Protein 7KBK (pdb70)

B-factor: mean 35.51, std 16.51, range [8.76, 133.44]

CATH classification: 2.60.40.10

Organism: Ricinus communis (NCBI:txid3988)

Foldseek 3Di:
DAAAEAEDELAVDALVRLVVRLVVLLVLLDVQPDAFPNAGAGDAPVPDDLSSFWHWYWYAYPVGAIKIFIAGSLQLFTAWIDAQQEIEGEADPDDVVVVSCCVPPVRRNYYYYDPHHLDQVVLCVQLVHHLQAQKEESVLQNVLRVQSNCVVVVPHDRNSPSSSSSRCRQSHRVVSFWVQSSVVRSVCNHVVHIHGQAQQSVLCVVCQQVVLVQRVPDDRFFGPDWRWGADSVGDIDTDGGCVVCSNTTHYHRDDDDD/DDDDDAWDKFWKAAFLLWTFFQPPLDAPAPGFTWTAHDDPDDRQRGIWTCDPQQFTDTPQWTFFAPDQDADGFTHTHHCPPPDVLRRHWDQDPLQWIARVVNRWTWFQQFRDHPGTIHTHHDQLFSRGGIDTHRDSFFDKFWKAAQPRWTWFADPWAIATHHDDPVDQRRIWGQGRSQFIARNVDSQWTFFFPDLDWPGFTIIGGCGRSGLRGHWDQDPLQWIASVNNQWTWFRPVSDRVVSTIITHHDDSDRRRGMDTHD/DAKAKDWADEEAAQAKIKMKIADPDDDPFFAKKFKWWDDPPDDIFGAKMAGPVPGDIDGGDVCDVQWDWGDDDRIIMIIGGRDDQVPWTWMKMFIAGDDDDDDDDGDPVRTDHIHPTDTHGYHD

InterPro domains:
  IPR000772 Ricin B, lectin domain [PF00652] (325-445)
  IPR000772 Ricin B, lectin domain [PF00652] (456-572)
  IPR000772 Ricin B, lectin domain [SM00458] (322-448)
  IPR000772 Ricin B, lectin domain [SM00458] (452-575)
  IPR001574 Ribosome-inactivating protein [PF00161] (52-254)
  IPR001574 Ribosome-inactivating protein [PTHR33453] (37-481)
  IPR016138 Ribosome-inactivating protein, subdomain 1 [G3DSA:3.40.420.10] (36-214)
  IPR016139 Ribosome-inactivating protein, subdomain 2 [G3DSA:4.10.470.10] (217-319)
  IPR017988 Ribosome-inactivating protein conserved site [PS00275] (207-223)
  IPR017989 Ribosome-inactivating protein type 1/2 [PR00396] (54-67)
  IPR017989 Ribosome-inactivating protein type 1/2 [PR00396] (104-119)
  IPR017989 Ribosome-inactivating protein type 1/2 [PR00396] (169-183)
  IPR017989 Ribosome-inactivating protein type 1/2 [PR00396] (203-223)
  IPR017989 Ribosome-inactivating protein type 1/2 [PR00396] (237-254)
  IPR035992 Ricin B-like lectins [SSF50370] (317-448)
  IPR035992 Ricin B-like lectins [SSF50370] (452-573)
  IPR036041 Ribosome-inactivating protein superfamily [SSF56371] (41-301)

Nearest PDB structures (foldseek):
  7kd0-assembly1_B  TM=1.002E+00  e=6.283E-52  Ricinus communis
  1puu-assembly1_B  TM=9.875E-01  e=5.987E-40  Viscum album
  1oql-assembly1_B  TM=9.870E-01  e=3.368E-39  Viscum album
  4jkx-assembly1_B  TM=9.872E-01  e=5.187E-39  Viscum album
  2rg9-assembly1_B  TM=9.879E-01  e=1.046E-38  unclassified

Sequence (643 aa):
KQYPIINFTTAGATVQSYTNFIRAVRGRLTTGADVRHEIPVLPNRVGLPINQRFILVELSNHAELSVTLALDVTNAYVVGYRAGNSAYFFHPDNQEDAEAITHLFTDVQNNRYTFAFGGNYDRLEQLAGNLRENIELGNGPLEEAISALYYYSTGGTQLPTLARSFIICIQMISEAARFQYIEGEMRTRIRYNRRSAPDDPSVITLENSWGRLSTAIQESNQGAFASPIQLQRRNGSKFSVYDVSILIPIIALMVYRCAPDVCMDPEPIVRIVGRNGLCVDVRDGRFHNGNAIQLWPCKSNTDANQLWTLKRDNTIRSNGKCLTTYGYSPGVYVMIYDCNTAATDATRWQIWDNGTIINPRSSLVLAATSGNSGTTLTVQTNIYAVSQGWLPTNNTQPFVTTIVGLYGLCLQANSGQVWWIEDCSSEKAEQQWALYADGSIRPQQNRDNCLTSDSNIRETVVKILSCGPASSGQRWMFKNDGTILNLYSGLVLDVRASDPSLKQIILYPLHGDPNQIWLPLFLQLAESGGGLVQAGGSLNLSCIASRRTLSTSFMAWFRQVPGKEREFVAALRSSDGRPYYGDSVKGRFTVSRDNATVYLQMNSLKPEDTAIYYCCALNRGYSGTGYPSKQYEYNDWGQGTQQVTVSS

Solvent-accessible surface area: 26400 Å² total; per-residue (Å²): 185,102,9,46,88,13,98,10,58,4,22,31,17,34,12,68,43,1,14,93,7,0,116,47,0,37,54,145,2,19,130,31,98,41,74,24,42,49,0,26,1,1,37,51,88,126,74,35,65,62,80,106,21,3,2,2,0,63,0,28,5,108,57,163,25,50,2,8,0,0,0,8,5,10,49,0,31,3,25,1,0,86,1,39,90,14,1,20,3,14,94,32,129,52,126,111,19,33,109,8,18,79,90,0,6,100,135,17,136,81,102,119,62,4,94,16,19,9,80,20,100,98,0,18,120,29,8,59,62,95,15,98,94,5,78,0,0,38,30,2,1,37,91,1,0,25,12,0,61,97,51,37,92,68,61,14,149,67,65,46,0,0,82,4,1,0,12,1,0,0,1,0,0,1,0,0,16,0,19,0,0,5,4,17,0,36,33,10,11,20,25,83,99,99,45,23,4,59,48,1,0,24,15,2,10,78,1,12,22,131,0,0,42,15,1,12,49,15,14,46,0,0,4,65,73,62,16,89,5,44,91,90,125,25,44,133,29,28,4,46,10,3,45,35,2,1,3,3,0,6,2,0,23,54,104,8,22,125,150,121,26,103,79,16,45,7,106,4,14,0,5,0,16,52,17,25,0,0,2,0,65,105,36,148,36,107,66,23,20,11,0,8,0,106,63,31,52,120,72,124,59,42,6,0,33,0,30,2,60,142,55,55,4,4,55,0,97,57,50,0,0,2,2,138,19,76,61,81,41,38,65,0,17,0,60,48,18,141,102,11,63,80,60,6,2,76,1,73,12,82,39,38,15,0,1,16,0,60,141,22,69,13,0,0,0,0,84,40,16,105,58,26,18,44,0,17,0,36,78,36,75,54,3,0,15,5,2,5,40,5,2,55,56,50,134,23,37,43,1,16,0,21,10,12,35,4,4,3,0,14,12,73,105,31,105,3,27,6,49,62,56,44,103,163,65,37,50,2,69,0,0,22,27,20,0,18,1,4,6,9,56,124,71,68,108,31,0,1,10,5,84,44,69,100,115,94,24,48,1,82,6,72,66,6,49,95,2,38,18,11,1,3,11,16,22,44,29,78,12,4,0,27,2,26,108,27,40,23,2,1,4,1,101,81,47,47,21,85,69,94,57,2,6,0,60,51,104,86,26,74,81,9,0,27,6,10,0,17,18,79,140,12,56,23,54,42,28,25,158,35,120,48,57,22,58,17,64,0,17,5,74,34,84,124,138,26,90,61,28,14,5,25,1,0,1,17,57,47,134,89,140,148,55,71,28,3,0,0,9,6,29,16,4,8,32,37,13,74,11,145,38,8,161,81,36,6,71,6,46,109,53,148,88,29,9,65,0,60,0,53,54,1,96,55,134,1,44,4,52,0,27,0,0,4,16,107,54,63,68,19,70,31,90,0,27,112,72,187,57,7,139,30,68,6,171,23,21,76,0,53,10,54,114

Secondary structure (DSSP, 8-state):
----EEEEESTT--HHHHHHHHHHHHHHH--S--EETTEEBPPPSTT--GGGSEEEEEEE-TTS-EEEEEEETTTTEEEEEEETTEEEEPPPSSHHHHHHHTTSSTT-SEEEE-SS-S-HHHHHHHHTS-GGGS-BSHHHHHHHHHHHHHHTTT---HHHHHHHHHHHIIIIIIHHH-HHHHHHHHHHHHTT--BPPPHHHHHHHHHHHHHHHHHHTSBTTEEEEEEEEE-TTS-EEEEEEGGGGTTT---B---SB-/-BPP----EEEEE-GGG-EEEEGGG--STTPBEEEEPPPSS--GGG-EEE-TTS-EEETTEEEEES-SSTT-BEEEE-TTTS-GGGG--EE-TTS-EEETTTTEEEE-SS-STTPBPEEE-----GGG--EEES--S-EEEEEE-GGG-EEEEETTEEEEE---TT-GGG-EEE-TTS-EEETT-TTEEEE-SSSSTTPBPEEEESTT--GGG--EE-TTS-EE-TTT--EEEEGGG-GGG--EEEE-----GGG--EEE-/--EEEE--EEE-TT--EEEEEEESS--S-EEEEEEEEE-TTS--EEEEEEETTT--EEE-TTS-S-EEEEE----EEEEE-S--GGG-EEEEEEEEES--SSS---SGGG--EE---EEEEE--

Structure (mmCIF, N/CA/C/O backbone):
data_7KBK
#
_entry.id   7KBK
#
_cell.length_a   58.664
_cell.length_b   186.583
_cell.length_c   234.584
_cell.angle_alpha   90.000
_cell.angle_beta   90.000
_cell.angle_gamma   90.000
#
_symmetry.space_group_name_H-M   'I 2 2 2'
#
loop_
_entity.id
_entity.type
_entity.pdbx_description
1 polymer Ricin
2 polymer Ricin
3 polymer 'VHH antibody V6E11'
4 branched beta-D-mannopyranose-(1-4)-2-acetamido-2-deoxy-beta-D-glucopyranose-(1-4)-[alpha-L-fucopyranose-(1-3)]2-acetamido-2-deoxy-beta-D-glucopyranose
5 branched beta-D-mannopyranose-(1-4)-2-acetamido-2-deoxy-beta-D-glucopyranose-(1-4)-2-acetamido-2-deoxy-beta-D-glucopyranose
6 non-polymer 'SULFATE ION'
7 non-polymer 1,2-ETHANEDIOL
8 non-polymer 'CHLORIDE ION'
9 water water
#
loop_
_atom_site.group_PDB
_atom_site.id
_atom_site.type_symbol
_atom_site.label_atom_id
_atom_site.label_alt_id
_atom_site.label_comp_id
_atom_site.label_asym_id
_atom_site.label_entity_id
_atom_site.label_seq_id
_atom_site.pdbx_PDB_ins_code
_atom_site.Cartn_x
_atom_site.Cartn_y
_atom_site.Cartn_z
_atom_site.occupancy
_atom_site.B_iso_or_equiv
_atom_site.auth_seq_id
_atom_site.auth_comp_id
_atom_site.auth_asym_id
_atom_site.auth_atom_id
_atom_site.pdbx_PDB_model_num
ATOM 1 N N . LYS A 1 4 ? 15.411 31.411 9.107 1.00 88.04 4 LYS A N 1
ATOM 2 C CA . LYS A 1 4 ? 14.683 31.702 10.333 1.00 75.32 4 LYS A CA 1
ATOM 3 C C . LYS A 1 4 ? 13.597 30.654 10.550 1.00 68.81 4 LYS A C 1
ATOM 4 O O . LYS A 1 4 ? 12.907 30.252 9.618 1.00 77.06 4 LYS A O 1
ATOM 10 N N . GLN A 1 5 ? 13.447 30.194 11.781 1.00 62.46 5 GLN A N 1
ATOM 11 C CA . GLN A 1 5 ? 12.400 29.249 12.115 1.00 56.47 5 GLN A CA 1
ATOM 12 C C . GLN A 1 5 ? 11.511 29.846 13.204 1.00 55.56 5 GLN A C 1
ATOM 13 O O . GLN A 1 5 ? 11.927 30.731 13.959 1.00 45.39 5 GLN A O 1
ATOM 19 N N . TYR A 1 6 ? 10.259 29.383 13.237 1.00 40.60 6 TYR A N 1
ATOM 20 C CA . TYR A 1 6 ? 9.341 29.713 14.302 1.00 35.99 6 TYR A CA 1
ATOM 21 C C . TYR A 1 6 ? 9.890 29.211 15.643 1.00 35.80 6 TYR A C 1
ATOM 22 O O . TYR A 1 6 ? 10.746 28.323 15.681 1.00 36.68 6 TYR A O 1
ATOM 31 N N . PRO A 1 7 ? 9.424 29.781 16.755 1.00 31.66 7 PRO A N 1
ATOM 32 C CA . PRO A 1 7 ? 9.833 29.270 18.073 1.00 30.31 7 PRO A CA 1
ATOM 33 C C . PRO A 1 7 ? 9.450 27.807 18.247 1.00 28.37 7 PRO A C 1
ATOM 34 O O . PRO A 1 7 ? 8.348 27.386 17.886 1.00 30.52 7 PRO A O 1
ATOM 38 N N . ILE A 1 8 ? 10.366 27.029 18.825 1.00 30.70 8 ILE A N 1
ATOM 39 C CA . ILE A 1 8 ? 10.141 25.607 19.082 1.00 33.14 8 ILE A CA 1
ATOM 40 C C . ILE A 1 8 ? 10.121 25.371 20.591 1.00 34.63 8 ILE A C 1
ATOM 41 O O . ILE A 1 8 ? 11.001 25.856 21.311 1.00 32.73 8 ILE A O 1
ATOM 46 N N . ILE A 1 9 ? 9.125 24.615 21.062 1.00 23.31 9 ILE A N 1
ATOM 47 C CA . ILE A 1 9 ? 9.045 24.160 22.447 1.00 23.16 9 ILE A CA 1
ATOM 48 C C . ILE A 1 9 ? 9.102 22.637 22.457 1.00 31.33 9 ILE A C 1
ATOM 49 O O . ILE A 1 9 ? 8.487 21.986 21.606 1.00 29.97 9 ILE A O 1
ATOM 54 N N . ASN A 1 10 ? 9.811 22.071 23.435 1.00 28.81 10 ASN A N 1
ATOM 55 C CA . ASN A 1 10 ? 10.094 20.638 23.480 1.00 27.25 10 ASN A CA 1
ATOM 56 C C . ASN A 1 10 ? 9.362 19.947 24.624 1.00 25.37 10 ASN A C 1
ATOM 57 O O . ASN A 1 10 ? 9.243 20.493 25.724 1.00 28.59 10 ASN A O 1
ATOM 62 N N . PHE A 1 11 ? 8.906 18.725 24.366 1.00 26.55 11 PHE A N 1
ATOM 63 C CA . PHE A 1 11 ? 8.449 17.848 25.429 1.00 29.28 11 PHE A CA 1
ATOM 64 C C . PHE A 1 11 ? 8.812 16.417 25.072 1.00 32.09 11 PHE A C 1
ATOM 65 O O . PHE A 1 11 ? 8.740 16.023 23.903 1.00 26.46 11 PHE A O 1
ATOM 73 N N . THR A 1 12 ? 9.219 15.643 26.072 1.00 30.41 12 THR A N 1
ATOM 74 C CA . THR A 1 12 ? 9.402 14.216 25.867 1.00 27.48 12 THR A CA 1
ATOM 75 C C . THR A 1 12 ? 8.576 13.475 26.899 1.00 34.16 12 THR A C 1
ATOM 76 O O . THR A 1 12 ? 8.471 13.904 28.053 1.00 26.97 12 THR A O 1
ATOM 80 N N . THR A 1 13 ? 7.966 12.378 26.458 1.00 28.41 13 THR A N 1
ATOM 81 C CA . THR A 1 13 ? 7.258 11.502 27.372 1.00 29.04 13 THR A CA 1
ATOM 82 C C . THR A 1 13 ? 8.214 10.612 28.149 1.00 30.77 13 THR A C 1
ATOM 83 O O . THR A 1 13 ? 7.828 10.077 29.194 1.00 34.29 13 THR A O 1
ATOM 87 N N . ALA A 1 14 ? 9.437 10.426 27.647 1.00 29.00 14 ALA A N 1
ATOM 88 C CA . ALA A 1 14 ? 10.420 9.569 28.303 1.00 30.67 14 ALA A CA 1
ATOM 89 C C . ALA A 1 14 ? 10.834 10.211 29.618 1.00 38.03 14 ALA A C 1
ATOM 90 O O . ALA A 1 14 ? 11.467 11.269 29.623 1.00 36.52 14 ALA A O 1
ATOM 92 N N . GLY A 1 15 ? 10.459 9.589 30.734 1.00 36.73 15 GLY A N 1
ATOM 93 C CA . GLY A 1 15 ? 10.786 10.150 32.029 1.00 33.11 15 GLY A CA 1
ATOM 94 C C . GLY A 1 15 ? 9.983 11.376 32.406 1.00 30.49 15 GLY A C 1
ATOM 95 O O . GLY A 1 15 ? 10.405 12.133 33.279 1.00 35.93 15 GLY A O 1
ATOM 96 N N . ALA A 1 16 ? 8.830 11.595 31.776 1.00 27.19 16 ALA A N 1
ATOM 97 C CA . ALA A 1 16 ? 8.062 12.802 32.047 1.00 28.97 16 ALA A CA 1
ATOM 98 C C . ALA A 1 16 ? 7.636 12.853 33.509 1.00 36.99 16 ALA A C 1
ATOM 99 O O . ALA A 1 16 ? 7.370 11.825 34.137 1.00 28.71 16 ALA A O 1
ATOM 101 N N . THR A 1 17 ? 7.606 14.059 34.061 1.00 30.51 17 THR A N 1
ATOM 102 C CA . THR A 1 17 ? 7.163 14.264 35.426 1.00 31.07 17 THR A CA 1
ATOM 103 C C . THR A 1 17 ? 6.072 15.319 35.418 1.00 31.69 17 THR A C 1
ATOM 104 O O . THR A 1 17 ? 5.795 15.952 34.394 1.00 26.59 17 THR A O 1
ATOM 108 N N . VAL A 1 18 ? 5.434 15.483 36.576 1.00 28.29 18 VAL A N 1
ATOM 109 C CA . VAL A 1 18 ? 4.496 16.586 36.743 1.00 30.44 18 VAL A CA 1
ATOM 110 C C . VAL A 1 18 ? 5.190 17.905 36.418 1.00 27.85 18 VAL A C 1
ATOM 111 O O . VAL A 1 18 ? 4.657 18.752 35.683 1.00 26.63 18 VAL A O 1
ATOM 115 N N . GLN A 1 19 ? 6.426 18.056 36.891 1.00 27.77 19 GLN A N 1
ATOM 116 C CA . GLN A 1 19 ? 7.196 19.279 36.669 1.00 29.95 19 GLN A CA 1
ATOM 117 C C . GLN A 1 19 ? 7.550 19.486 35.201 1.00 26.75 19 GLN A C 1
ATOM 118 O O . GLN A 1 19 ? 7.486 20.616 34.695 1.00 28.09 19 GLN A O 1
ATOM 124 N N . SER A 1 20 ? 7.977 18.435 34.504 1.00 27.96 20 SER A N 1
ATOM 125 C CA . SER A 1 20 ? 8.408 18.648 33.127 1.00 26.23 20 SER A CA 1
ATOM 126 C C . SER A 1 20 ? 7.216 18.971 32.231 1.00 24.54 20 SER A C 1
ATOM 127 O O . SER A 1 20 ? 7.328 19.777 31.298 1.00 22.82 20 SER A O 1
ATOM 130 N N . TYR A 1 21 ? 6.066 18.360 32.502 1.00 24.99 21 TYR A N 1
ATOM 131 C CA . TYR A 1 21 ? 4.863 18.696 31.747 1.00 21.08 21 TYR A CA 1
ATOM 132 C C . TYR A 1 21 ? 4.394 20.114 32.067 1.00 27.04 21 TYR A C 1
ATOM 133 O O . TYR A 1 21 ? 4.011 20.863 31.159 1.00 26.06 21 TYR A O 1
ATOM 142 N N . THR A 1 22 ? 4.421 20.504 33.348 1.00 25.68 22 THR A N 1
ATOM 143 C CA . THR A 1 22 ? 4.031 21.866 33.715 1.00 23.93 22 THR A CA 1
ATOM 144 C C . THR A 1 22 ? 4.930 22.894 33.028 1.00 32.94 22 THR A C 1
ATOM 145 O O . THR A 1 22 ? 4.437 23.876 32.463 1.00 31.15 22 THR A O 1
ATOM 149 N N . ASN A 1 23 ? 6.255 22.666 33.040 1.00 29.48 23 ASN A N 1
ATOM 150 C CA . ASN A 1 23 ? 7.181 23.585 32.378 1.00 28.73 23 ASN A CA 1
ATOM 151 C C . ASN A 1 23 ? 6.911 23.648 30.886 1.00 22.58 23 ASN A C 1
ATOM 152 O O . ASN A 1 23 ? 7.032 24.707 30.266 1.00 25.90 23 ASN A O 1
ATOM 157 N N . PHE A 1 24 ? 6.581 22.508 30.292 1.00 22.10 24 PHE A N 1
ATOM 158 C CA . PHE A 1 24 ? 6.282 22.474 28.871 1.00 23.70 24 PHE A CA 1
ATOM 159 C C . PHE A 1 24 ? 5.077 23.350 28.559 1.00 27.60 24 PHE A C 1
ATOM 160 O O . PHE A 1 24 ? 5.139 24.226 27.690 1.00 27.94 24 PHE A O 1
ATOM 168 N N . ILE A 1 25 ? 3.982 23.159 29.293 1.00 26.16 25 ILE A N 1
ATOM 169 C CA . ILE A 1 25 ? 2.754 23.886 28.984 1.00 22.72 25 ILE A CA 1
ATOM 170 C C . ILE A 1 25 ? 2.943 25.377 29.225 1.00 27.47 25 ILE A C 1
ATOM 171 O O . ILE A 1 25 ? 2.520 26.206 28.415 1.00 25.23 25 ILE A O 1
ATOM 176 N N . ARG A 1 26 ? 3.616 25.746 30.319 1.00 23.15 26 ARG A N 1
ATOM 177 C CA . ARG A 1 26 ? 3.887 27.156 30.558 1.00 23.64 26 ARG A CA 1
ATOM 178 C C . ARG A 1 26 ? 4.730 27.763 29.434 1.00 27.73 26 ARG A C 1
ATOM 179 O O . ARG A 1 26 ? 4.506 28.911 29.034 1.00 27.47 26 ARG A O 1
ATOM 187 N N . ALA A 1 27 ? 5.699 27.011 28.907 1.00 24.11 27 ALA A N 1
ATOM 188 C CA . ALA A 1 27 ? 6.513 27.569 27.831 1.00 28.57 27 ALA A CA 1
ATOM 189 C C . ALA A 1 27 ? 5.697 27.720 26.549 1.00 25.43 27 ALA A C 1
ATOM 190 O O . ALA A 1 27 ? 5.898 28.677 25.787 1.00 23.62 27 ALA A O 1
ATOM 192 N N . VAL A 1 28 ? 4.756 26.805 26.314 1.00 22.34 28 VAL A N 1
ATOM 193 C CA . VAL A 1 28 ? 3.866 26.938 25.165 1.00 23.17 28 VAL A CA 1
ATOM 194 C C . VAL A 1 28 ? 3.035 28.214 25.283 1.00 24.80 28 VAL A C 1
ATOM 195 O O . VAL A 1 28 ? 2.945 29.006 24.336 1.00 22.31 28 VAL A O 1
ATOM 199 N N . ARG A 1 29 ? 2.422 28.441 26.453 1.00 24.55 29 ARG A N 1
ATOM 200 C CA . ARG A 1 29 ? 1.632 29.660 26.648 1.00 28.95 29 ARG A CA 1
ATOM 201 C C . ARG A 1 29 ? 2.477 30.914 26.455 1.00 27.94 29 ARG A C 1
ATOM 202 O O . ARG A 1 29 ? 1.993 31.923 25.919 1.00 28.63 29 ARG A O 1
ATOM 210 N N . GLY A 1 30 ? 3.732 30.888 26.922 1.00 27.69 30 GLY A N 1
ATOM 211 C CA . GLY A 1 30 ? 4.592 32.059 26.816 1.00 26.23 30 GLY A CA 1
ATOM 212 C C . GLY A 1 30 ? 4.953 32.424 25.388 1.00 25.97 30 GLY A C 1
ATOM 213 O O . GLY A 1 30 ? 5.307 33.576 25.117 1.00 27.95 30 GLY A O 1
ATOM 214 N N . ARG A 1 31 ? 4.877 31.467 24.467 1.00 26.05 31 ARG A N 1
ATOM 215 C CA . ARG A 1 31 ? 5.152 31.727 23.062 1.00 32.54 31 ARG A CA 1
ATOM 216 C C . ARG A 1 31 ? 3.889 31.912 22.240 1.00 27.17 31 ARG A C 1
ATOM 217 O O . ARG A 1 31 ? 3.970 32.411 21.113 1.00 27.82 31 ARG A O 1
ATOM 225 N N . LEU A 1 32 ? 2.731 31.530 22.775 1.00 25.31 32 LEU A N 1
ATOM 226 C CA . LEU A 1 32 ? 1.477 31.791 22.075 1.00 27.98 32 LEU A CA 1
ATOM 227 C C . LEU A 1 32 ? 1.095 33.257 22.159 1.00 33.50 32 LEU A C 1
ATOM 228 O O . LEU A 1 32 ? 0.513 33.804 21.216 1.00 31.78 32 LEU A O 1
ATOM 233 N N . THR A 1 33 ? 1.382 33.905 23.287 1.00 25.88 33 THR A N 1
ATOM 234 C CA . THR A 1 33 ? 1.019 35.307 23.414 1.00 36.64 33 THR A CA 1
ATOM 235 C C . THR A 1 33 ? 1.980 36.017 24.358 1.00 36.77 33 THR A C 1
ATOM 236 O O . THR A 1 33 ? 2.594 35.398 25.230 1.00 36.12 33 THR A O 1
ATOM 240 N N . THR A 1 34 ? 2.103 37.332 24.168 1.00 32.77 34 THR A N 1
ATOM 241 C CA . THR A 1 34 ? 2.978 38.125 25.022 1.00 42.55 34 THR A CA 1
ATOM 242 C C . THR A 1 34 ? 2.377 38.338 26.402 1.00 41.16 34 THR A C 1
ATOM 243 O O . THR A 1 34 ? 3.115 38.537 27.373 1.00 44.45 34 THR A O 1
ATOM 247 N N . GLY A 1 35 ? 1.056 38.312 26.510 1.00 36.24 35 GLY A N 1
ATOM 248 C CA . GLY A 1 35 ? 0.411 38.721 27.738 1.00 42.15 35 GLY A CA 1
ATOM 249 C C . GLY A 1 35 ? 0.182 40.212 27.857 1.00 44.95 35 GLY A C 1
ATOM 250 O O . GLY A 1 35 ? -0.191 40.680 28.936 1.00 49.50 35 GLY A O 1
ATOM 251 N N . ALA A 1 36 ? 0.396 40.973 26.782 1.00 37.32 36 ALA A N 1
ATOM 252 C CA . ALA A 1 36 ? 0.114 42.400 26.829 1.00 42.64 36 ALA A CA 1
ATOM 253 C C . ALA A 1 36 ? -1.378 42.685 26.768 1.00 43.64 36 ALA A C 1
ATOM 254 O O . ALA A 1 36 ? -1.808 43.752 27.210 1.00 45.93 36 ALA A O 1
ATOM 256 N N . ASP A 1 37 ? -2.173 41.761 26.234 1.00 33.91 37 ASP A N 1
ATOM 257 C CA . ASP A 1 37 ? -3.622 41.919 26.153 1.00 38.09 37 ASP A CA 1
ATOM 258 C C . ASP A 1 37 ? -4.239 40.928 27.139 1.00 32.94 37 ASP A C 1
ATOM 259 O O . ASP A 1 37 ? -4.295 39.721 26.877 1.00 26.61 37 ASP A O 1
ATOM 264 N N . VAL A 1 38 ? -4.684 41.446 28.279 1.00 26.29 38 VAL A N 1
ATOM 265 C CA . VAL A 1 38 ? -5.287 40.656 29.345 1.00 30.43 38 VAL A CA 1
ATOM 266 C C . VAL A 1 38 ? -6.643 41.270 29.659 1.00 29.28 38 VAL A C 1
ATOM 267 O O . VAL A 1 38 ? -6.735 42.475 29.912 1.00 30.65 38 VAL A O 1
ATOM 271 N N . ARG A 1 39 ? -7.695 40.457 29.641 1.00 27.81 39 ARG A N 1
ATOM 272 C CA . ARG A 1 39 ? -9.046 40.958 29.882 1.00 25.35 39 ARG A CA 1
ATOM 273 C C . ARG A 1 39 ? -9.707 40.142 30.985 1.00 23.55 39 ARG A C 1
ATOM 274 O O . ARG A 1 39 ? -9.763 38.911 30.905 1.00 23.32 39 ARG A O 1
ATOM 282 N N . HIS A 1 40 ? -10.172 40.830 32.028 1.00 24.02 40 HIS A N 1
ATOM 283 C CA . HIS A 1 40 ? -10.686 40.170 33.229 1.00 21.16 40 HIS A CA 1
ATOM 284 C C . HIS A 1 40 ? -9.698 39.123 33.741 1.00 22.94 40 HIS A C 1
ATOM 285 O O . HIS A 1 40 ? -10.070 38.006 34.122 1.00 23.86 40 HIS A O 1
ATOM 292 N N . GLU A 1 41 ? -8.415 39.498 33.726 1.00 22.84 41 GLU A N 1
ATOM 293 C CA . GLU A 1 41 ? -7.282 38.740 34.242 1.00 24.38 41 GLU A CA 1
ATOM 294 C C . GLU A 1 41 ? -6.952 37.501 33.402 1.00 26.78 41 GLU A C 1
ATOM 295 O O . GLU A 1 41 ? -6.104 36.707 33.804 1.00 25.14 41 GLU A O 1
ATOM 301 N N . ILE A 1 42 ? -7.547 37.347 32.225 1.00 21.23 42 ILE A N 1
ATOM 302 C CA . ILE A 1 42 ? -7.315 36.198 31.351 1.00 18.06 42 ILE A CA 1
ATOM 303 C C . ILE A 1 42 ? -6.602 36.684 30.091 1.00 23.69 42 ILE A C 1
ATOM 304 O O . ILE A 1 42 ? -7.131 37.556 29.388 1.00 23.38 42 ILE A O 1
ATOM 309 N N . PRO A 1 43 ? -5.412 36.162 29.775 1.00 26.99 43 PRO A N 1
ATOM 310 C CA . PRO A 1 43 ? -4.688 36.601 28.567 1.00 30.10 43 PRO A CA 1
ATOM 311 C C . PRO A 1 43 ? -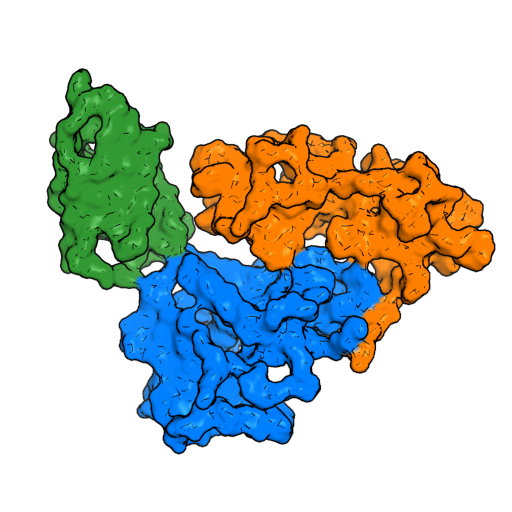5.450 36.305 27.277 1.00 24.13 43 PRO A C 1
ATOM 312 O O . PRO A 1 43 ? -6.099 35.268 27.136 1.00 20.03 43 PRO A O 1
ATOM 316 N N . VAL A 1 44 ? -5.338 37.221 26.320 1.00 21.69 44 VAL A N 1
ATOM 317 C CA . VAL A 1 44 ? -5.936 37.071 24.998 1.00 24.53 44 VAL A CA 1
ATOM 318 C C . VAL A 1 44 ? -4.839 36.741 24.000 1.00 25.48 44 VAL A C 1
ATOM 319 O O . VAL A 1 44 ? -3.745 37.312 24.057 1.00 26.83 44 VAL A O 1
ATOM 323 N N . LEU A 1 45 ? -5.130 35.820 23.083 1.00 29.63 45 LEU A N 1
ATOM 324 C CA . LEU A 1 45 ? -4.185 35.477 22.035 1.00 26.11 45 LEU A CA 1
ATOM 325 C C . LEU A 1 45 ? -4.113 36.618 21.008 1.00 25.15 45 LEU A C 1
ATOM 326 O O . LEU A 1 45 ? -4.997 37.472 20.963 1.00 27.40 45 LEU A O 1
ATOM 331 N N . PRO A 1 46 ? -3.057 36.663 20.187 1.00 26.51 46 PRO A N 1
ATOM 332 C CA . PRO A 1 46 ? -2.950 37.735 19.181 1.00 31.47 46 PRO A CA 1
ATOM 333 C C . PRO A 1 46 ? -4.124 37.726 18.211 1.00 36.14 46 PRO A C 1
ATOM 334 O O . PRO A 1 46 ? -4.658 36.672 17.852 1.00 29.97 46 PRO A O 1
ATOM 338 N N . ASN A 1 47 ? -4.515 38.921 17.779 1.00 30.09 47 ASN A N 1
ATOM 339 C CA . ASN A 1 47 ? -5.533 39.056 16.746 1.00 32.16 47 ASN A CA 1
ATOM 340 C C . ASN A 1 47 ? -4.975 38.572 15.412 1.00 33.09 47 ASN A C 1
ATOM 341 O O . ASN A 1 47 ? -3.887 38.978 14.990 1.00 37.43 47 ASN A O 1
ATOM 346 N N . ARG A 1 48 ? -5.715 37.669 14.768 1.00 30.86 48 ARG A N 1
ATOM 347 C CA . ARG A 1 48 ? -5.331 37.170 13.451 1.00 33.57 48 ARG A CA 1
ATOM 348 C C . ARG A 1 48 ? -5.192 38.299 12.432 1.00 40.01 48 ARG A C 1
ATOM 349 O O . ARG A 1 48 ? -4.273 38.286 11.603 1.00 37.51 48 ARG A O 1
ATOM 357 N N . VAL A 1 49 ? -6.088 39.284 12.472 1.00 36.18 49 VAL A N 1
ATOM 358 C CA . VAL A 1 49 ? -6.107 40.312 11.432 1.00 44.24 49 VAL A CA 1
ATOM 359 C C . VAL A 1 49 ? -4.827 41.131 11.516 1.00 40.26 49 VAL A C 1
ATOM 360 O O . VAL A 1 49 ? -4.511 41.707 12.563 1.00 39.63 49 VAL A O 1
ATOM 364 N N . GLY A 1 50 ? -4.079 41.170 10.416 1.00 42.55 50 GLY A N 1
ATOM 365 C CA . GLY A 1 50 ? -2.832 41.903 10.386 1.00 46.47 50 GLY A CA 1
ATOM 366 C C . GLY A 1 50 ? -1.678 41.271 11.131 1.00 46.68 50 GLY A C 1
ATOM 367 O O . GLY A 1 50 ? -0.627 41.902 11.252 1.00 43.47 50 GLY A O 1
ATOM 368 N N . LEU A 1 51 ? -1.834 40.059 11.646 1.00 39.26 51 LEU A N 1
ATOM 369 C CA . LEU A 1 51 ? -0.712 39.381 12.287 1.00 32.33 51 LEU A CA 1
ATOM 370 C C . LEU A 1 51 ? 0.304 38.967 11.230 1.00 36.63 51 LEU A C 1
ATOM 371 O O . LEU A 1 51 ? -0.046 38.195 10.327 1.00 36.36 51 LEU A O 1
ATOM 376 N N . PRO A 1 52 ? 1.558 39.426 11.298 1.00 35.16 52 PRO A N 1
ATOM 377 C CA . PRO A 1 52 ? 2.529 39.050 10.258 1.00 37.35 52 PRO A CA 1
ATOM 378 C C . PRO A 1 52 ? 2.803 37.553 10.251 1.00 41.32 52 PRO A C 1
ATOM 379 O O . PRO A 1 52 ? 2.796 36.884 11.292 1.00 31.15 52 PRO A O 1
ATOM 383 N N . ILE A 1 53 ? 3.060 37.035 9.046 1.00 34.42 53 ILE A N 1
ATOM 384 C CA . ILE A 1 53 ? 3.210 35.597 8.863 1.00 33.90 53 ILE A CA 1
ATOM 385 C C . ILE A 1 53 ? 4.357 35.047 9.704 1.00 31.87 53 ILE A C 1
ATOM 386 O O . ILE A 1 53 ? 4.267 33.927 10.221 1.00 29.54 53 ILE A O 1
ATOM 391 N N . ASN A 1 54 ? 5.430 35.829 9.893 1.00 32.87 54 ASN A N 1
ATOM 392 C CA . ASN A 1 54 ? 6.559 35.354 10.693 1.00 44.30 54 ASN A CA 1
ATOM 393 C C . ASN A 1 54 ? 6.215 35.206 12.172 1.00 44.86 54 ASN A C 1
ATOM 394 O O . ASN A 1 54 ? 7.006 34.612 12.913 1.00 38.53 54 ASN A O 1
ATOM 399 N N . GLN A 1 55 ? 5.048 35.684 12.607 1.00 29.39 55 GLN A N 1
ATOM 400 C CA . GLN A 1 55 ? 4.597 35.536 13.987 1.00 32.19 55 GLN A CA 1
ATOM 401 C C . GLN A 1 55 ? 3.373 34.638 14.119 1.00 30.37 55 GLN A C 1
ATOM 402 O O . GLN A 1 55 ? 2.756 34.596 15.189 1.00 27.37 55 GLN A O 1
ATOM 408 N N . ARG A 1 56 ? 3.008 33.906 13.065 1.00 32.06 56 ARG A N 1
ATOM 409 C CA . ARG A 1 56 ? 1.708 33.245 13.058 1.00 24.66 56 ARG A CA 1
ATOM 410 C C . ARG A 1 56 ? 1.711 31.891 13.777 1.00 30.19 56 ARG A C 1
ATOM 411 O O . ARG A 1 56 ? 0.668 31.473 14.293 1.00 26.22 56 ARG A O 1
ATOM 419 N N . PHE A 1 57 ? 2.845 31.190 13.826 1.00 25.63 57 PHE A N 1
ATOM 420 C CA . PHE A 1 57 ? 2.876 29.814 14.310 1.00 25.00 57 PHE A CA 1
ATOM 421 C C . PHE A 1 57 ? 3.971 29.625 15.358 1.00 24.44 57 PHE A C 1
ATOM 422 O O . PHE A 1 57 ? 4.948 30.374 15.413 1.00 28.19 57 PHE A O 1
ATOM 430 N N . ILE A 1 58 ? 3.805 28.591 16.187 1.00 27.35 58 ILE A N 1
ATOM 431 C CA . ILE A 1 58 ? 4.893 28.060 16.996 1.00 28.76 58 ILE A CA 1
ATOM 432 C C . ILE A 1 58 ? 4.937 26.553 16.771 1.00 28.55 58 ILE A C 1
ATOM 433 O O . ILE A 1 58 ? 3.970 25.942 16.307 1.00 23.52 58 ILE A O 1
ATOM 438 N N . LEU A 1 59 ? 6.088 25.957 17.093 1.00 20.55 59 LEU A N 1
ATOM 439 C CA . LEU A 1 59 ? 6.334 24.539 16.866 1.00 22.10 59 LEU A CA 1
ATOM 440 C C . LEU A 1 59 ? 6.503 23.814 18.190 1.00 27.39 59 LEU A C 1
ATOM 441 O O . LEU A 1 59 ? 7.098 24.344 19.133 1.00 25.42 59 LEU A O 1
ATOM 446 N N . VAL A 1 60 ? 5.999 22.588 18.246 1.00 24.53 60 VAL A N 1
ATOM 447 C CA . VAL A 1 60 ? 6.087 21.766 19.438 1.00 22.66 60 VAL A CA 1
ATOM 448 C C . VAL A 1 60 ? 6.712 20.446 19.025 1.00 23.88 60 VAL A C 1
ATOM 449 O O . VAL A 1 60 ? 6.075 19.646 18.328 1.00 26.48 60 VAL A O 1
ATOM 453 N N . GLU A 1 61 ? 7.970 20.232 19.413 1.00 24.53 61 GLU A N 1
ATOM 454 C CA . GLU A 1 61 ? 8.680 19.005 19.075 1.00 25.93 61 GLU A CA 1
ATOM 455 C C . GLU A 1 61 ? 8.459 17.989 20.192 1.00 30.73 61 GLU A C 1
ATOM 456 O O . GLU A 1 61 ? 8.917 18.189 21.326 1.00 28.37 61 GLU A O 1
ATOM 462 N N . LEU A 1 62 ? 7.756 16.904 19.872 1.00 26.01 62 LEU A N 1
ATOM 463 C CA . LEU A 1 62 ? 7.467 15.837 20.826 1.00 29.63 62 LEU A CA 1
ATOM 464 C C . LEU A 1 62 ? 8.389 14.655 20.568 1.00 28.63 62 LEU A C 1
ATOM 465 O O . LEU A 1 62 ? 8.580 14.258 19.418 1.00 33.06 62 LEU A O 1
ATOM 470 N N . SER A 1 63 ? 8.958 14.101 21.636 1.00 27.24 63 SER A N 1
ATOM 471 C CA . SER A 1 63 ? 9.788 12.911 21.570 1.00 28.56 63 SER A CA 1
ATOM 472 C C . SER A 1 63 ? 9.218 11.878 22.525 1.00 34.24 63 SER A C 1
ATOM 473 O O . SER A 1 63 ? 8.431 12.212 23.410 1.00 28.88 63 SER A O 1
ATOM 476 N N . ASN A 1 64 ? 9.610 10.613 22.351 1.00 31.29 64 ASN A N 1
ATOM 477 C CA . ASN A 1 64 ? 9.094 9.580 23.235 1.00 35.45 64 ASN A CA 1
ATOM 478 C C . ASN A 1 64 ? 10.164 8.539 23.524 1.00 39.79 64 ASN A C 1
ATOM 479 O O . ASN A 1 64 ? 11.275 8.577 22.986 1.00 43.20 64 ASN A O 1
ATOM 484 N N . HIS A 1 65 ? 9.797 7.603 24.402 1.00 46.92 65 HIS A N 1
ATOM 485 C CA . HIS A 1 65 ? 10.705 6.546 24.821 1.00 46.85 65 HIS A CA 1
ATOM 486 C C . HIS A 1 65 ? 11.225 5.742 23.640 1.00 48.45 65 HIS A C 1
ATOM 487 O O . HIS A 1 65 ? 12.348 5.226 23.688 1.00 44.34 65 HIS A O 1
ATOM 494 N N . ALA A 1 66 ? 10.440 5.622 22.572 1.00 48.22 66 ALA A N 1
ATOM 495 C CA . ALA A 1 66 ? 10.919 4.892 21.404 1.00 51.26 66 ALA A CA 1
ATOM 496 C C . ALA A 1 66 ? 11.906 5.706 20.573 1.00 48.17 66 ALA A C 1
ATOM 497 O O . ALA A 1 66 ? 12.261 5.282 19.470 1.00 47.12 66 ALA A O 1
ATOM 499 N N . GLU A 1 67 ? 12.341 6.864 21.075 1.00 42.36 67 GLU A N 1
ATOM 500 C CA . GLU A 1 67 ? 13.299 7.733 20.383 1.00 44.82 67 GLU A CA 1
ATOM 501 C C . GLU A 1 67 ? 12.795 8.182 19.011 1.00 41.70 67 GLU A C 1
ATOM 502 O O . GLU A 1 67 ? 13.572 8.357 18.072 1.00 42.06 67 GLU A O 1
ATOM 508 N N . LEU A 1 68 ? 11.491 8.393 18.893 1.00 43.05 68 LEU A N 1
ATOM 509 C CA . LEU A 1 68 ? 10.891 9.019 17.728 1.00 39.79 68 LEU A CA 1
ATOM 510 C C . LEU A 1 68 ? 10.481 10.442 18.078 1.00 38.06 68 LEU A C 1
ATOM 511 O O . LEU A 1 68 ? 10.176 10.748 19.236 1.00 36.63 68 LEU A O 1
ATOM 516 N N . SER A 1 69 ? 10.475 11.312 17.067 1.00 33.56 69 SER A N 1
ATOM 517 C CA . SER A 1 69 ? 10.075 12.703 17.233 1.00 38.55 69 SER A CA 1
ATOM 518 C C . SER A 1 69 ? 9.140 13.118 16.111 1.00 35.92 69 SER A C 1
ATOM 519 O O . SER A 1 69 ? 9.327 12.722 14.956 1.00 36.08 69 SER A O 1
ATOM 522 N N . VAL A 1 70 ? 8.144 13.929 16.457 1.00 27.71 70 VAL A N 1
ATOM 523 C CA . VAL A 1 70 ? 7.370 14.681 15.480 1.00 28.92 70 VAL A CA 1
ATOM 524 C C . VAL A 1 70 ? 7.300 16.115 15.976 1.00 29.60 70 VAL A C 1
ATOM 525 O O . VAL A 1 70 ? 7.489 16.398 17.162 1.00 28.36 70 VAL A O 1
ATOM 529 N N . THR A 1 71 ? 7.016 17.027 15.057 1.00 23.68 71 THR A N 1
ATOM 530 C CA . THR A 1 71 ? 6.876 18.438 15.404 1.00 24.70 71 THR A CA 1
ATOM 531 C C . THR A 1 71 ? 5.488 18.907 14.997 1.00 26.44 71 THR A C 1
ATOM 532 O O . THR A 1 71 ? 5.155 18.899 13.810 1.00 24.65 71 THR A O 1
ATOM 536 N N . LEU A 1 72 ? 4.678 19.283 15.982 1.00 24.62 72 LEU A N 1
ATOM 537 C CA . LEU A 1 72 ? 3.377 19.871 15.712 1.00 23.74 72 LEU A CA 1
ATOM 538 C C . LEU A 1 72 ? 3.536 21.356 15.428 1.00 26.75 72 LEU A C 1
ATOM 539 O O . LEU A 1 72 ? 4.399 22.022 16.002 1.00 25.88 72 LEU A O 1
ATOM 544 N N . ALA A 1 73 ? 2.695 21.875 14.541 1.00 25.35 73 ALA A N 1
ATOM 545 C CA . ALA A 1 73 ? 2.588 23.314 14.339 1.00 28.98 73 ALA A CA 1
ATOM 546 C C . ALA A 1 73 ? 1.297 23.796 14.979 1.00 31.98 73 ALA A C 1
ATOM 547 O O . ALA A 1 73 ? 0.239 23.192 14.778 1.00 24.52 73 ALA A O 1
ATOM 549 N N . LEU A 1 74 ? 1.393 24.874 15.751 1.00 22.41 74 LEU A N 1
ATOM 550 C CA . LEU A 1 74 ? 0.252 25.481 16.418 1.00 21.17 74 LEU A CA 1
ATOM 551 C C . LEU A 1 74 ? 0.049 26.895 15.899 1.00 23.62 74 LEU A C 1
ATOM 552 O O . LEU A 1 74 ? 1.008 27.669 15.788 1.00 24.85 74 LEU A O 1
ATOM 557 N N . ASP A 1 75 ? -1.206 27.233 15.608 1.00 20.27 75 ASP A N 1
ATOM 558 C CA . ASP A 1 75 ? -1.591 28.590 15.232 1.00 21.52 75 ASP A CA 1
ATOM 559 C C . ASP A 1 75 ? -1.679 29.455 16.496 1.00 25.77 75 ASP A C 1
ATOM 560 O O . ASP A 1 75 ? -2.423 29.117 17.422 1.00 25.27 75 ASP A O 1
ATOM 565 N N . VAL A 1 76 ? -0.921 30.560 16.555 1.00 26.48 76 VAL A N 1
ATOM 566 C CA . VAL A 1 76 ? -0.918 31.357 17.784 1.00 27.31 76 VAL A CA 1
ATOM 567 C C . VAL A 1 76 ? -2.249 32.068 18.007 1.00 25.43 76 VAL A C 1
ATOM 568 O O . VAL A 1 76 ? -2.538 32.473 19.134 1.00 30.51 76 VAL A O 1
ATOM 572 N N . THR A 1 77 ? -3.079 32.223 16.970 1.00 22.79 77 THR A N 1
ATOM 573 C CA . THR A 1 77 ? -4.345 32.921 17.149 1.00 27.48 77 THR A CA 1
ATOM 574 C C . THR A 1 77 ? -5.389 32.066 17.855 1.00 29.29 77 THR A C 1
ATOM 575 O O . THR A 1 77 ? -6.350 32.619 18.399 1.00 25.88 77 THR A O 1
ATOM 579 N N . ASN A 1 78 ? -5.235 30.736 17.870 1.00 24.49 78 ASN A N 1
ATOM 580 C CA . ASN A 1 78 ? -6.196 29.913 18.592 1.00 23.37 78 ASN A CA 1
ATOM 581 C C . ASN A 1 78 ? -5.567 28.772 19.375 1.00 24.14 78 ASN A C 1
ATOM 582 O O . ASN A 1 78 ? -6.313 27.956 19.926 1.00 24.68 78 ASN A O 1
ATOM 587 N N . ALA A 1 79 ? -4.235 28.685 19.435 1.00 25.09 79 ALA A N 1
ATOM 588 C CA . ALA A 1 79 ? -3.474 27.650 20.137 1.00 27.05 79 ALA A CA 1
ATOM 589 C C . ALA A 1 79 ? -3.665 26.256 19.554 1.00 30.79 79 ALA A C 1
ATOM 590 O O . ALA A 1 79 ? -3.239 25.273 20.174 1.00 23.15 79 ALA A O 1
ATOM 592 N N . TYR A 1 80 ? -4.251 26.132 18.366 1.00 24.76 80 TYR A N 1
ATOM 593 C CA . TYR A 1 80 ? -4.658 24.827 17.864 1.00 22.25 80 TYR A CA 1
ATOM 594 C C . TYR A 1 80 ? -3.654 24.248 16.870 1.00 19.49 80 TYR A C 1
ATOM 595 O O . TYR A 1 80 ? -2.951 24.972 16.160 1.00 23.23 80 TYR A O 1
ATOM 604 N N . VAL A 1 81 ? -3.585 22.919 16.841 1.00 23.72 81 VAL A N 1
ATOM 605 C CA . VAL A 1 81 ? -2.712 22.221 15.894 1.00 22.39 81 VAL A CA 1
ATOM 606 C C . VAL A 1 81 ? -3.224 22.432 14.474 1.00 19.99 81 VAL A C 1
ATOM 607 O O . VAL A 1 81 ? -4.411 22.227 14.196 1.00 20.73 81 VAL A O 1
ATOM 611 N N . VAL A 1 82 ? -2.335 22.821 13.558 1.00 27.11 82 VAL A N 1
ATOM 612 C CA . VAL A 1 82 ? -2.699 22.932 12.145 1.00 26.64 82 VAL A CA 1
ATOM 613 C C . VAL A 1 82 ? -2.058 21.847 11.292 1.00 26.92 82 VAL A C 1
ATOM 614 O O . VAL A 1 82 ? -2.569 21.556 10.200 1.00 25.46 82 VAL A O 1
ATOM 618 N N . GLY A 1 83 ? -0.971 21.243 11.747 1.00 30.53 83 GLY A N 1
ATOM 619 C CA . GLY A 1 83 ? -0.361 20.154 11.019 1.00 28.71 83 GLY A CA 1
ATOM 620 C C . GLY A 1 83 ? 0.841 19.670 11.790 1.00 30.71 83 GLY A C 1
ATOM 621 O O . GLY A 1 83 ? 1.051 20.060 12.943 1.00 28.32 83 GLY A O 1
ATOM 622 N N . TYR A 1 84 ? 1.641 18.824 11.149 1.00 23.28 84 TYR A N 1
ATOM 623 C CA . TYR A 1 84 ? 2.862 18.388 11.806 1.00 21.35 84 TYR A CA 1
ATOM 624 C C . TYR A 1 84 ? 3.870 17.901 10.783 1.00 27.33 84 TYR A C 1
ATOM 625 O O . TYR A 1 84 ? 3.540 17.639 9.625 1.00 22.27 84 TYR A O 1
ATOM 634 N N . ARG A 1 85 ? 5.109 17.772 11.244 1.00 25.28 85 ARG A N 1
ATOM 635 C CA . ARG A 1 85 ? 6.191 17.221 10.453 1.00 26.02 85 ARG A CA 1
ATOM 636 C C . ARG A 1 85 ? 6.707 15.950 11.108 1.00 27.47 85 ARG A C 1
ATOM 637 O O . ARG A 1 85 ? 6.900 15.896 12.330 1.00 24.58 85 ARG A O 1
ATOM 645 N N . ALA A 1 86 ? 6.941 14.937 10.284 1.00 25.42 86 ALA A N 1
ATOM 646 C CA . ALA A 1 86 ? 7.644 13.732 10.694 1.00 31.24 86 ALA A CA 1
ATOM 647 C C . ALA A 1 86 ? 8.714 13.458 9.648 1.00 29.23 86 ALA A C 1
ATOM 648 O O . ALA A 1 86 ? 8.393 13.176 8.489 1.00 32.30 86 ALA A O 1
ATOM 650 N N . GLY A 1 87 ? 9.975 13.544 10.056 1.00 31.00 87 GLY A N 1
ATOM 651 C CA . GLY A 1 87 ? 11.067 13.316 9.123 1.00 38.16 87 GLY A CA 1
ATOM 652 C C . GLY A 1 87 ? 10.971 14.266 7.945 1.00 35.56 87 GLY A C 1
ATOM 653 O O . GLY A 1 87 ? 10.925 15.491 8.108 1.00 36.85 87 GLY A O 1
ATOM 654 N N . ASN A 1 88 ? 10.890 13.694 6.744 1.00 35.30 88 ASN A N 1
ATOM 655 C CA . ASN A 1 88 ? 10.896 14.439 5.493 1.00 37.82 88 ASN A CA 1
ATOM 656 C C . ASN A 1 88 ? 9.501 14.736 4.953 1.00 35.63 88 ASN A C 1
ATOM 657 O O . ASN A 1 88 ? 9.379 15.169 3.800 1.00 41.24 88 ASN A O 1
ATOM 662 N N . SER A 1 89 ? 8.453 14.530 5.751 1.00 32.82 89 SER A N 1
ATOM 663 C CA . SER A 1 89 ? 7.080 14.746 5.310 1.00 27.37 89 SER A CA 1
ATOM 664 C C . SER A 1 89 ? 6.341 15.664 6.275 1.00 29.39 89 SER A C 1
ATOM 665 O O . SER A 1 89 ? 6.503 15.565 7.495 1.00 29.78 89 SER A O 1
ATOM 668 N N . ALA A 1 90 ? 5.504 16.542 5.721 1.00 33.80 90 ALA A N 1
ATOM 669 C CA . ALA A 1 90 ? 4.601 17.364 6.511 1.00 28.45 90 ALA A CA 1
ATOM 670 C C . ALA A 1 90 ? 3.158 17.046 6.137 1.00 27.22 90 ALA A C 1
ATOM 671 O O . ALA A 1 90 ? 2.867 16.657 5.001 1.00 23.99 90 ALA A O 1
ATOM 673 N N . TYR A 1 91 ? 2.256 17.237 7.102 1.00 22.88 91 TYR A N 1
ATOM 674 C CA . TYR A 1 91 ? 0.846 16.868 7.017 1.00 26.33 91 TYR A CA 1
ATOM 675 C C . TYR A 1 91 ? 0.044 18.017 7.599 1.00 28.86 91 TYR A C 1
ATOM 676 O O . TYR A 1 91 ? 0.378 18.494 8.683 1.00 26.35 91 TYR A O 1
ATOM 685 N N . PHE A 1 92 ? -1.008 18.453 6.908 1.00 21.83 92 PHE A N 1
ATOM 686 C CA . PHE A 1 92 ? -1.768 19.616 7.352 1.00 21.78 92 PHE A CA 1
ATOM 687 C C . PHE A 1 92 ? -3.254 19.327 7.327 1.00 25.30 92 PHE A C 1
ATOM 688 O O . PHE A 1 92 ? -3.757 18.694 6.395 1.00 22.31 92 PHE A O 1
ATOM 696 N N . PHE A 1 93 ? -3.955 19.811 8.348 1.00 22.94 93 PHE A N 1
ATOM 697 C CA . PHE A 1 93 ? -5.408 19.798 8.310 1.00 24.24 93 PHE A CA 1
ATOM 698 C C . PHE A 1 93 ? -5.899 20.671 7.158 1.00 26.26 93 PHE A C 1
ATOM 699 O O . PHE A 1 93 ? -5.261 21.662 6.790 1.00 25.19 93 PHE A O 1
ATOM 707 N N . HIS A 1 94 ? -7.048 20.296 6.597 1.00 22.55 94 HIS A N 1
ATOM 708 C CA . HIS A 1 94 ? -7.694 21.066 5.544 1.00 29.17 94 HIS A CA 1
ATOM 709 C C . HIS A 1 94 ? -7.939 22.508 6.002 1.00 29.46 94 HIS A C 1
ATOM 710 O O . HIS A 1 94 ? -8.673 22.725 6.980 1.00 29.69 94 HIS A O 1
ATOM 717 N N . PRO A 1 95 ? -7.353 23.507 5.341 1.00 25.88 95 PRO A N 1
ATOM 718 C CA . PRO A 1 95 ? -7.535 24.898 5.782 1.00 25.76 95 PRO A CA 1
ATOM 719 C C . PRO A 1 95 ? -8.979 25.359 5.648 1.00 27.42 95 PRO A C 1
ATOM 720 O O . PRO A 1 95 ? -9.727 24.906 4.775 1.00 30.84 95 PRO A O 1
ATOM 724 N N . ASP A 1 96 ? -9.358 26.304 6.510 1.00 29.33 96 ASP A N 1
ATOM 725 C CA . ASP A 1 96 ? -10.711 26.848 6.483 1.00 33.44 96 ASP A CA 1
ATOM 726 C C . ASP A 1 96 ? -10.925 27.858 5.373 1.00 39.05 96 ASP A C 1
ATOM 727 O O . ASP A 1 96 ? -12.074 28.089 4.985 1.00 39.99 96 ASP A O 1
ATOM 732 N N . ASN A 1 97 ? -9.861 28.472 4.863 1.00 30.19 97 ASN A N 1
ATOM 733 C CA . ASN A 1 97 ? -10.027 29.562 3.914 1.00 27.58 97 ASN A CA 1
ATOM 734 C C . ASN A 1 97 ? -8.730 29.723 3.134 1.00 31.69 97 ASN A C 1
ATOM 735 O O . ASN A 1 97 ? -7.699 29.136 3.475 1.00 28.90 97 ASN A O 1
ATOM 740 N N . GLN A 1 98 ? -8.803 30.547 2.085 1.00 35.68 98 GLN A N 1
ATOM 741 C CA . GLN A 1 98 ? -7.663 30.757 1.197 1.00 34.49 98 GLN A CA 1
ATOM 742 C C . GLN A 1 98 ? -6.460 31.326 1.944 1.00 34.82 98 GLN A C 1
ATOM 743 O O . GLN A 1 98 ? -5.324 30.884 1.734 1.00 32.29 98 GLN A O 1
ATOM 749 N N . GLU A 1 99 ? -6.690 32.312 2.819 1.00 35.35 99 GLU A N 1
ATOM 750 C CA . GLU A 1 99 ? -5.590 32.942 3.542 1.00 34.88 99 GLU A CA 1
ATOM 751 C C . GLU A 1 99 ? -4.865 31.947 4.438 1.00 31.36 99 GLU A C 1
ATOM 752 O O . GLU A 1 99 ? -3.627 31.923 4.479 1.00 30.92 99 GLU A O 1
ATOM 758 N N . ASP A 1 100 ? -5.614 31.094 5.143 1.00 32.55 100 ASP A N 1
ATOM 759 C CA . ASP A 1 100 ? -4.970 30.059 5.947 1.00 28.03 100 ASP A CA 1
ATOM 760 C C . ASP A 1 100 ? -4.218 29.058 5.074 1.00 29.71 100 ASP A C 1
ATOM 761 O O . ASP A 1 100 ? -3.167 28.550 5.482 1.00 28.28 100 ASP A O 1
ATOM 766 N N . ALA A 1 101 ? -4.730 28.769 3.874 1.00 31.54 101 ALA A N 1
ATOM 767 C CA . ALA A 1 101 ? -4.028 27.862 2.966 1.00 30.74 101 ALA A CA 1
ATOM 768 C C . ALA A 1 101 ? -2.678 28.436 2.539 1.00 30.94 101 ALA A C 1
ATOM 769 O O . ALA A 1 101 ? -1.683 27.709 2.467 1.00 28.90 101 ALA A O 1
ATOM 771 N N . GLU A 1 102 ? -2.629 29.738 2.247 1.00 25.35 102 GLU A N 1
ATOM 772 C CA . GLU A 1 102 ? -1.350 30.402 2.006 1.00 25.78 102 GLU A CA 1
ATOM 773 C C . GLU A 1 102 ? -0.470 30.389 3.249 1.00 27.90 102 GLU A C 1
ATOM 774 O O . GLU A 1 102 ? 0.742 30.162 3.154 1.00 30.41 102 GLU A O 1
ATOM 780 N N . ALA A 1 103 ? -1.060 30.649 4.422 1.00 25.40 103 ALA A N 1
ATOM 781 C CA . ALA A 1 103 ? -0.274 30.738 5.650 1.00 25.07 103 ALA A CA 1
ATOM 782 C C . ALA A 1 103 ? 0.507 29.459 5.925 1.00 25.16 103 ALA A C 1
ATOM 783 O O . ALA A 1 103 ? 1.681 29.516 6.309 1.00 29.07 103 ALA A O 1
ATOM 785 N N . ILE A 1 104 ? -0.121 28.292 5.754 1.00 23.37 104 ILE A N 1
ATOM 786 C CA . ILE A 1 104 ? 0.565 27.068 6.136 1.00 26.46 104 ILE A CA 1
ATOM 787 C C . ILE A 1 104 ? 1.710 26.725 5.194 1.00 26.29 104 ILE A C 1
ATOM 788 O O . ILE A 1 104 ? 2.559 25.912 5.564 1.00 24.02 104 ILE A O 1
ATOM 793 N N . THR A 1 105 ? 1.791 27.345 4.004 1.00 20.99 105 THR A N 1
ATOM 794 C CA . THR A 1 105 ? 2.963 27.105 3.170 1.00 22.94 105 THR A CA 1
ATOM 795 C C . THR A 1 105 ? 4.236 27.664 3.790 1.00 26.48 105 THR A C 1
ATOM 796 O O . THR A 1 105 ? 5.321 27.344 3.311 1.00 27.86 105 THR A O 1
ATOM 800 N N . HIS A 1 106 ? 4.139 28.476 4.842 1.00 26.10 106 HIS A N 1
ATOM 801 C CA . HIS A 1 106 ? 5.317 28.991 5.523 1.00 23.39 106 HIS A CA 1
ATOM 802 C C . HIS A 1 106 ? 5.847 28.045 6.593 1.00 22.81 106 HIS A C 1
ATOM 803 O O . HIS A 1 106 ? 6.849 28.369 7.243 1.00 28.92 106 HIS A O 1
ATOM 810 N N . LEU A 1 107 ? 5.198 26.906 6.806 1.00 22.63 107 LEU A N 1
ATOM 811 C CA . LEU A 1 107 ? 5.632 25.936 7.802 1.00 28.75 107 LEU A CA 1
ATOM 812 C C . LEU A 1 107 ? 6.418 24.805 7.155 1.00 32.01 107 LEU A C 1
ATOM 813 O O . LEU A 1 107 ? 6.034 24.292 6.097 1.00 29.80 107 LEU A O 1
ATOM 818 N N . PHE A 1 108 ? 7.515 24.411 7.804 1.00 28.31 108 PHE A N 1
ATOM 819 C CA . PHE A 1 108 ? 8.317 23.274 7.354 1.00 26.40 108 PHE A CA 1
ATOM 820 C C . PHE A 1 108 ? 8.720 23.443 5.888 1.00 25.60 108 PHE A C 1
ATOM 821 O O . PHE A 1 108 ? 8.504 22.563 5.058 1.00 29.80 108 PHE A O 1
ATOM 829 N N . THR A 1 109 ? 9.310 24.598 5.560 1.00 27.69 109 THR A N 1
ATOM 830 C CA . THR A 1 109 ? 9.463 24.931 4.145 1.00 31.10 109 THR A CA 1
ATOM 831 C C . THR A 1 109 ? 10.496 24.062 3.440 1.00 32.43 109 THR A C 1
ATOM 832 O O . THR A 1 109 ? 10.438 23.937 2.216 1.00 31.62 109 THR A O 1
ATOM 836 N N . ASP A 1 110 ? 11.416 23.442 4.171 1.00 32.82 110 ASP A N 1
ATOM 837 C CA . ASP A 1 110 ? 12.421 22.581 3.558 1.00 32.56 110 ASP A CA 1
ATOM 838 C C . ASP A 1 110 ? 12.032 21.106 3.560 1.00 32.82 110 ASP A C 1
ATOM 839 O O . ASP A 1 110 ? 12.828 20.270 3.119 1.00 38.26 110 ASP A O 1
ATOM 844 N N . VAL A 1 111 ? 10.837 20.764 4.038 1.00 29.10 111 VAL A N 1
ATOM 845 C CA . VAL A 1 111 ? 10.394 19.375 4.019 1.00 32.28 111 VAL A CA 1
ATOM 846 C C . VAL A 1 111 ? 10.232 18.910 2.571 1.00 35.42 111 VAL A C 1
ATOM 847 O O . VAL A 1 111 ? 9.879 19.691 1.677 1.00 34.92 111 VAL A O 1
ATOM 851 N N . GLN A 1 112 ? 10.524 17.629 2.323 1.00 32.88 112 GLN A N 1
ATOM 852 C CA . GLN A 1 112 ? 10.487 17.115 0.952 1.00 33.19 112 GLN A CA 1
ATOM 853 C C . GLN A 1 112 ? 9.061 17.023 0.408 1.00 36.43 112 GLN A C 1
ATOM 854 O O . GLN A 1 112 ? 8.782 17.499 -0.698 1.00 35.34 112 GLN A O 1
ATOM 860 N N A ASN A 1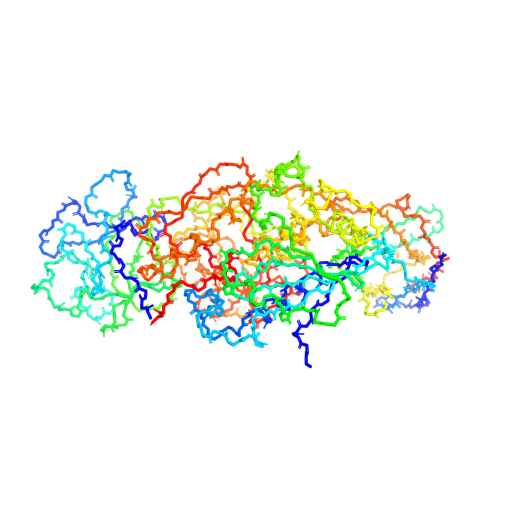 113 ? 8.153 16.413 1.181 0.55 32.63 113 ASN A N 1
ATOM 861 N N B ASN A 1 113 ? 8.145 16.415 1.146 0.45 32.80 113 ASN A N 1
ATOM 862 C CA A ASN A 1 113 ? 6.782 16.111 0.782 0.55 31.86 113 ASN A CA 1
ATOM 863 C CA B ASN A 1 113 ? 6.796 16.261 0.626 0.45 31.51 113 ASN A CA 1
ATOM 864 C C A ASN A 1 113 ? 5.788 16.862 1.659 0.55 26.95 113 ASN A C 1
ATOM 865 C C B ASN A 1 113 ? 5.780 16.803 1.619 0.45 27.05 113 ASN A C 1
ATOM 866 O O A ASN A 1 113 ? 6.030 17.075 2.851 0.55 26.26 113 ASN A O 1
ATOM 867 O O B ASN A 1 113 ? 6.019 16.844 2.829 0.45 27.11 113 ASN A O 1
ATOM 876 N N . ARG A 1 114 ? 4.640 17.228 1.084 1.00 23.33 114 ARG A N 1
ATOM 877 C CA . ARG A 1 114 ? 3.601 17.902 1.856 1.00 23.38 114 ARG A CA 1
ATOM 878 C C . ARG A 1 114 ? 2.233 17.368 1.461 1.00 22.76 114 ARG A C 1
ATOM 879 O O . ARG A 1 114 ? 1.948 17.209 0.268 1.00 27.16 114 ARG A O 1
ATOM 887 N N . TYR A 1 115 ? 1.382 17.115 2.460 1.00 21.89 115 TYR A N 1
ATOM 888 C CA . TYR A 1 115 ? 0.046 16.564 2.244 1.00 24.76 115 TYR A CA 1
ATOM 889 C C . TYR A 1 115 ? -0.987 17.338 3.052 1.00 27.74 115 TYR A C 1
ATOM 890 O O . TYR A 1 115 ? -0.840 17.491 4.269 1.00 28.30 115 TYR A O 1
ATOM 899 N N . THR A 1 116 ? -2.054 17.775 2.390 1.00 27.48 116 THR A N 1
ATOM 900 C CA . THR A 1 116 ? -3.186 18.416 3.056 1.00 28.09 116 THR A CA 1
ATOM 901 C C . THR A 1 116 ? -4.358 17.440 3.067 1.00 28.85 116 THR A C 1
ATOM 902 O O . THR A 1 116 ? -4.829 17.024 2.003 1.00 25.56 116 THR A O 1
ATOM 906 N N . PHE A 1 117 ? -4.819 17.080 4.266 1.00 24.56 117 PHE A N 1
ATOM 907 C CA . PHE A 1 117 ? -5.903 16.121 4.448 1.00 28.57 117 PHE A CA 1
ATOM 908 C C . PHE A 1 117 ? -7.235 16.664 3.938 1.00 28.51 117 PHE A C 1
ATOM 909 O O . PHE A 1 117 ? -7.434 17.872 3.784 1.00 23.63 117 PHE A O 1
ATOM 917 N N . ALA A 1 118 ? -8.176 15.743 3.723 1.00 30.55 118 ALA A N 1
ATOM 918 C CA . ALA A 1 118 ? -9.539 16.138 3.384 1.00 32.15 118 ALA A CA 1
ATOM 919 C C . ALA A 1 118 ? -10.264 16.771 4.568 1.00 29.63 118 ALA A C 1
ATOM 920 O O . ALA A 1 118 ? -11.195 17.549 4.367 1.00 31.74 118 ALA A O 1
ATOM 922 N N . PHE A 1 119 ? -9.865 16.443 5.795 1.00 25.31 119 PHE A N 1
ATOM 923 C CA . PHE A 1 119 ? -10.579 16.837 7.000 1.00 28.83 119 PHE A CA 1
ATOM 924 C C . PHE A 1 119 ? -9.857 17.972 7.719 1.00 26.35 119 PHE A C 1
ATOM 925 O O . PHE A 1 119 ? -8.628 18.072 7.688 1.00 25.47 119 PHE A O 1
ATOM 933 N N . GLY A 1 120 ? -10.634 18.834 8.373 1.00 32.40 120 GLY A N 1
ATOM 934 C CA . GLY A 1 120 ? -10.065 19.768 9.320 1.00 39.27 120 GLY A CA 1
ATOM 935 C C . GLY A 1 120 ? -9.731 19.061 10.623 1.00 46.93 120 GLY A C 1
ATOM 936 O O . GLY A 1 120 ? -9.856 17.844 10.759 1.00 51.89 120 GLY A O 1
ATOM 937 N N . GLY A 1 121 ? -9.310 19.843 11.609 1.00 40.42 121 GLY A N 1
ATOM 938 C CA . GLY A 1 121 ? -8.978 19.297 12.909 1.00 25.98 121 GLY A CA 1
ATOM 939 C C . GLY A 1 121 ? -10.070 19.363 13.952 1.00 29.23 121 GLY A C 1
ATOM 940 O O . GLY A 1 121 ? -9.786 19.140 15.136 1.00 33.35 121 GLY A O 1
ATOM 941 N N . ASN A 1 122 ? -11.305 19.676 13.565 1.00 32.76 122 ASN A N 1
ATOM 942 C CA . ASN A 1 122 ? -12.398 19.718 14.523 1.00 35.02 122 ASN A CA 1
ATOM 943 C C . ASN A 1 122 ? -12.654 18.319 15.079 1.00 40.51 122 ASN A C 1
ATOM 944 O O . ASN A 1 122 ? -12.424 17.313 14.404 1.00 34.11 122 ASN A O 1
ATOM 949 N N . TYR A 1 123 ? -13.132 18.258 16.328 1.00 25.06 123 TYR A N 1
ATOM 950 C CA . TYR A 1 123 ? -13.287 16.962 16.987 1.00 25.22 123 TYR A CA 1
ATOM 951 C C . TYR A 1 123 ? -14.328 16.095 16.295 1.00 27.45 123 TYR A C 1
ATOM 952 O O . TYR A 1 123 ? -14.148 14.876 16.198 1.00 29.37 123 TYR A O 1
ATOM 961 N N . ASP A 1 124 ? -15.439 16.694 15.841 1.00 26.97 124 ASP A N 1
ATOM 962 C CA . ASP A 1 124 ? -16.520 15.896 15.255 1.00 27.66 124 ASP A CA 1
ATOM 963 C C . ASP A 1 124 ? -15.978 14.938 14.210 1.00 28.01 124 ASP A C 1
ATOM 964 O O . ASP A 1 124 ? -16.224 13.727 14.269 1.00 29.32 124 ASP A O 1
ATOM 969 N N . ARG A 1 125 ? -15.207 15.471 13.257 1.00 27.72 125 ARG A N 1
ATOM 970 C CA . ARG A 1 125 ? -14.719 14.650 12.153 1.00 28.41 125 ARG A CA 1
ATOM 971 C C . ARG A 1 125 ? -13.631 13.698 12.616 1.00 24.15 125 ARG A C 1
ATOM 972 O O . ARG A 1 125 ? -13.599 12.538 12.194 1.00 25.19 125 ARG A O 1
ATOM 980 N N . LEU A 1 126 ? -12.731 14.169 13.483 1.00 25.83 126 LEU A N 1
ATOM 981 C CA . LEU A 1 126 ? -11.671 13.296 13.980 1.00 26.26 126 LEU A CA 1
ATOM 982 C C . LEU A 1 126 ? -12.252 12.111 14.744 1.00 26.00 126 LEU A C 1
ATOM 983 O O . LEU A 1 126 ? -11.801 10.972 14.576 1.00 26.53 126 LEU A O 1
ATOM 988 N N . GLU A 1 127 ? -13.276 12.356 15.566 1.00 24.47 127 GLU A N 1
ATOM 989 C CA . GLU A 1 127 ? -13.969 11.260 16.239 1.00 24.77 127 GLU A CA 1
ATOM 990 C C . GLU A 1 127 ? -14.567 10.292 15.227 1.00 26.57 127 GLU A C 1
ATOM 991 O O . GLU A 1 127 ? -14.454 9.067 15.374 1.00 29.62 127 GLU A O 1
ATOM 997 N N . GLN A 1 128 ? -15.222 10.828 14.194 1.00 27.40 128 GLN A N 1
ATOM 998 C CA . GLN A 1 128 ? -15.741 9.982 13.127 1.00 29.65 128 GLN A CA 1
ATOM 999 C C . GLN A 1 128 ? -14.638 9.112 12.552 1.00 31.56 128 GLN A C 1
ATOM 1000 O O . GLN A 1 128 ? -14.807 7.898 12.369 1.00 32.66 128 GLN A O 1
ATOM 1006 N N . LEU A 1 129 ? -13.491 9.723 12.257 1.00 33.22 129 LEU A N 1
ATOM 1007 C CA . LEU A 1 129 ? -12.407 8.968 11.639 1.00 36.80 129 LEU A CA 1
ATOM 1008 C C . LEU A 1 129 ? -11.810 7.968 12.622 1.00 31.98 129 LEU A C 1
ATOM 1009 O O . LEU A 1 129 ? -11.487 6.835 12.248 1.00 31.85 129 LEU A O 1
ATOM 1014 N N . ALA A 1 130 ? -11.670 8.362 13.886 1.00 24.19 130 ALA A N 1
ATOM 1015 C CA . ALA A 1 130 ? -11.069 7.467 14.860 1.00 26.79 130 ALA A CA 1
ATOM 1016 C C . ALA A 1 130 ? -11.985 6.306 15.209 1.00 35.19 130 ALA A C 1
ATOM 1017 O O . ALA A 1 130 ? -11.495 5.263 15.657 1.00 31.71 130 ALA A O 1
ATOM 1019 N N . GLY A 1 131 ? -13.292 6.462 15.005 1.00 33.73 131 GLY A N 1
ATOM 1020 C CA . GLY A 1 131 ? -14.240 5.467 15.446 1.00 31.46 131 GLY A CA 1
ATOM 1021 C C . GLY A 1 131 ? -14.554 5.532 16.918 1.00 35.76 131 GLY A C 1
ATOM 1022 O O . GLY A 1 131 ? -15.070 4.559 17.472 1.00 32.50 131 GLY A O 1
ATOM 1023 N N . ASN A 1 132 ? -14.251 6.650 17.576 1.00 34.88 132 ASN A N 1
ATOM 1024 C CA . ASN A 1 132 ? -14.480 6.785 19.007 1.00 30.65 132 ASN A CA 1
ATOM 1025 C C . ASN A 1 132 ? -14.673 8.251 19.344 1.00 28.69 132 ASN A C 1
ATOM 1026 O O . ASN A 1 132 ? -13.992 9.120 18.787 1.00 25.38 132 ASN A O 1
ATOM 1031 N N . LEU A 1 133 ? -15.579 8.511 20.276 1.00 29.92 133 LEU A N 1
ATOM 1032 C CA . LEU A 1 133 ? -15.724 9.839 20.841 1.00 32.65 133 LEU A CA 1
ATOM 1033 C C . LEU A 1 133 ? -14.571 10.137 21.790 1.00 39.64 133 LEU A C 1
ATOM 1034 O O . LEU A 1 133 ? -13.861 9.234 22.250 1.00 31.71 133 LEU A O 1
ATOM 1039 N N . ARG A 1 134 ? -14.400 11.428 22.098 1.00 31.88 134 ARG A N 1
ATOM 1040 C CA . ARG A 1 134 ? -13.407 11.822 23.093 1.00 30.28 134 ARG A CA 1
ATOM 1041 C C . ARG A 1 134 ? -13.612 11.092 24.422 1.00 27.16 134 ARG A C 1
ATOM 1042 O O . ARG A 1 134 ? -12.642 10.685 25.070 1.00 27.71 134 ARG A O 1
ATOM 1050 N N . GLU A 1 135 ? -14.862 10.911 24.844 1.00 23.93 135 GLU A N 1
ATOM 1051 C CA . GLU A 1 135 ? -15.088 10.272 26.135 1.00 27.21 135 GLU A CA 1
ATOM 1052 C C . GLU A 1 135 ? -14.654 8.803 26.172 1.00 27.86 135 GLU A C 1
ATOM 1053 O O . GLU A 1 135 ? -14.699 8.184 27.240 1.00 30.79 135 GLU A O 1
ATOM 1059 N N . ASN A 1 136 ? -14.217 8.229 25.057 1.00 28.59 136 ASN A N 1
ATOM 1060 C CA . ASN A 1 136 ? -13.734 6.854 25.056 1.00 33.72 136 ASN A CA 1
ATOM 1061 C C . ASN A 1 136 ? -12.315 6.756 24.518 1.00 34.11 136 ASN A C 1
ATOM 1062 O O . ASN A 1 136 ? -11.914 5.697 24.038 1.00 34.51 136 ASN A O 1
ATOM 1067 N N . ILE A 1 137 ? -11.549 7.842 24.582 1.00 26.47 137 ILE A N 1
ATOM 1068 C CA . ILE A 1 137 ? -10.145 7.841 24.178 1.00 31.13 137 ILE A CA 1
ATOM 1069 C C . ILE A 1 137 ? -9.314 8.269 25.382 1.00 31.57 137 ILE A C 1
ATOM 1070 O O . ILE A 1 137 ? -9.445 9.398 25.873 1.00 28.45 137 ILE A O 1
ATOM 1075 N N . GLU A 1 138 ? -8.469 7.373 25.862 1.00 27.48 138 GLU A N 1
ATOM 1076 C CA . GLU A 1 138 ? -7.696 7.688 27.049 1.00 25.28 138 GLU A CA 1
ATOM 1077 C C . GLU A 1 138 ? -6.612 8.717 26.749 1.00 26.03 138 GLU A C 1
ATOM 1078 O O . GLU A 1 138 ? -6.016 8.744 25.667 1.00 26.59 138 GLU A O 1
ATOM 1084 N N . LEU A 1 139 ? -6.365 9.563 27.736 1.00 27.60 139 LEU A N 1
ATOM 1085 C CA . LEU A 1 139 ? -5.329 10.576 27.710 1.00 25.29 139 LEU A CA 1
ATOM 1086 C C . LEU A 1 139 ? -4.341 10.276 28.824 1.00 29.55 139 LEU A C 1
ATOM 1087 O O . LEU A 1 139 ? -4.661 9.580 29.790 1.00 25.48 139 LEU A O 1
ATOM 1092 N N . GLY A 1 140 ? -3.150 10.852 28.710 1.00 23.80 140 GLY A N 1
ATOM 1093 C CA . GLY A 1 140 ? -2.108 10.576 29.683 1.00 24.93 140 GLY A CA 1
ATOM 1094 C C . GLY A 1 140 ? -0.766 10.414 29.003 1.00 30.98 140 GLY A C 1
ATOM 1095 O O . GLY A 1 140 ? -0.673 10.562 27.784 1.00 26.92 140 GLY A O 1
ATOM 1096 N N . ASN A 1 141 ? 0.286 10.126 29.768 1.00 23.79 141 ASN A N 1
ATOM 1097 C CA . ASN A 1 141 ? 1.614 10.071 29.166 1.00 30.41 141 ASN A CA 1
ATOM 1098 C C . ASN A 1 141 ? 1.762 8.849 28.267 1.00 27.69 141 ASN A C 1
ATOM 1099 O O . ASN A 1 141 ? 2.391 8.926 27.202 1.00 26.45 141 ASN A O 1
ATOM 1104 N N . GLY A 1 142 ? 1.193 7.717 28.673 1.00 25.72 142 GLY A N 1
ATOM 1105 C CA . GLY A 1 142 ? 1.144 6.542 27.826 1.00 30.53 142 GLY A CA 1
ATOM 1106 C C . GLY A 1 142 ? 0.471 6.797 26.481 1.00 26.26 142 GLY A C 1
ATOM 1107 O O . GLY A 1 142 ? 1.047 6.539 25.420 1.00 26.58 142 GLY A O 1
ATOM 1108 N N . PRO A 1 143 ? -0.781 7.273 26.500 1.00 26.05 143 PRO A N 1
ATOM 1109 C CA . PRO A 1 143 ? -1.441 7.641 25.228 1.00 21.61 143 PRO A CA 1
ATOM 1110 C C . PRO A 1 143 ? -0.641 8.616 24.386 1.00 24.18 143 PRO A C 1
ATOM 1111 O O . PRO A 1 143 ? -0.613 8.499 23.153 1.00 26.65 143 PRO A O 1
ATOM 1115 N N . LEU A 1 144 ? 0.027 9.579 25.015 1.00 22.13 144 LEU A N 1
ATOM 1116 C CA . LEU A 1 144 ? 0.785 10.544 24.230 1.00 24.56 144 LEU A CA 1
ATOM 1117 C C . LEU A 1 144 ? 2.022 9.883 23.625 1.00 26.61 144 LEU A C 1
ATOM 1118 O O . LEU A 1 144 ? 2.334 10.096 22.446 1.00 28.41 144 LEU A O 1
ATOM 1123 N N . GLU A 1 145 ? 2.706 9.034 24.404 1.00 25.34 145 GLU A N 1
ATOM 1124 C CA . GLU A 1 145 ? 3.822 8.252 23.874 1.00 25.25 145 GLU A CA 1
ATOM 1125 C C . GLU A 1 145 ? 3.406 7.481 22.625 1.00 28.42 145 GLU A C 1
ATOM 1126 O O . GLU A 1 145 ? 4.120 7.479 21.612 1.00 26.11 145 GLU A O 1
ATOM 1132 N N . GLU A 1 146 ? 2.223 6.865 22.667 1.00 28.62 146 GLU A N 1
ATOM 1133 C CA . GLU A 1 146 ? 1.735 6.067 21.548 1.00 26.24 146 GLU A CA 1
ATOM 1134 C C . GLU A 1 146 ? 1.305 6.950 20.382 1.00 25.26 146 GLU A C 1
ATOM 1135 O O . GLU A 1 146 ? 1.488 6.588 19.208 1.00 28.21 146 GLU A O 1
ATOM 1141 N N . ALA A 1 147 ? 0.724 8.109 20.686 1.00 26.33 147 ALA A N 1
ATOM 1142 C CA . ALA A 1 147 ? 0.314 9.030 19.638 1.00 24.16 147 ALA A CA 1
ATOM 1143 C C . ALA A 1 147 ? 1.520 9.536 18.859 1.00 22.76 147 ALA A C 1
ATOM 1144 O O . ALA A 1 147 ? 1.461 9.691 17.632 1.00 30.30 147 ALA A O 1
ATOM 1146 N N . ILE A 1 148 ? 2.629 9.784 19.554 1.00 26.68 148 ILE A N 1
ATOM 1147 C CA . ILE A 1 148 ? 3.831 10.276 18.890 1.00 21.92 148 ILE A CA 1
ATOM 1148 C C . ILE A 1 148 ? 4.357 9.230 17.916 1.00 29.18 148 ILE A C 1
ATOM 1149 O O . ILE A 1 148 ? 4.712 9.540 16.773 1.00 30.11 148 ILE A O 1
ATOM 1154 N N . SER A 1 149 ? 4.409 7.972 18.351 1.00 28.42 149 SER A N 1
ATOM 1155 C CA . SER A 1 149 ? 4.831 6.900 17.457 1.00 33.32 149 SER A CA 1
ATOM 1156 C C . SER A 1 149 ? 3.901 6.796 16.259 1.00 29.75 149 SER A C 1
ATOM 1157 O O . SER A 1 149 ? 4.355 6.672 15.115 1.00 30.15 149 SER A O 1
ATOM 1160 N N . ALA A 1 150 ? 2.590 6.844 16.510 1.00 32.50 150 ALA A N 1
ATOM 1161 C CA . ALA A 1 150 ? 1.613 6.749 15.431 1.00 36.99 150 ALA A CA 1
ATOM 1162 C C . ALA A 1 150 ? 1.794 7.880 14.425 1.00 32.56 150 ALA A C 1
ATOM 1163 O O . ALA A 1 150 ? 1.829 7.644 13.211 1.00 29.64 150 ALA A O 1
ATOM 1165 N N . LEU A 1 151 ? 1.908 9.116 14.916 1.00 25.68 151 LEU A N 1
ATOM 1166 C CA . LEU A 1 151 ? 2.138 10.251 14.028 1.00 28.68 151 LEU A CA 1
ATOM 1167 C C . LEU A 1 151 ? 3.397 10.043 13.213 1.00 31.23 151 LEU A C 1
ATOM 1168 O O . LEU A 1 151 ? 3.419 10.312 12.005 1.00 28.49 151 LEU A O 1
ATOM 1173 N N . TYR A 1 152 ? 4.457 9.571 13.859 1.00 26.76 152 TYR A N 1
ATOM 1174 C CA . TYR A 1 152 ? 5.710 9.357 13.150 1.00 33.40 152 TYR A CA 1
ATOM 1175 C C . TYR A 1 152 ? 5.545 8.331 12.033 1.00 35.27 152 TYR A C 1
ATOM 1176 O O . TYR A 1 152 ? 5.944 8.577 10.886 1.00 36.30 152 TYR A O 1
ATOM 1185 N N . TYR A 1 153 ? 4.951 7.179 12.344 1.00 32.84 153 TYR A N 1
ATOM 1186 C CA . TYR A 1 153 ? 4.908 6.084 11.377 1.00 33.54 153 TYR A CA 1
ATOM 1187 C C . TYR A 1 153 ? 3.864 6.292 10.288 1.00 31.95 153 TYR A C 1
ATOM 1188 O O . TYR A 1 153 ? 3.845 5.528 9.316 1.00 35.88 153 TYR A O 1
ATOM 1197 N N . TYR A 1 154 ? 3.006 7.303 10.414 1.00 30.91 154 TYR A N 1
ATOM 1198 C CA . TYR A 1 154 ? 2.131 7.631 9.297 1.00 36.05 154 TYR A CA 1
ATOM 1199 C C . TYR A 1 154 ? 2.938 7.970 8.050 1.00 37.37 154 TYR A C 1
ATOM 1200 O O . TYR A 1 154 ? 2.519 7.648 6.933 1.00 37.40 154 TYR A O 1
ATOM 1209 N N . SER A 1 155 ? 4.107 8.598 8.218 1.00 41.38 155 SER A N 1
ATOM 1210 C CA . SER A 1 155 ? 4.884 9.022 7.055 1.00 51.13 155 SER A CA 1
ATOM 1211 C C . SER A 1 155 ? 5.492 7.841 6.317 1.00 46.09 155 SER A C 1
ATOM 1212 O O . SER A 1 155 ? 5.773 7.941 5.122 1.00 50.61 155 SER A O 1
ATOM 1215 N N . THR A 1 156 ? 5.706 6.724 7.003 1.00 39.57 156 THR A N 1
ATOM 1216 C CA . THR A 1 156 ? 6.323 5.551 6.400 1.00 53.22 156 THR A CA 1
ATOM 1217 C C . THR A 1 156 ? 5.303 4.497 5.999 1.00 51.34 156 THR A C 1
ATOM 1218 O O . THR A 1 156 ? 5.690 3.385 5.636 1.00 43.64 156 THR A O 1
ATOM 1222 N N . GLY A 1 157 ? 4.015 4.806 6.076 1.00 48.53 157 GLY A N 1
ATOM 1223 C CA . GLY A 1 157 ? 3.004 3.834 5.734 1.00 46.68 157 GLY A CA 1
ATOM 1224 C C . GLY A 1 157 ? 2.582 2.908 6.855 1.00 47.10 157 GLY A C 1
ATOM 1225 O O . GLY A 1 157 ? 1.762 2.020 6.614 1.00 51.01 157 GLY A O 1
ATOM 1226 N N . GLY A 1 158 ? 3.090 3.091 8.072 1.00 46.61 158 GLY A N 1
ATOM 1227 C CA . GLY A 1 158 ? 2.793 2.188 9.169 1.00 39.50 158 GLY A CA 1
ATOM 1228 C C . GLY A 1 158 ? 1.601 2.522 10.054 1.00 44.54 158 GLY A C 1
ATOM 1229 O O . GLY A 1 158 ? 1.347 1.798 11.024 1.00 60.35 158 GLY A O 1
ATOM 1230 N N . THR A 1 159 ? 0.854 3.586 9.763 1.00 35.63 159 THR A N 1
ATOM 1231 C CA . THR A 1 159 ? -0.271 4.009 10.591 1.00 34.93 159 THR A CA 1
ATOM 1232 C C . THR A 1 159 ? -1.484 4.209 9.703 1.00 45.74 159 THR A C 1
ATOM 1233 O O . THR A 1 159 ? -1.403 4.918 8.696 1.00 47.08 159 THR A O 1
ATOM 1237 N N . GLN A 1 160 ? -2.608 3.610 10.073 1.00 47.48 160 GLN A N 1
ATOM 1238 C CA . GLN A 1 160 ? -3.799 3.850 9.277 1.00 40.19 160 GLN A CA 1
ATOM 1239 C C . GLN A 1 160 ? -4.612 5.006 9.867 1.00 34.35 160 GLN A C 1
ATOM 1240 O O . GLN A 1 160 ? -4.379 5.465 10.993 1.00 31.79 160 GLN A O 1
ATOM 1246 N N . LEU A 1 161 ? -5.560 5.492 9.061 1.00 32.75 161 LEU A N 1
ATOM 1247 C CA . LEU A 1 161 ? -6.273 6.734 9.358 1.00 32.14 161 LEU A CA 1
ATOM 1248 C C . LEU A 1 161 ? -6.965 6.751 10.719 1.00 32.86 161 LEU A C 1
ATOM 1249 O O . LEU A 1 161 ? -6.841 7.765 11.430 1.00 35.50 161 LEU A O 1
ATOM 1254 N N . PRO A 1 162 ? -7.707 5.715 11.141 1.00 34.92 162 PRO A N 1
ATOM 1255 C CA . PRO A 1 162 ? -8.357 5.799 12.462 1.00 32.11 162 PRO A CA 1
ATOM 1256 C C . PRO A 1 162 ? -7.377 6.004 13.602 1.00 33.61 162 PRO A C 1
ATOM 1257 O O . PRO A 1 162 ? -7.670 6.758 14.538 1.00 30.60 162 PRO A O 1
ATOM 1261 N N . THR A 1 163 ? -6.218 5.339 13.553 1.00 28.89 163 THR A N 1
ATOM 1262 C CA . THR A 1 163 ? -5.195 5.542 14.577 1.00 29.00 163 THR A CA 1
ATOM 1263 C C . THR A 1 163 ? -4.591 6.941 14.487 1.00 28.39 163 THR A C 1
ATOM 1264 O O . THR A 1 163 ? -4.279 7.561 15.513 1.00 31.08 163 THR A O 1
ATOM 1268 N N . LEU A 1 164 ? -4.412 7.452 13.267 1.00 25.03 164 LEU A N 1
ATOM 1269 C CA . LEU A 1 164 ? -3.945 8.823 13.097 1.00 24.11 164 LEU A CA 1
ATOM 1270 C C . LEU A 1 164 ? -4.922 9.805 13.731 1.00 22.89 164 LEU A C 1
ATOM 1271 O O . LEU A 1 164 ? -4.526 10.709 14.482 1.00 23.32 164 LEU A O 1
ATOM 1276 N N . ALA A 1 165 ? -6.213 9.633 13.438 1.00 24.04 165 ALA A N 1
ATOM 1277 C CA . ALA A 1 165 ? -7.236 10.509 13.995 1.00 25.48 165 ALA A CA 1
ATOM 1278 C C . ALA A 1 165 ? -7.224 10.465 15.519 1.00 25.23 165 ALA A C 1
ATOM 1279 O O . ALA A 1 165 ? -7.265 11.504 16.182 1.00 26.65 165 ALA A O 1
ATOM 1281 N N . ARG A 1 166 ? -7.165 9.260 16.092 1.00 29.49 166 ARG A N 1
ATOM 1282 C CA . ARG A 1 166 ? -7.120 9.137 17.544 1.00 29.59 166 ARG A CA 1
ATOM 1283 C C . ARG A 1 166 ? -5.881 9.823 18.113 1.00 25.96 166 ARG A C 1
ATOM 1284 O O . ARG A 1 166 ? -5.939 10.451 19.177 1.00 25.82 166 ARG A O 1
ATOM 1292 N N . SER A 1 167 ? -4.753 9.731 17.406 1.00 21.56 167 SER A N 1
ATOM 1293 C CA . SER A 1 167 ? -3.522 10.361 17.876 1.00 24.53 167 SER A CA 1
ATOM 1294 C C . SER A 1 167 ? -3.618 11.883 17.841 1.00 23.10 167 SER A C 1
ATOM 1295 O O . SER A 1 167 ? -3.111 12.560 18.744 1.00 26.51 167 SER A O 1
ATOM 1298 N N . PHE A 1 168 ? -4.258 12.444 16.811 1.00 22.50 168 PHE A N 1
ATOM 1299 C CA . PHE A 1 168 ? -4.517 13.884 16.803 1.00 22.64 168 PHE A CA 1
ATOM 1300 C C . PHE A 1 168 ? -5.371 14.292 18.001 1.00 23.87 168 PHE A C 1
ATOM 1301 O O . PHE A 1 168 ? -5.088 15.289 18.681 1.00 20.29 168 PHE A O 1
ATOM 1309 N N . ILE A 1 169 ? -6.429 13.527 18.270 1.00 23.01 169 ILE A N 1
ATOM 1310 C CA . ILE A 1 169 ? -7.315 13.835 19.391 1.00 22.73 169 ILE A CA 1
ATOM 1311 C C . ILE A 1 169 ? -6.533 13.853 20.702 1.00 26.83 169 ILE A C 1
ATOM 1312 O O . ILE A 1 169 ? -6.711 14.745 21.541 1.00 22.27 169 ILE A O 1
ATOM 1317 N N . ILE A 1 170 ? -5.622 12.896 20.878 1.00 25.42 170 ILE A N 1
ATOM 1318 C CA . ILE A 1 170 ? -4.787 12.866 22.075 1.00 19.49 170 ILE A CA 1
ATOM 1319 C C . ILE A 1 170 ? -3.892 14.104 22.150 1.00 26.51 170 ILE A C 1
ATOM 1320 O O . ILE A 1 170 ? -3.838 14.781 23.180 1.00 21.09 170 ILE A O 1
ATOM 1325 N N . CYS A 1 171 ? -3.172 14.416 21.062 1.00 20.17 171 CYS A N 1
ATOM 1326 C CA . CYS A 1 171 ? -2.204 15.514 21.107 1.00 22.94 171 CYS A CA 1
ATOM 1327 C C . CYS A 1 171 ? -2.889 16.863 21.275 1.00 19.47 171 CYS A C 1
ATOM 1328 O O . CYS A 1 171 ? -2.384 17.738 21.990 1.00 23.24 171 CYS A O 1
ATOM 1331 N N . ILE A 1 172 ? -4.017 17.058 20.592 1.00 23.06 172 ILE A N 1
ATOM 1332 C CA . ILE A 1 172 ? -4.701 18.345 20.623 1.00 24.82 172 ILE A CA 1
ATOM 1333 C C . ILE A 1 172 ? -5.171 18.651 22.036 1.00 24.46 172 ILE A C 1
ATOM 1334 O O . ILE A 1 172 ? -5.045 19.780 22.523 1.00 22.65 172 ILE A O 1
ATOM 1339 N N . GLN A 1 173 ? -5.713 17.649 22.719 1.00 19.97 173 GLN A N 1
ATOM 1340 C CA . GLN A 1 173 ? -6.182 17.869 24.081 1.00 21.36 173 GLN A CA 1
ATOM 1341 C C . GLN A 1 173 ? -5.025 18.046 25.045 1.00 25.09 173 GLN A C 1
ATOM 1342 O O . GLN A 1 173 ? -5.074 18.915 25.920 1.00 20.45 173 GLN A O 1
ATOM 1348 N N . MET A 1 174 ? -3.977 17.225 24.914 1.00 21.56 174 MET A N 1
ATOM 1349 C CA . MET A 1 174 ? -2.893 17.299 25.885 1.00 22.86 174 MET A CA 1
ATOM 1350 C C . MET A 1 174 ? -1.970 18.483 25.646 1.00 26.85 174 MET A C 1
ATOM 1351 O O . MET A 1 174 ? -1.143 18.786 26.510 1.00 20.19 174 MET A O 1
ATOM 1356 N N . ILE A 1 175 ? -2.089 19.165 24.507 1.00 24.31 175 ILE A N 1
ATOM 1357 C CA . ILE A 1 175 ? -1.204 20.288 24.230 1.00 22.55 175 ILE A CA 1
ATOM 1358 C C . ILE A 1 175 ? -2.027 21.565 24.046 1.00 24.42 175 ILE A C 1
ATOM 1359 O O . ILE A 1 175 ? -1.892 22.515 24.827 1.00 22.61 175 ILE A O 1
ATOM 1364 N N . SER A 1 176 ? -2.902 21.585 23.035 1.00 23.56 176 SER A N 1
ATOM 1365 C CA . SER A 1 176 ? -3.703 22.774 22.749 1.00 21.18 176 SER A CA 1
ATOM 1366 C C . SER A 1 176 ? -4.716 23.064 23.860 1.00 20.95 176 SER A C 1
ATOM 1367 O O . SER A 1 176 ? -4.818 24.201 24.336 1.00 19.98 176 SER A O 1
ATOM 1370 N N . GLU A 1 177 ? -5.519 22.070 24.250 1.00 20.09 177 GLU A N 1
ATOM 1371 C CA . GLU A 1 177 ? -6.523 22.353 25.278 1.00 21.91 177 GLU A CA 1
ATOM 1372 C C . GLU A 1 177 ? -5.879 22.579 26.642 1.00 22.50 177 GLU A C 1
ATOM 1373 O O . GLU A 1 177 ? -6.397 23.359 27.449 1.00 23.25 177 GLU A O 1
ATOM 1379 N N . ALA A 1 178 ? -4.741 21.938 26.915 1.00 18.62 178 ALA A N 1
ATOM 1380 C CA . ALA A 1 178 ? -4.066 22.180 28.190 1.00 17.86 178 ALA A CA 1
ATOM 1381 C C . ALA A 1 178 ? -3.481 23.585 28.240 1.00 23.60 178 ALA A C 1
ATOM 1382 O O . ALA A 1 178 ? -3.500 24.234 29.295 1.00 20.87 178 ALA A O 1
ATOM 1384 N N . ALA A 1 179 ? -2.963 24.077 27.107 1.00 20.11 179 ALA A N 1
ATOM 1385 C CA . ALA A 1 179 ? -2.515 25.469 27.044 1.00 22.46 179 ALA A CA 1
ATOM 1386 C C . ALA A 1 179 ? -3.682 26.421 27.244 1.00 27.08 179 ALA A C 1
ATOM 1387 O O . ALA A 1 179 ? -3.550 27.455 27.909 1.00 23.36 179 ALA A O 1
ATOM 1389 N N . ARG A 1 180 ? -4.843 26.069 26.696 1.00 17.69 180 ARG A N 1
ATOM 1390 C CA . ARG A 1 180 ? -6.002 26.949 26.772 1.00 17.95 180 ARG A CA 1
ATOM 1391 C C . ARG A 1 180 ? -6.591 27.018 28.178 1.00 22.19 180 ARG A C 1
ATOM 1392 O O . ARG A 1 180 ? -7.164 28.053 28.552 1.00 25.48 180 ARG A O 1
ATOM 1400 N N . PHE A 1 181 ? -6.481 25.939 28.961 1.00 18.64 181 PHE A N 1
ATOM 1401 C CA . PHE A 1 181 ? -7.211 25.796 30.224 1.00 19.24 181 PHE A CA 1
ATOM 1402 C C . PHE A 1 181 ? -6.286 25.282 31.321 1.00 22.80 181 PHE A C 1
ATOM 1403 O O . PHE A 1 181 ? -5.840 24.133 31.240 1.00 20.80 181 PHE A O 1
ATOM 1411 N N . GLN A 1 182 ? -6.056 26.078 32.383 1.00 20.78 182 GLN A N 1
ATOM 1412 C CA . GLN A 1 182 ? -5.385 25.514 33.566 1.00 27.00 182 GLN A CA 1
ATOM 1413 C C . GLN A 1 182 ? -6.081 24.241 34.026 1.00 22.21 182 GLN A C 1
ATOM 1414 O O . GLN A 1 182 ? -5.441 23.309 34.521 1.00 22.56 182 GLN A O 1
ATOM 1420 N N . TYR A 1 183 ? -7.408 24.209 33.913 1.00 23.36 183 TYR A N 1
ATOM 1421 C CA . TYR A 1 183 ? -8.159 23.051 34.373 1.00 21.92 183 TYR A CA 1
ATOM 1422 C C . TYR A 1 183 ? -7.737 21.787 33.627 1.00 23.65 183 TYR A C 1
ATOM 1423 O O . TYR A 1 183 ? -7.568 20.720 34.231 1.00 23.90 183 TYR A O 1
ATOM 1432 N N . ILE A 1 184 ? -7.557 21.888 32.314 1.00 19.70 184 ILE A N 1
ATOM 1433 C CA . ILE A 1 184 ? -7.200 20.711 31.539 1.00 19.34 184 ILE A CA 1
ATOM 1434 C C . ILE A 1 184 ? -5.718 20.398 31.691 1.00 27.77 184 ILE A C 1
ATOM 1435 O O . ILE A 1 184 ? -5.329 19.222 31.723 1.00 22.03 184 ILE A O 1
ATOM 1440 N N . GLU A 1 185 ? -4.865 21.418 31.825 1.00 21.76 185 GLU A N 1
ATOM 1441 C CA . GLU A 1 185 ? -3.486 21.135 32.211 1.00 19.40 185 GLU A CA 1
ATOM 1442 C C . GLU A 1 185 ? -3.446 20.373 33.535 1.00 22.62 185 GLU A C 1
ATOM 1443 O O . GLU A 1 185 ? -2.678 19.415 33.688 1.00 19.32 185 GLU A O 1
ATOM 1449 N N . GLY A 1 186 ? -4.273 20.777 34.504 1.00 25.46 186 GLY A N 1
ATOM 1450 C CA . GLY A 1 186 ? -4.295 20.066 35.776 1.00 24.54 186 GLY A CA 1
ATOM 1451 C C . GLY A 1 186 ? -4.724 18.620 35.622 1.00 23.00 186 GLY A C 1
ATOM 1452 O O . GLY A 1 186 ? -4.177 17.725 36.272 1.00 26.01 186 GLY A O 1
ATOM 1453 N N . GLU A 1 187 ? -5.680 18.367 34.723 1.00 23.65 187 GLU A N 1
ATOM 1454 C CA . GLU A 1 187 ? -6.141 17.002 34.474 1.00 23.74 187 GLU A CA 1
ATOM 1455 C C 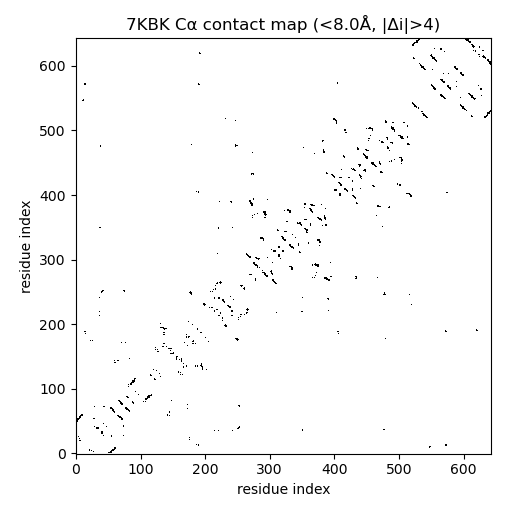. GLU A 1 187 ? -5.021 16.121 33.928 1.00 26.86 187 GLU A C 1
ATOM 1456 O O . GLU A 1 187 ? -4.930 14.936 34.266 1.00 24.56 187 GLU A O 1
ATOM 1462 N N . MET A 1 188 ? -4.183 16.668 33.049 1.00 25.89 188 MET A N 1
ATOM 1463 C CA . MET A 1 188 ? -3.091 15.873 32.495 1.00 22.67 188 MET A CA 1
ATOM 1464 C C . MET A 1 188 ? -1.981 15.703 33.521 1.00 23.92 188 MET A C 1
ATOM 1465 O O . MET A 1 188 ? -1.328 14.655 33.581 1.00 22.98 188 MET A O 1
ATOM 1470 N N . ARG A 1 189 ? -1.748 16.741 34.318 1.00 19.66 189 ARG A N 1
ATOM 1471 C CA . ARG A 1 189 ? -0.871 16.644 35.473 1.00 23.65 189 ARG A CA 1
ATOM 1472 C C . ARG A 1 189 ? -1.264 15.472 36.374 1.00 25.60 189 ARG A C 1
ATOM 1473 O O . ARG A 1 189 ? -0.411 14.676 36.790 1.00 25.27 189 ARG A O 1
ATOM 1481 N N . THR A 1 190 ? -2.560 15.330 36.656 1.00 20.44 190 THR A N 1
ATOM 1482 C CA . THR A 1 190 ? -3.016 14.250 37.527 1.00 24.38 190 THR A CA 1
ATOM 1483 C C . THR A 1 190 ? -2.709 12.882 36.928 1.00 27.67 190 THR A C 1
ATOM 1484 O O . THR A 1 190 ? -2.256 11.968 37.634 1.00 21.48 190 THR A O 1
ATOM 1488 N N . ARG A 1 191 ? -2.931 12.725 35.624 1.00 20.89 191 ARG A N 1
ATOM 1489 C CA . ARG A 1 191 ? -2.653 11.441 34.986 1.00 24.78 191 ARG A CA 1
ATOM 1490 C C . ARG A 1 191 ? -1.175 11.080 35.089 1.00 28.26 191 ARG A C 1
ATOM 1491 O O . ARG A 1 191 ? -0.826 9.924 35.347 1.00 21.74 191 ARG A O 1
ATOM 1499 N N . ILE A 1 192 ? -0.291 12.058 34.896 1.00 22.64 192 ILE A N 1
ATOM 1500 C CA . ILE A 1 192 ? 1.130 11.807 35.101 1.00 25.69 192 ILE A CA 1
ATOM 1501 C C . ILE A 1 192 ? 1.415 11.511 36.566 1.00 25.30 192 ILE A C 1
ATOM 1502 O O . ILE A 1 192 ? 2.142 10.568 36.885 1.00 24.75 192 ILE A O 1
ATOM 1507 N N . ARG A 1 193 ? 0.832 12.294 37.478 1.00 21.17 193 ARG A N 1
ATOM 1508 C CA . ARG A 1 193 ? 1.151 12.147 38.894 1.00 21.42 193 ARG A CA 1
ATOM 1509 C C . ARG A 1 193 ? 0.932 10.723 39.365 1.00 29.43 193 ARG A C 1
ATOM 1510 O O . ARG A 1 193 ? 1.758 10.167 40.096 1.00 22.19 193 ARG A O 1
ATOM 1518 N N . TYR A 1 194 ? -0.179 10.118 38.961 1.00 22.04 194 TYR A N 1
ATOM 1519 C CA . TYR A 1 194 ? -0.549 8.791 39.427 1.00 22.62 194 TYR A CA 1
ATOM 1520 C C . TYR A 1 194 ? -0.235 7.693 38.409 1.00 22.99 194 TYR A C 1
ATOM 1521 O O . TYR A 1 194 ? -0.672 6.560 38.604 1.00 23.59 194 TYR A O 1
ATOM 1530 N N . ASN A 1 195 ? 0.485 8.010 37.330 1.00 22.76 195 ASN A N 1
ATOM 1531 C CA . ASN A 1 195 ? 0.775 7.063 36.249 1.00 33.54 195 ASN A CA 1
ATOM 1532 C C . ASN A 1 195 ? -0.497 6.326 35.818 1.00 27.33 195 ASN A C 1
ATOM 1533 O O . ASN A 1 195 ? -0.593 5.102 35.855 1.00 25.40 195 ASN A O 1
ATOM 1538 N N . ARG A 1 196 ? -1.501 7.111 35.455 1.00 29.56 196 ARG A N 1
ATOM 1539 C CA . ARG A 1 196 ? -2.793 6.602 35.026 1.00 39.48 196 ARG A CA 1
ATOM 1540 C C . ARG A 1 196 ? -3.123 7.176 33.657 1.00 37.91 196 ARG A C 1
ATOM 1541 O O . ARG A 1 196 ? -2.762 8.309 33.337 1.00 50.69 196 ARG A O 1
ATOM 1549 N N . ARG A 1 197 ? -3.798 6.382 32.844 1.00 32.13 197 ARG A N 1
ATOM 1550 C CA . ARG A 1 197 ? -4.417 6.879 31.629 1.00 37.18 197 ARG A CA 1
ATOM 1551 C C . ARG A 1 197 ? -5.921 6.775 31.809 1.00 33.02 197 ARG A C 1
ATOM 1552 O O . ARG A 1 197 ? -6.405 5.838 32.448 1.00 32.15 197 ARG A O 1
ATOM 1560 N N . SER A 1 198 ? -6.647 7.768 31.305 1.00 29.04 198 SER A N 1
ATOM 1561 C CA . SER A 1 198 ? -8.101 7.721 31.347 1.00 34.30 198 SER A CA 1
ATOM 1562 C C . SER A 1 198 ? -8.662 8.782 30.413 1.00 26.30 198 SER A C 1
ATOM 1563 O O . SER A 1 198 ? -8.018 9.805 30.139 1.00 24.86 198 SER A O 1
ATOM 1566 N N . ALA A 1 199 ? -9.860 8.506 29.916 1.00 24.80 199 ALA A N 1
ATOM 1567 C CA . ALA A 1 199 ? -10.549 9.425 29.038 1.00 26.62 199 ALA A CA 1
ATOM 1568 C C . ALA A 1 199 ? -10.970 10.674 29.814 1.00 24.22 199 ALA A C 1
ATOM 1569 O O . ALA A 1 199 ? -11.169 10.622 31.028 1.00 23.81 199 ALA A O 1
ATOM 1571 N N . PRO A 1 200 ? -11.103 11.810 29.138 1.00 25.89 200 PRO A N 1
ATOM 1572 C CA . PRO A 1 200 ? -11.550 13.031 29.829 1.00 23.61 200 PRO A CA 1
ATOM 1573 C C . PRO A 1 200 ? -13.002 12.917 30.283 1.00 27.91 200 PRO A C 1
ATOM 1574 O O . PRO A 1 200 ? -13.857 12.419 29.550 1.00 27.45 200 PRO A O 1
ATOM 1578 N N A ASP A 1 201 ? -13.272 13.396 31.497 0.38 26.64 201 ASP A N 1
ATOM 1579 N N B ASP A 1 201 ? -13.275 13.378 31.511 0.62 26.29 201 ASP A N 1
ATOM 1580 C CA A ASP A 1 201 ? -14.623 13.408 32.041 0.38 27.91 201 ASP A CA 1
ATOM 1581 C CA B ASP A 1 201 ? -14.642 13.371 32.029 0.62 24.39 201 ASP A CA 1
ATOM 1582 C C A ASP A 1 201 ? -15.457 14.486 31.339 0.38 27.36 201 ASP A C 1
ATOM 1583 C C B ASP A 1 201 ? -15.454 14.489 31.360 0.62 27.32 201 ASP A C 1
ATOM 1584 O O A ASP A 1 201 ? -14.929 15.268 30.544 0.38 23.47 201 ASP A O 1
ATOM 1585 O O B ASP A 1 201 ? -14.907 15.293 30.601 0.62 23.46 201 ASP A O 1
ATOM 1594 N N . PRO A 1 202 ? -16.777 14.532 31.580 1.00 28.14 202 PRO A N 1
ATOM 1595 C CA . PRO A 1 202 ? -17.598 15.553 30.897 1.00 26.69 202 PRO A CA 1
ATOM 1596 C C . PRO A 1 202 ? -17.215 16.992 31.186 1.00 30.06 202 PRO A C 1
ATOM 1597 O O . PRO A 1 202 ? -17.446 17.854 30.328 1.00 30.10 202 PRO A O 1
ATOM 1601 N N . SER A 1 203 ? -16.650 17.296 32.359 1.00 30.12 203 SER A N 1
ATOM 1602 C CA . SER A 1 203 ? -16.224 18.668 32.612 1.00 28.59 203 SER A CA 1
ATOM 1603 C C . SER A 1 203 ? -15.147 19.089 31.623 1.00 28.84 203 SER A C 1
ATOM 1604 O O . SER A 1 203 ? -15.154 20.225 31.124 1.00 27.00 203 SER A O 1
ATOM 1607 N N . VAL A 1 204 ? -14.235 18.172 31.294 1.00 26.49 204 VAL A N 1
ATOM 1608 C CA . VAL A 1 204 ? -13.159 18.494 30.361 1.00 22.78 204 VAL A CA 1
ATOM 1609 C C . VAL A 1 204 ? -13.709 18.670 28.949 1.00 25.78 204 VAL A C 1
ATOM 1610 O O . VAL A 1 204 ? -13.386 19.640 28.253 1.00 22.83 204 VAL A O 1
ATOM 1614 N N . ILE A 1 205 ? -14.538 17.725 28.501 1.00 25.57 205 ILE A N 1
ATOM 1615 C CA . ILE A 1 205 ? -15.067 17.777 27.141 1.00 30.04 205 ILE A CA 1
ATOM 1616 C C . ILE A 1 205 ? -15.881 19.050 26.930 1.00 28.91 205 ILE A C 1
ATOM 1617 O O . ILE A 1 205 ? -15.739 19.739 25.908 1.00 25.44 205 ILE A O 1
ATOM 1622 N N . THR A 1 206 ? -16.732 19.393 27.896 1.00 23.68 206 THR A N 1
ATOM 1623 C CA . THR A 1 206 ? -17.575 20.568 27.732 1.00 24.42 206 THR A CA 1
ATOM 1624 C C . THR A 1 206 ? -16.751 21.850 27.749 1.00 31.28 206 THR A C 1
ATOM 1625 O O . THR A 1 206 ? -17.061 22.797 27.016 1.00 33.26 206 THR A O 1
ATOM 1629 N N . LEU A 1 207 ? -15.688 21.905 28.559 1.00 24.27 207 LEU A N 1
ATOM 1630 C CA . LEU A 1 207 ? -14.809 23.069 28.485 1.00 26.45 207 LEU A CA 1
ATOM 1631 C C . LEU A 1 207 ? -14.240 23.217 27.082 1.00 20.91 207 LEU A C 1
ATOM 1632 O O . LEU A 1 207 ? -14.317 24.295 26.479 1.00 26.90 207 LEU A O 1
ATOM 1637 N N . GLU A 1 208 ? -13.695 22.125 26.536 1.00 21.72 208 GLU A N 1
ATOM 1638 C CA . GLU A 1 208 ? -13.171 22.138 25.172 1.00 21.60 208 GLU A CA 1
ATOM 1639 C C . GLU A 1 208 ? -14.218 22.646 24.191 1.00 23.73 208 GLU A C 1
ATOM 1640 O O . GLU A 1 208 ? -13.926 23.477 23.325 1.00 25.99 208 GLU A O 1
ATOM 1646 N N . ASN A 1 209 ? -15.449 22.144 24.311 1.00 26.65 209 ASN A N 1
ATOM 1647 C CA . ASN A 1 209 ? -16.499 22.527 23.379 1.00 25.54 209 ASN A CA 1
ATOM 1648 C C . ASN A 1 209 ? -16.887 23.994 23.518 1.00 25.36 209 ASN A C 1
ATOM 1649 O O . ASN A 1 209 ? -17.429 24.571 22.569 1.00 29.43 209 ASN A O 1
ATOM 1654 N N . SER A 1 210 ? -16.624 24.600 24.674 1.00 19.60 210 SER A N 1
ATOM 1655 C CA . SER A 1 210 ? -17.131 25.920 25.012 1.00 25.69 210 SER A CA 1
ATOM 1656 C C . SER A 1 210 ? -16.081 27.014 24.902 1.00 26.23 210 SER A C 1
ATOM 1657 O O . SER A 1 210 ? -16.395 28.175 25.189 1.00 23.99 210 SER A O 1
ATOM 1660 N N . TRP A 1 211 ? -14.848 26.668 24.514 1.00 26.09 211 TRP A N 1
ATOM 1661 C CA . TRP A 1 211 ? -13.742 27.623 24.569 1.00 28.76 211 TRP A CA 1
ATOM 1662 C C . TRP A 1 211 ? -14.029 28.859 23.732 1.00 27.55 211 TRP A C 1
ATOM 1663 O O . TRP A 1 211 ? -13.808 29.991 24.179 1.00 28.60 211 TRP A O 1
ATOM 1674 N N . GLY A 1 212 ? -14.495 28.658 22.501 1.00 23.25 212 GLY A N 1
ATOM 1675 C CA . GLY A 1 212 ? -14.832 29.793 21.654 1.00 30.05 212 GLY A CA 1
ATOM 1676 C C . GLY A 1 212 ? -15.922 30.665 22.251 1.00 34.11 212 GLY A C 1
ATOM 1677 O O . GLY A 1 212 ? -15.811 31.896 22.257 1.00 26.60 212 GLY A O 1
ATOM 1678 N N . ARG A 1 213 ? -16.992 30.042 22.762 1.00 32.82 213 ARG A N 1
ATOM 1679 C CA . ARG A 1 213 ? -18.101 30.819 23.311 1.00 32.46 213 ARG A CA 1
ATOM 1680 C C . ARG A 1 213 ? -17.712 31.505 24.616 1.00 28.78 213 ARG A C 1
ATOM 1681 O O . ARG A 1 213 ? -18.191 32.607 24.899 1.00 28.73 213 ARG A O 1
ATOM 1689 N N . LEU A 1 214 ? -16.850 30.873 25.419 1.00 24.60 214 LEU A N 1
ATOM 1690 C CA . LEU A 1 214 ? -16.361 31.517 26.631 1.00 24.96 214 LEU A CA 1
ATOM 1691 C C . LEU A 1 214 ? -15.528 32.747 26.297 1.00 23.39 214 LEU A C 1
ATOM 1692 O O . LEU A 1 214 ? -15.665 33.787 26.947 1.00 21.08 214 LEU A O 1
ATOM 1697 N N . SER A 1 215 ? -14.669 32.652 25.274 1.00 21.92 215 SER A N 1
ATOM 1698 C CA . SER A 1 215 ? -13.858 33.798 24.887 1.00 23.28 215 SER A CA 1
ATOM 1699 C C . SER A 1 215 ? -14.747 34.969 24.491 1.00 29.38 215 SER A C 1
ATOM 1700 O O . SER A 1 215 ? -14.507 36.114 24.885 1.00 26.06 215 SER A O 1
ATOM 1703 N N . THR A 1 216 ? -15.773 34.689 23.687 1.00 24.65 216 THR A N 1
ATOM 1704 C CA . THR A 1 216 ? -16.718 35.713 23.278 1.00 26.25 216 THR A CA 1
ATOM 1705 C C . THR A 1 216 ? -17.448 36.303 24.482 1.00 32.40 216 THR A C 1
ATOM 1706 O O . THR A 1 216 ? -17.545 37.528 24.625 1.00 32.35 216 THR A O 1
ATOM 1710 N N . ALA A 1 217 ? -17.960 35.439 25.367 1.00 27.34 217 ALA A N 1
ATOM 1711 C CA . ALA A 1 217 ? -18.748 35.916 26.504 1.00 25.08 217 ALA A CA 1
ATOM 1712 C C . ALA A 1 217 ? -17.927 36.841 27.396 1.00 23.29 217 ALA A C 1
ATOM 1713 O O . ALA A 1 217 ? -18.404 37.905 27.802 1.00 25.94 217 ALA A O 1
ATOM 1715 N N . ILE A 1 218 ? -16.680 36.457 27.695 1.00 22.22 218 ILE A N 1
ATOM 1716 C CA . ILE A 1 218 ? -15.834 37.258 28.577 1.00 25.47 218 ILE A CA 1
ATOM 1717 C C . ILE A 1 218 ? -15.484 38.595 27.930 1.00 25.10 218 ILE A C 1
ATOM 1718 O O . ILE A 1 218 ? -15.558 39.650 28.571 1.00 26.98 218 ILE A O 1
ATOM 1723 N N . GLN A 1 219 ? -15.106 38.579 26.650 1.00 25.39 219 GLN A N 1
ATOM 1724 C CA . GLN A 1 219 ? -14.687 39.817 26.015 1.00 27.60 219 GLN A CA 1
ATOM 1725 C C . GLN A 1 219 ? -15.856 40.736 25.713 1.00 27.71 219 GLN A C 1
ATOM 1726 O O . GLN A 1 219 ? -15.657 41.948 25.593 1.00 28.56 219 GLN A O 1
ATOM 1732 N N . GLU A 1 220 ? -17.062 40.192 25.576 1.00 28.38 220 GLU A N 1
ATOM 1733 C CA . GLU A 1 220 ? -18.241 41.012 25.337 1.00 33.44 220 GLU A CA 1
ATOM 1734 C C . GLU A 1 220 ? -18.999 41.306 26.612 1.00 32.43 220 GLU A C 1
ATOM 1735 O O . GLU A 1 220 ? -20.055 41.933 26.548 1.00 32.28 220 GLU A O 1
ATOM 1741 N N . SER A 1 221 ? -18.485 40.882 27.764 1.00 26.97 221 SER A N 1
ATOM 1742 C CA . SER A 1 221 ? -19.199 41.080 29.014 1.00 27.10 221 SER A CA 1
ATOM 1743 C C . SER A 1 221 ? -19.222 42.553 29.405 1.00 36.58 221 SER A C 1
ATOM 1744 O O . SER A 1 221 ? -18.349 43.338 29.028 1.00 44.09 221 SER A O 1
ATOM 1747 N N . ASN A 1 222 ? -20.242 42.926 30.167 1.00 34.99 222 ASN A N 1
ATOM 1748 C CA . ASN A 1 222 ? -20.240 44.203 30.872 1.00 37.32 222 ASN A CA 1
ATOM 1749 C C . ASN A 1 222 ? -19.564 43.945 32.208 1.00 43.15 222 ASN A C 1
ATOM 1750 O O . ASN A 1 222 ? -20.176 43.404 33.135 1.00 34.15 222 ASN A O 1
ATOM 1755 N N . GLN A 1 223 ? -18.284 44.301 32.288 1.00 35.61 223 GLN A N 1
ATOM 1756 C CA . GLN A 1 223 ? -17.526 44.215 33.526 1.00 30.87 223 GLN A CA 1
ATOM 1757 C C . GLN A 1 223 ? -17.547 42.803 34.119 1.00 32.46 223 GLN A C 1
ATOM 1758 O O . GLN A 1 223 ? -17.633 42.622 35.337 1.00 29.64 223 GLN A O 1
ATOM 1764 N N . GLY A 1 224 ? -17.468 41.791 33.254 1.00 33.96 224 GLY A N 1
ATOM 1765 C CA . GLY A 1 224 ? -17.402 40.415 33.687 1.00 36.20 224 GLY A CA 1
ATOM 1766 C C . GLY A 1 224 ? -18.731 39.680 33.723 1.00 36.09 224 GLY A C 1
ATOM 1767 O O . GLY A 1 224 ? -18.731 38.445 33.753 1.00 32.63 224 GLY A O 1
ATOM 1768 N N . ALA A 1 225 ? -19.856 40.397 33.740 1.00 31.74 225 ALA A N 1
ATOM 1769 C CA . ALA A 1 225 ? -21.166 39.758 33.700 1.00 30.91 225 ALA A CA 1
ATOM 1770 C C . ALA A 1 225 ? -21.562 39.453 32.258 1.00 27.22 225 ALA A C 1
ATOM 1771 O O . ALA A 1 225 ? -21.527 40.336 31.393 1.00 31.75 225 ALA A O 1
ATOM 1773 N N . PHE A 1 226 ? -21.966 38.212 32.007 1.00 25.71 226 PHE A N 1
ATOM 1774 C CA . PHE A 1 226 ? -22.267 37.777 30.650 1.00 27.67 226 PHE A CA 1
ATOM 1775 C C . PHE A 1 226 ? -23.641 38.275 30.221 1.00 29.70 226 PHE A C 1
ATOM 1776 O O . PHE A 1 226 ? -24.543 38.462 31.042 1.00 29.89 226 PHE A O 1
ATOM 1784 N N . ALA A 1 227 ? -23.802 38.466 28.912 1.00 36.00 227 ALA A N 1
ATOM 1785 C CA . ALA A 1 227 ? -25.127 38.768 28.377 1.00 42.30 227 ALA A CA 1
ATOM 1786 C C . ALA A 1 227 ? -26.039 37.545 28.419 1.00 41.55 227 ALA A C 1
ATOM 1787 O O . ALA A 1 227 ? -27.255 37.686 28.587 1.00 42.86 227 ALA A O 1
ATOM 1789 N N . SER A 1 228 ? -25.482 36.347 28.266 1.00 32.43 228 SER A N 1
ATOM 1790 C CA . SER A 1 228 ? -26.256 35.124 28.402 1.00 42.13 228 SER A CA 1
ATOM 1791 C C . SER A 1 228 ? -25.342 34.047 28.960 1.00 31.60 228 SER A C 1
ATOM 1792 O O . SER A 1 228 ? -24.118 34.121 28.801 1.00 30.86 228 SER A O 1
ATOM 1795 N N . PRO A 1 229 ? -25.899 33.047 29.636 1.00 33.97 229 PRO A N 1
ATOM 1796 C CA . PRO A 1 229 ? -25.056 32.068 30.337 1.00 29.71 229 PRO A CA 1
ATOM 1797 C C . PRO A 1 229 ? -24.312 31.141 29.386 1.00 33.76 229 PRO A C 1
ATOM 1798 O O . PRO A 1 229 ? -24.674 30.972 28.221 1.00 38.19 229 PRO A O 1
ATOM 1802 N N . ILE A 1 230 ? -23.241 30.543 29.909 1.00 36.20 230 ILE A N 1
ATOM 1803 C CA . ILE A 1 230 ? -22.559 29.417 29.282 1.00 32.08 230 ILE A CA 1
ATOM 1804 C C . ILE A 1 230 ? -22.799 28.191 30.153 1.00 39.07 230 ILE A C 1
ATOM 1805 O O . ILE A 1 230 ? -22.527 28.219 31.358 1.00 33.89 230 ILE A O 1
ATOM 1810 N N . GLN A 1 231 ? -23.300 27.116 29.557 1.00 31.77 231 GLN A N 1
ATOM 1811 C CA . GLN A 1 231 ? -23.554 25.901 30.316 1.00 31.30 231 GLN A CA 1
ATOM 1812 C C . GLN A 1 231 ? -22.314 25.009 30.314 1.00 31.88 231 GLN A C 1
ATOM 1813 O O . GLN A 1 231 ? -21.726 24.752 29.262 1.00 32.03 231 GLN A O 1
ATOM 1819 N N . LEU A 1 232 ? -21.921 24.543 31.491 1.00 27.01 232 LEU A N 1
ATOM 1820 C CA . LEU A 1 232 ? -20.767 23.668 31.671 1.00 29.97 232 LEU A CA 1
ATOM 1821 C C . LEU A 1 232 ? -21.222 22.414 32.403 1.00 33.02 232 LEU A C 1
ATOM 1822 O O . LEU A 1 232 ? -22.373 22.305 32.829 1.00 28.43 232 LEU A O 1
ATOM 1827 N N . GLN A 1 233 ? -20.318 21.456 32.559 1.00 29.04 233 GLN A N 1
ATOM 1828 C CA . GLN A 1 233 ? -20.645 20.236 33.277 1.00 24.29 233 GLN A CA 1
ATOM 1829 C C . GLN A 1 233 ? -19.630 19.978 34.379 1.00 25.45 233 GLN A C 1
ATOM 1830 O O . GLN A 1 233 ? -18.449 20.312 34.254 1.00 25.26 233 GLN A O 1
ATOM 1836 N N . ARG A 1 234 ? -20.114 19.369 35.457 1.00 26.59 234 ARG A N 1
ATOM 1837 C CA . ARG A 1 234 ? -19.286 18.805 36.509 1.00 30.33 234 ARG A CA 1
ATOM 1838 C C . ARG A 1 234 ? -18.661 17.491 36.042 1.00 30.60 234 ARG A C 1
ATOM 1839 O O . ARG A 1 234 ? -19.052 16.919 35.021 1.00 28.06 234 ARG A O 1
ATOM 1847 N N . ARG A 1 235 ? -17.689 16.993 36.820 1.00 29.56 235 ARG A N 1
ATOM 1848 C CA . ARG A 1 235 ? -17.061 15.718 36.482 1.00 32.38 235 ARG A CA 1
ATOM 1849 C C . ARG A 1 235 ? -18.076 14.583 36.383 1.00 41.68 235 ARG A C 1
ATOM 1850 O O . ARG A 1 235 ? -17.855 13.629 35.627 1.00 38.99 235 ARG A O 1
ATOM 1858 N N . ASN A 1 236 ? -19.189 14.656 37.116 1.00 34.32 236 ASN A N 1
ATOM 1859 C CA . ASN A 1 236 ? -20.166 13.574 37.064 1.00 36.88 236 ASN A CA 1
ATOM 1860 C C . ASN A 1 236 ? -21.204 13.760 35.961 1.00 35.29 236 ASN A C 1
ATOM 1861 O O . ASN A 1 236 ? -22.159 12.985 35.889 1.00 37.46 236 ASN A O 1
ATOM 1866 N N . GLY A 1 237 ? -21.036 14.760 35.095 1.00 34.15 237 GLY A N 1
ATOM 1867 C CA . GLY A 1 237 ? -21.959 14.975 34.005 1.00 31.48 237 GLY A CA 1
ATOM 1868 C C . GLY A 1 237 ? -23.107 15.925 34.293 1.00 32.51 237 GLY A C 1
ATOM 1869 O O . GLY A 1 237 ? -23.795 16.331 33.351 1.00 33.26 237 GLY A O 1
ATOM 1870 N N . SER A 1 238 ? -23.343 16.296 35.551 1.00 31.14 238 SER A N 1
ATOM 1871 C CA . SER A 1 238 ? -24.411 17.243 35.846 1.00 34.66 238 SER A CA 1
ATOM 1872 C C . SER A 1 238 ? -24.076 18.627 35.294 1.00 41.76 238 SER A C 1
ATOM 1873 O O . SER A 1 238 ? -22.909 19.025 35.200 1.00 38.87 238 SER A O 1
ATOM 1876 N N . LYS A 1 239 ? -25.119 19.366 34.932 1.00 37.05 239 LYS A N 1
ATOM 1877 C CA . LYS A 1 239 ? -24.981 20.628 34.223 1.00 30.73 239 LYS A CA 1
ATOM 1878 C C . LYS A 1 239 ? -25.155 21.805 35.174 1.00 31.30 239 LYS A C 1
ATOM 1879 O O . LYS A 1 239 ? -2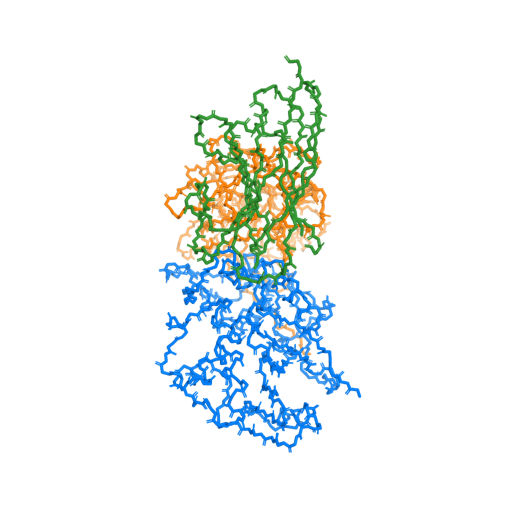5.900 21.732 36.153 1.00 38.53 239 LYS A O 1
ATOM 1885 N N . PHE A 1 240 ? -24.441 22.888 34.885 1.00 28.16 240 PHE A N 1
ATOM 1886 C CA . PHE A 1 240 ? -24.635 24.145 35.598 1.00 26.69 240 PHE A CA 1
ATOM 1887 C C . PHE A 1 240 ? -24.274 25.269 34.643 1.00 32.54 240 PHE A C 1
ATOM 1888 O O . PHE A 1 240 ? -23.594 25.058 33.635 1.00 33.38 240 PHE A O 1
ATOM 1896 N N . SER A 1 241 ? -24.754 26.464 34.961 1.00 30.33 241 SER A N 1
ATOM 1897 C CA . SER A 1 241 ? -24.590 27.621 34.098 1.00 36.94 241 SER A CA 1
ATOM 1898 C C . SER A 1 241 ? -23.632 28.615 34.740 1.00 35.77 241 SER A C 1
ATOM 1899 O O . SER A 1 241 ? -23.561 28.730 35.968 1.00 30.66 241 SER A O 1
ATOM 1902 N N . VAL A 1 242 ? -22.881 29.319 33.897 1.00 29.93 242 VAL A N 1
ATOM 1903 C CA . VAL A 1 242 ? -21.959 30.356 34.341 1.00 27.11 242 VAL A CA 1
ATOM 1904 C C . VAL A 1 242 ? -22.414 31.677 33.734 1.00 31.94 242 VAL A C 1
ATOM 1905 O O . VAL A 1 242 ? -22.639 31.764 32.521 1.00 29.23 242 VAL A O 1
ATOM 1909 N N . TYR A 1 243 ? -22.595 32.687 34.586 1.00 27.10 243 TYR A N 1
ATOM 1910 C CA . TYR A 1 243 ? -23.097 33.992 34.175 1.00 29.16 243 TYR A CA 1
ATOM 1911 C C . TYR A 1 243 ? -22.057 35.097 34.301 1.00 28.78 243 TYR A C 1
ATOM 1912 O O . TYR A 1 243 ? -22.355 36.252 33.979 1.00 31.84 243 TYR A O 1
ATOM 1921 N N . ASP A 1 244 ? -20.849 34.782 34.757 1.00 25.73 244 ASP A N 1
ATOM 1922 C CA . ASP A 1 244 ? -19.893 35.831 35.078 1.00 25.92 244 ASP A CA 1
ATOM 1923 C C . ASP A 1 244 ? -18.497 35.231 35.080 1.00 22.58 244 ASP A C 1
ATOM 1924 O O . ASP A 1 244 ? -18.322 34.033 35.314 1.00 24.10 244 ASP A O 1
ATOM 1929 N N . VAL A 1 245 ? -17.502 36.081 34.808 1.00 23.26 245 VAL A N 1
ATOM 1930 C CA . VAL A 1 245 ? -16.140 35.606 34.562 1.00 22.50 245 VAL A CA 1
ATOM 1931 C C . VAL A 1 245 ? -15.452 35.082 35.827 1.00 23.46 245 VAL A C 1
ATOM 1932 O O . VAL A 1 245 ? -14.467 34.335 35.732 1.00 23.89 245 VAL A O 1
ATOM 1936 N N . SER A 1 246 ? -15.964 35.433 37.009 1.00 23.99 246 SER A N 1
ATOM 1937 C CA . SER A 1 246 ? -15.233 35.194 38.250 1.00 31.32 246 SER A CA 1
ATOM 1938 C C . SER A 1 246 ? -14.764 33.744 38.387 1.00 28.80 246 SER A C 1
ATOM 1939 O O . SER A 1 246 ? -13.580 33.493 38.641 1.00 26.26 246 SER A O 1
ATOM 1942 N N . ILE A 1 247 ? -15.671 32.772 38.233 1.00 23.34 247 ILE A N 1
ATOM 1943 C CA . ILE A 1 247 ? -15.255 31.387 38.458 1.00 32.21 247 ILE A CA 1
ATOM 1944 C C . ILE A 1 247 ? -14.315 30.904 37.354 1.00 27.08 247 ILE A C 1
ATOM 1945 O O . ILE A 1 247 ? -13.575 29.937 37.545 1.00 25.72 247 ILE A O 1
ATOM 1950 N N . LEU A 1 248 ? -14.289 31.582 36.216 1.00 25.00 248 LEU A N 1
ATOM 1951 C CA . LEU A 1 248 ? -13.491 31.130 35.087 1.00 20.50 248 LEU A CA 1
ATOM 1952 C C . LEU A 1 248 ? -12.043 31.581 35.154 1.00 23.76 248 LEU A C 1
ATOM 1953 O O . LEU A 1 248 ? -11.200 31.033 34.427 1.00 21.58 248 LEU A O 1
ATOM 1958 N N . ILE A 1 249 ? -11.741 32.584 35.975 1.00 21.28 249 ILE A N 1
ATOM 1959 C CA . ILE A 1 249 ? -10.385 33.119 36.020 1.00 21.04 249 ILE A CA 1
ATOM 1960 C C . ILE A 1 249 ? -9.348 32.027 36.293 1.00 22.49 249 ILE A C 1
ATOM 1961 O O . ILE A 1 249 ? -8.319 32.002 35.607 1.00 20.21 249 ILE A O 1
ATOM 1966 N N . PRO A 1 250 ? -9.543 31.092 37.228 1.00 19.11 250 PRO A N 1
ATOM 1967 C CA . PRO A 1 250 ? -8.557 30.010 37.382 1.00 18.52 250 PRO A CA 1
ATOM 1968 C C . PRO A 1 250 ? -8.725 28.858 36.403 1.00 24.07 250 PRO A C 1
ATOM 1969 O O . PRO A 1 250 ? -7.880 27.958 36.398 1.00 27.47 250 PRO A O 1
ATOM 1973 N N . ILE A 1 251 ? -9.772 28.871 35.581 1.00 25.84 251 ILE A N 1
ATOM 1974 C CA . ILE A 1 251 ? -10.123 27.749 34.711 1.00 25.71 251 ILE A CA 1
ATOM 1975 C C . ILE A 1 251 ? -9.601 27.945 33.288 1.00 26.44 251 ILE A C 1
ATOM 1976 O O . ILE A 1 251 ? -9.151 26.987 32.655 1.00 23.85 251 ILE A O 1
ATOM 1981 N N . ILE A 1 252 ? -9.639 29.178 32.774 1.00 19.23 252 ILE A N 1
ATOM 1982 C CA . ILE A 1 252 ? -9.228 29.505 31.407 1.00 24.91 252 ILE A CA 1
ATOM 1983 C C . ILE A 1 252 ? -7.914 30.269 31.453 1.00 22.16 252 ILE A C 1
ATOM 1984 O O . ILE A 1 252 ? -7.775 31.240 32.210 1.00 25.27 252 ILE A O 1
ATOM 1989 N N . ALA A 1 253 ? -6.966 29.858 30.617 1.00 17.84 253 ALA A N 1
ATOM 1990 C CA . ALA A 1 253 ? -5.651 30.480 30.555 1.00 25.79 253 ALA A CA 1
ATOM 1991 C C . ALA A 1 253 ? -5.433 31.351 29.327 1.00 27.81 253 ALA A C 1
ATOM 1992 O O . ALA A 1 253 ? -4.584 32.245 29.375 1.00 25.81 253 ALA A O 1
ATOM 1994 N N . LEU A 1 254 ? -6.158 31.102 28.234 1.00 24.44 254 LEU A N 1
ATOM 1995 C CA . LEU A 1 254 ? -6.019 31.842 26.985 1.00 24.76 254 LEU A CA 1
ATOM 1996 C C . LEU A 1 254 ? -7.388 31.967 26.333 1.00 23.30 254 LEU A C 1
ATOM 1997 O O . LEU A 1 254 ? -8.211 31.051 26.421 1.00 25.85 254 LEU A O 1
ATOM 2002 N N . MET A 1 255 ? -7.627 33.100 25.660 1.00 24.82 255 MET A N 1
ATOM 2003 C CA . MET A 1 255 ? -8.843 33.287 24.868 1.00 23.80 255 MET A CA 1
ATOM 2004 C C . MET A 1 255 ? -8.483 33.668 23.438 1.00 29.04 255 MET A C 1
ATOM 2005 O O . MET A 1 255 ? -7.497 34.380 23.211 1.00 24.04 255 MET A O 1
ATOM 2010 N N . VAL A 1 256 ? -9.291 33.208 22.474 1.00 23.94 256 VAL A N 1
ATOM 2011 C CA . VAL A 1 256 ? -9.170 33.710 21.112 1.00 25.39 256 VAL A CA 1
ATOM 2012 C C . VAL A 1 256 ? -9.593 35.177 21.078 1.00 31.22 256 VAL A C 1
ATOM 2013 O O . VAL A 1 256 ? -10.545 35.594 21.759 1.00 27.13 256 VAL A O 1
ATOM 2017 N N . TYR A 1 257 ? -8.850 35.979 20.320 1.00 30.64 257 TYR A N 1
ATOM 2018 C CA . TYR A 1 257 ? -9.191 37.386 20.143 1.00 29.72 257 TYR A CA 1
ATOM 2019 C C . TYR A 1 257 ? -10.520 37.524 19.415 1.00 29.07 257 TYR A C 1
ATOM 2020 O O . TYR A 1 257 ? -10.662 37.075 18.269 1.00 30.79 257 TYR A O 1
ATOM 2029 N N . ARG A 1 258 ? -11.480 38.178 20.076 1.00 28.96 258 ARG A N 1
ATOM 2030 C CA . ARG A 1 258 ? -12.803 38.440 19.513 1.00 29.72 258 ARG A CA 1
ATOM 2031 C C . ARG A 1 258 ? -13.023 39.890 19.116 1.00 32.92 258 ARG A C 1
ATOM 2032 O O . ARG A 1 258 ? -13.635 40.145 18.078 1.00 37.03 258 ARG A O 1
ATOM 2040 N N . CYS A 1 259 ? -12.539 40.868 19.890 1.00 36.90 259 CYS A N 1
ATOM 2041 C CA . CYS A 1 259 ? -12.739 42.254 19.462 1.00 36.39 259 CYS A CA 1
ATOM 2042 C C . CYS A 1 259 ? -11.694 43.084 20.174 1.00 39.98 259 CYS A C 1
ATOM 2043 O O . CYS A 1 259 ? -10.974 42.592 21.037 1.00 37.94 259 CYS A O 1
ATOM 2046 N N . ALA A 1 260 ? -11.720 44.379 19.908 1.00 37.20 260 ALA A N 1
ATOM 2047 C CA . ALA A 1 260 ? -10.774 45.315 20.513 1.00 44.31 260 ALA A CA 1
ATOM 2048 C C . ALA A 1 260 ? -11.337 45.948 21.791 1.00 50.19 260 ALA A C 1
ATOM 2049 O O . ALA A 1 260 ? -12.524 46.291 21.843 1.00 57.80 260 ALA A O 1
ATOM 2051 N N . PRO A 1 261 ? -10.503 46.142 22.830 1.00 45.15 261 PRO A N 1
ATOM 2052 C CA . PRO A 1 261 ? -10.931 46.957 23.971 1.00 46.67 261 PRO A CA 1
ATOM 2053 C C . PRO A 1 261 ? -10.931 48.456 23.670 1.00 52.57 261 PRO A C 1
ATOM 2054 O O . PRO A 1 261 ? -10.798 48.868 22.512 1.00 58.47 261 PRO A O 1
ATOM 2058 N N . ASP B 2 2 ? -11.903 47.332 15.915 1.00 84.03 2 ASP B N 1
ATOM 2059 C CA . ASP B 2 2 ? -13.274 46.834 15.956 1.00 85.82 2 ASP B CA 1
ATOM 2060 C C . ASP B 2 2 ? -13.685 46.534 17.403 1.00 82.90 2 ASP B C 1
ATOM 2061 O O . ASP B 2 2 ? -13.343 45.488 17.962 1.00 79.62 2 ASP B O 1
ATOM 2066 N N . VAL B 2 3 ? -14.436 47.455 18.000 1.00 77.81 3 VAL B N 1
ATOM 2067 C CA . VAL B 2 3 ? -14.581 47.514 19.452 1.00 72.55 3 VAL B CA 1
ATOM 2068 C C . VAL B 2 3 ? -15.584 46.472 19.944 1.00 68.56 3 VAL B C 1
ATOM 2069 O O . VAL B 2 3 ? -16.556 46.140 19.252 1.00 66.09 3 VAL B O 1
ATOM 2073 N N . CYS B 2 4 ? -15.341 45.928 21.144 1.00 60.72 4 CYS B N 1
ATOM 2074 C CA . CYS B 2 4 ? -16.251 44.931 21.702 1.00 60.55 4 CYS B CA 1
ATOM 2075 C C . CYS B 2 4 ? -17.587 45.573 22.035 1.00 65.28 4 CYS B C 1
ATOM 2076 O O . CYS B 2 4 ? -17.642 46.642 22.660 1.00 56.70 4 CYS B O 1
ATOM 2079 N N . MET B 2 5 ? -18.654 44.857 21.697 1.00 65.91 5 MET B N 1
ATOM 2080 C CA . MET B 2 5 ? -19.998 45.183 22.141 1.00 59.22 5 MET B CA 1
ATOM 2081 C C . MET B 2 5 ? -20.050 45.328 23.661 1.00 58.25 5 MET B C 1
ATOM 2082 O O . MET B 2 5 ? -19.327 44.658 24.403 1.00 58.19 5 MET B O 1
ATOM 2087 N N . ASP B 2 6 ? -20.896 46.236 24.132 1.00 52.19 6 ASP B N 1
ATOM 2088 C CA . ASP B 2 6 ? -21.095 46.429 25.566 1.00 54.75 6 ASP B CA 1
ATOM 2089 C C . ASP B 2 6 ? -22.568 46.201 25.872 1.00 55.38 6 ASP B C 1
ATOM 2090 O O . ASP B 2 6 ? -23.401 47.106 25.684 1.00 52.41 6 ASP B O 1
ATOM 2095 N N . PRO B 2 7 ? -22.935 45.022 26.328 1.00 50.42 7 PRO B N 1
ATOM 2096 C CA . PRO B 2 7 ? -24.346 44.710 26.527 1.00 50.43 7 PRO B CA 1
ATOM 2097 C C . PRO B 2 7 ? -24.791 45.155 27.904 1.00 50.58 7 PRO B C 1
ATOM 2098 O O . PRO B 2 7 ? -23.982 45.634 28.712 1.00 39.19 7 PRO B O 1
ATOM 2102 N N . GLU B 2 8 ? -26.076 44.985 28.188 1.00 45.26 8 GLU B N 1
ATOM 2103 C CA . GLU B 2 8 ? -26.654 45.378 29.466 1.00 38.36 8 GLU B CA 1
ATOM 2104 C C . GLU B 2 8 ? -27.328 44.144 30.062 1.00 39.90 8 GLU B C 1
ATOM 2105 O O . GLU B 2 8 ? -28.558 43.999 30.012 1.00 37.89 8 GLU B O 1
ATOM 2111 N N . PRO B 2 9 ? -26.540 43.226 30.630 1.00 36.63 9 PRO B N 1
ATOM 2112 C CA . PRO B 2 9 ? -27.108 42.026 31.259 1.00 34.25 9 PRO B CA 1
ATOM 2113 C C . PRO B 2 9 ? -28.046 42.368 32.407 1.00 37.23 9 PRO B C 1
ATOM 2114 O O . PRO B 2 9 ? -27.850 43.348 33.129 1.00 30.60 9 PRO B O 1
ATOM 2118 N N . ILE B 2 10 ? -29.051 41.516 32.592 1.00 32.25 10 ILE B N 1
ATOM 2119 C CA . ILE B 2 10 ? -29.947 41.562 33.742 1.00 33.27 10 ILE B CA 1
ATOM 2120 C C . ILE B 2 10 ? -29.593 40.384 34.638 1.00 32.17 10 ILE B C 1
ATOM 2121 O O . ILE B 2 10 ? -29.711 39.229 34.220 1.00 32.06 10 ILE B O 1
ATOM 2126 N N . VAL B 2 11 ? -29.146 40.657 35.865 1.00 30.30 11 VAL B N 1
ATOM 2127 C CA . VAL B 2 11 ? -28.705 39.589 36.758 1.00 26.67 11 VAL B CA 1
ATOM 2128 C C . VAL B 2 11 ? -29.056 39.927 38.198 1.00 28.21 11 VAL B C 1
ATOM 2129 O O . VAL B 2 11 ? -29.261 41.088 38.558 1.00 25.76 11 VAL B O 1
ATOM 2133 N N . ARG B 2 12 ? -29.094 38.898 39.041 1.00 22.98 12 ARG B N 1
ATOM 2134 C CA . ARG B 2 12 ? -29.084 39.179 40.471 1.00 23.67 12 ARG B CA 1
ATOM 2135 C C . ARG B 2 12 ? -27.686 39.617 40.895 1.00 25.64 12 ARG B C 1
ATOM 2136 O O . ARG B 2 12 ? -26.706 39.466 40.163 1.00 21.96 12 ARG B O 1
ATOM 2144 N N . ILE B 2 13 ? -27.591 40.186 42.086 1.00 23.78 13 ILE B N 1
ATOM 2145 C CA . ILE B 2 13 ? -26.302 40.504 42.679 1.00 24.16 13 ILE B CA 1
ATOM 2146 C C . ILE B 2 13 ? -26.277 39.800 44.022 1.00 26.67 13 ILE B C 1
ATOM 2147 O O . ILE B 2 13 ? -27.068 40.126 44.921 1.00 21.53 13 ILE B O 1
ATOM 2152 N N . VAL B 2 14 ? -25.417 38.793 44.126 1.00 27.98 14 VAL B N 1
ATOM 2153 C CA . VAL B 2 14 ? -25.310 37.929 45.290 1.00 26.76 14 VAL B CA 1
ATOM 2154 C C . VAL B 2 14 ? -24.102 38.368 46.096 1.00 23.49 14 VAL B C 1
ATOM 2155 O O . VAL B 2 14 ? -23.052 38.697 45.533 1.00 21.80 14 VAL B O 1
ATOM 2159 N N . GLY B 2 15 ? -24.253 38.391 47.415 1.00 22.28 15 GLY B N 1
ATOM 2160 C CA . GLY B 2 15 ? -23.194 38.876 48.276 1.00 20.30 15 GLY B CA 1
ATOM 2161 C C . GLY B 2 15 ? -23.128 38.106 49.580 1.00 23.52 15 GLY B C 1
ATOM 2162 O O . GLY B 2 15 ? -23.274 36.880 49.594 1.00 21.07 15 GLY B O 1
ATOM 2163 N N . ARG B 2 16 ? -22.958 38.836 50.679 1.00 22.42 16 ARG B N 1
ATOM 2164 C CA . ARG B 2 16 ? -22.690 38.248 51.986 1.00 23.04 16 ARG B CA 1
ATOM 2165 C C . ARG B 2 16 ? -23.640 37.100 52.320 1.00 26.03 16 ARG B C 1
ATOM 2166 O O . ARG B 2 16 ? -24.867 37.229 52.217 1.00 22.66 16 ARG B O 1
ATOM 2174 N N . ASN B 2 17 ? -23.056 35.979 52.745 1.00 23.36 17 ASN B N 1
ATOM 2175 C CA . ASN B 2 17 ? -23.793 34.788 53.169 1.00 23.25 17 ASN B CA 1
ATOM 2176 C C . ASN B 2 17 ? -24.689 34.247 52.065 1.00 20.87 17 ASN B C 1
ATOM 2177 O O . ASN B 2 17 ? -25.649 33.528 52.344 1.00 19.55 17 ASN B O 1
ATOM 2182 N N . GLY B 2 18 ? -24.411 34.579 50.808 1.00 25.07 18 GLY B N 1
ATOM 2183 C CA . GLY B 2 18 ? -25.256 34.089 49.732 1.00 25.23 18 GLY B CA 1
ATOM 2184 C C . GLY B 2 18 ? -26.587 34.801 49.577 1.00 30.37 18 GLY B C 1
ATOM 2185 O O . GLY B 2 18 ? -27.466 34.298 48.862 1.00 27.87 18 GLY B O 1
ATOM 2186 N N . LEU B 2 19 ? -26.774 35.947 50.214 1.00 23.43 19 LEU B N 1
ATOM 2187 C CA . LEU B 2 19 ? -28.029 36.668 50.058 1.00 23.30 19 LEU B CA 1
ATOM 2188 C C . LEU B 2 19 ? -27.949 37.612 48.855 1.00 23.21 19 LEU B C 1
ATOM 2189 O O . LEU B 2 19 ? -26.871 37.908 48.344 1.00 22.96 19 LEU B O 1
ATOM 2194 N N . CYS B 2 20 ? -29.108 38.119 48.428 1.00 23.32 20 CYS B N 1
ATOM 2195 C CA . CYS B 2 20 ? -29.225 38.910 47.209 1.00 23.67 20 CYS B CA 1
ATOM 2196 C C . CYS B 2 20 ? -29.509 40.387 47.495 1.00 26.31 20 CYS B C 1
ATOM 2197 O O . CYS B 2 20 ? -30.183 40.737 48.474 1.00 23.65 20 CYS B O 1
ATOM 2200 N N . VAL B 2 21 ? -29.011 41.249 46.599 1.00 23.84 21 VAL B N 1
ATOM 2201 C CA . VAL B 2 21 ? -29.354 42.671 46.619 1.00 22.58 21 VAL B CA 1
ATOM 2202 C C . VAL B 2 21 ? -30.822 42.836 46.244 1.00 22.04 21 VAL B C 1
ATOM 2203 O O . VAL B 2 21 ? -31.279 42.337 45.203 1.00 22.64 21 VAL B O 1
ATOM 2207 N N . ASP B 2 22 ? -31.565 43.560 47.078 1.00 21.91 22 ASP B N 1
ATOM 2208 C CA . ASP B 2 22 ? -33.023 43.471 47.085 1.00 24.26 22 ASP B CA 1
ATOM 2209 C C . ASP B 2 22 ? -33.622 44.833 47.422 1.00 27.36 22 ASP B C 1
ATOM 2210 O O . ASP B 2 22 ? -33.349 45.367 48.503 1.00 24.73 22 ASP B O 1
ATOM 2215 N N . VAL B 2 23 ? -34.429 45.399 46.515 1.00 23.09 23 VAL B N 1
ATOM 2216 C CA . VAL B 2 23 ? -35.164 46.629 46.844 1.00 26.46 23 VAL B CA 1
ATOM 2217 C C . VAL B 2 23 ? -36.282 46.274 47.816 1.00 24.67 23 VAL B C 1
ATOM 2218 O O . VAL B 2 23 ? -37.212 45.532 47.470 1.00 28.92 23 VAL B O 1
ATOM 2222 N N . ARG B 2 24 ? -36.210 46.828 49.024 1.00 25.61 24 ARG B N 1
ATOM 2223 C CA . ARG B 2 24 ? -37.023 46.365 50.144 1.00 32.74 24 ARG B CA 1
ATOM 2224 C C . ARG B 2 24 ? -38.518 46.410 49.840 1.00 35.61 24 ARG B C 1
ATOM 2225 O O . ARG B 2 24 ? -39.060 47.448 49.444 1.00 29.53 24 ARG B O 1
ATOM 2233 N N . ASP B 2 25 ? -39.186 45.276 50.061 1.00 25.66 25 ASP B N 1
ATOM 2234 C CA . ASP B 2 25 ? -40.627 45.099 49.892 1.00 29.38 25 ASP B CA 1
ATOM 2235 C C . ASP B 2 25 ? -41.084 45.259 48.450 1.00 28.65 25 ASP B C 1
ATOM 2236 O O . ASP B 2 25 ? -42.280 45.397 48.208 1.00 31.05 25 ASP B O 1
ATOM 2241 N N . GLY B 2 26 ? -40.167 45.256 47.487 1.00 27.53 26 GLY B N 1
ATOM 2242 C CA . GLY B 2 26 ? -40.556 45.513 46.111 1.00 33.37 26 GLY B CA 1
ATOM 2243 C C . GLY B 2 26 ? -41.179 46.875 45.887 1.00 35.25 26 GLY B C 1
ATOM 2244 O O . GLY B 2 26 ? -41.966 47.042 44.952 1.00 35.26 26 GLY B O 1
ATOM 2245 N N . ARG B 2 27 ? -40.860 47.859 46.724 1.00 29.00 27 ARG B N 1
ATOM 2246 C CA . ARG B 2 27 ? -41.382 49.209 46.550 1.00 29.28 27 ARG B CA 1
ATOM 2247 C C . ARG B 2 27 ? -40.306 50.133 45.999 1.00 34.23 27 ARG B C 1
ATOM 2248 O O . ARG B 2 27 ? -39.123 49.994 46.319 1.00 35.13 27 ARG B O 1
ATOM 2256 N N . PHE B 2 28 ? -40.722 51.062 45.139 1.00 34.66 28 PHE B N 1
ATOM 2257 C CA . PHE B 2 28 ? -39.769 51.772 44.298 1.00 32.90 28 PHE B CA 1
ATOM 2258 C C . PHE B 2 28 ? -39.884 53.287 44.424 1.00 31.69 28 PHE B C 1
ATOM 2259 O O . PHE B 2 28 ? -39.345 54.014 43.587 1.00 32.99 28 PHE B O 1
ATOM 2267 N N . HIS B 2 29 ? -40.554 53.787 45.455 1.00 31.89 29 HIS B N 1
ATOM 2268 C CA . HIS B 2 29 ? -40.499 55.220 45.724 1.00 29.70 29 HIS B CA 1
ATOM 2269 C C . HIS B 2 29 ? -39.057 55.635 46.032 1.00 27.34 29 HIS B C 1
ATOM 2270 O O . HIS B 2 29 ? -38.278 54.870 46.611 1.00 31.55 29 HIS B O 1
ATOM 2277 N N . ASN B 2 30 ? -38.703 56.853 45.631 1.00 36.91 30 ASN B N 1
ATOM 2278 C CA . ASN B 2 30 ? -37.353 57.360 45.850 1.00 33.17 30 ASN B CA 1
ATOM 2279 C C . ASN B 2 30 ? -36.962 57.256 47.317 1.00 29.23 30 ASN B C 1
ATOM 2280 O O . ASN B 2 30 ? -37.754 57.567 48.214 1.00 28.27 30 ASN B O 1
ATOM 2285 N N . GLY B 2 31 ? -35.734 56.801 47.560 1.00 26.92 31 GLY B N 1
ATOM 2286 C CA . GLY B 2 31 ? -35.207 56.723 48.907 1.00 24.43 31 GLY B CA 1
ATOM 2287 C C . GLY B 2 31 ? -35.488 55.425 49.632 1.00 29.02 31 GLY B C 1
ATOM 2288 O O . GLY B 2 31 ? -34.975 55.233 50.740 1.00 23.06 31 GLY B O 1
ATOM 2289 N N . ASN B 2 32 ? -36.276 54.521 49.049 1.00 27.99 32 ASN B N 1
ATOM 2290 C CA . ASN B 2 32 ? -36.485 53.235 49.701 1.00 27.10 32 ASN B CA 1
ATOM 2291 C C . ASN B 2 32 ? -35.166 52.478 49.756 1.00 25.79 32 ASN B C 1
ATOM 2292 O O . ASN B 2 32 ? -34.394 52.489 48.797 1.00 25.44 32 ASN B O 1
ATOM 2297 N N . ALA B 2 33 ? -34.916 51.812 50.883 1.00 21.18 33 ALA B N 1
ATOM 2298 C CA . ALA B 2 33 ? -33.618 51.183 51.111 1.00 24.55 33 ALA B CA 1
ATOM 2299 C C . ALA B 2 33 ? -33.426 49.930 50.258 1.00 27.03 33 ALA B C 1
ATOM 2300 O O . ALA B 2 33 ? -34.369 49.187 49.972 1.00 27.19 33 ALA B O 1
ATOM 2302 N N . ILE B 2 34 ? -32.185 49.701 49.865 1.00 28.07 34 ILE B N 1
ATOM 2303 C CA . ILE B 2 34 ? -31.729 48.430 49.313 1.00 23.52 34 ILE B CA 1
ATOM 2304 C C . ILE B 2 34 ? -31.229 47.572 50.468 1.00 26.79 34 ILE B C 1
ATOM 2305 O O . ILE B 2 34 ? -30.615 48.086 51.409 1.00 22.09 34 ILE B O 1
ATOM 2310 N N . GLN B 2 35 ? -31.457 46.257 50.395 1.00 21.20 35 GLN B N 1
ATOM 2311 C CA . GLN B 2 35 ? -31.161 45.375 51.518 1.00 18.98 35 GLN B CA 1
ATOM 2312 C C . GLN B 2 35 ? -30.607 44.047 51.019 1.00 25.51 35 GLN B C 1
ATOM 2313 O O . GLN B 2 35 ? -30.631 43.752 49.819 1.00 25.91 35 GLN B O 1
ATOM 2319 N N . LEU B 2 36 ? -30.111 43.240 51.964 1.00 23.27 36 LEU B N 1
ATOM 2320 C CA . LEU B 2 36 ? -29.898 41.811 51.725 1.00 22.11 36 LEU B CA 1
ATOM 2321 C C . LEU B 2 36 ? -31.194 41.052 51.950 1.00 24.82 36 LEU B C 1
ATOM 2322 O O . LEU B 2 36 ? -31.918 41.301 52.921 1.00 24.58 36 LEU B O 1
ATOM 2327 N N . TRP B 2 37 ? -31.464 40.087 51.082 1.00 23.71 37 TRP B N 1
ATOM 2328 C CA . TRP B 2 37 ? -32.661 39.273 51.231 1.00 25.78 37 TRP B CA 1
ATOM 2329 C C . TRP B 2 37 ? -32.379 37.937 50.566 1.00 25.67 37 TRP B C 1
ATOM 2330 O O . TRP B 2 37 ? -31.607 37.890 49.600 1.00 26.20 37 TRP B O 1
ATOM 2341 N N . PRO B 2 38 ? -32.968 36.844 51.051 1.00 26.97 38 PRO B N 1
ATOM 2342 C CA . PRO B 2 38 ? -32.765 35.547 50.384 1.00 31.52 38 PRO B CA 1
ATOM 2343 C C . PRO B 2 38 ? -33.090 35.647 48.900 1.00 28.52 38 PRO B C 1
ATOM 2344 O O . PRO B 2 38 ? -34.085 36.257 48.501 1.00 30.25 38 PRO B O 1
ATOM 2348 N N . CYS B 2 39 ? -32.222 35.066 48.078 1.00 26.74 39 CYS B N 1
ATOM 2349 C CA . CYS B 2 39 ? -32.391 35.137 46.632 1.00 25.53 39 CYS B CA 1
ATOM 2350 C C . CYS B 2 39 ? -33.676 34.441 46.208 1.00 32.36 39 CYS B C 1
ATOM 2351 O O . CYS B 2 39 ? -33.918 33.286 46.570 1.00 33.83 39 CYS B O 1
ATOM 2354 N N . LYS B 2 40 ? -34.501 35.149 45.440 1.00 31.34 40 LYS B N 1
ATOM 2355 C CA . LYS B 2 40 ? -35.703 34.548 44.890 1.00 32.45 40 LYS B CA 1
ATOM 2356 C C . LYS B 2 40 ? -35.355 33.708 43.665 1.00 35.42 40 LYS B C 1
ATOM 2357 O O . LYS B 2 40 ? -34.262 33.806 43.097 1.00 38.90 40 LYS B O 1
ATOM 2363 N N . SER B 2 41 ? -36.307 32.871 43.264 1.00 33.96 41 SER B N 1
ATOM 2364 C CA . SER B 2 41 ? -36.232 32.149 42.005 1.00 45.19 41 SER B CA 1
ATOM 2365 C C . SER B 2 41 ? -37.223 32.667 40.967 1.00 46.46 41 SER B C 1
ATOM 2366 O O . SER B 2 41 ? -37.205 32.198 39.825 1.00 52.53 41 SER B O 1
ATOM 2369 N N . ASN B 2 42 ? -38.067 33.633 41.319 1.00 46.16 42 ASN B N 1
ATOM 2370 C CA . ASN B 2 42 ? -39.084 34.135 40.408 1.00 44.50 42 ASN B CA 1
ATOM 2371 C C . ASN B 2 42 ? -38.547 35.327 39.612 1.00 47.49 42 ASN B C 1
ATOM 2372 O O . ASN B 2 42 ? -37.361 35.672 39.670 1.00 42.93 42 ASN B O 1
ATOM 2377 N N . THR B 2 43 ? -39.440 35.990 38.879 1.00 41.97 43 THR B N 1
ATOM 2378 C CA . THR B 2 43 ? -39.091 37.106 38.015 1.00 38.88 43 THR B CA 1
ATOM 2379 C C . THR B 2 43 ? -39.327 38.471 38.668 1.00 35.63 43 THR B C 1
ATOM 2380 O O . THR B 2 43 ? -39.382 39.482 37.958 1.00 37.12 43 THR B O 1
ATOM 2384 N N . ASP B 2 44 ? -39.462 38.531 39.991 1.00 33.64 44 ASP B N 1
ATOM 2385 C CA . ASP B 2 44 ? -39.696 39.820 40.647 1.00 31.64 44 ASP B CA 1
ATOM 2386 C C . ASP B 2 44 ? -38.580 40.804 40.318 1.00 37.70 44 ASP B C 1
ATOM 2387 O O . ASP B 2 44 ? -37.391 40.477 40.415 1.00 32.20 44 ASP B O 1
ATOM 2392 N N . ALA B 2 45 ? -38.984 42.018 39.938 1.00 33.93 45 ALA B N 1
ATOM 2393 C CA . ALA B 2 45 ? -38.045 43.049 39.506 1.00 28.30 45 ALA B CA 1
ATOM 2394 C C . ALA B 2 45 ? -37.059 43.431 40.605 1.00 26.38 45 ALA B C 1
ATOM 2395 O O . ALA B 2 45 ? -35.889 43.716 40.322 1.00 31.06 45 ALA B O 1
ATOM 2397 N N . ASN B 2 46 ? -37.508 43.449 41.866 1.00 29.31 46 ASN B N 1
ATOM 2398 C CA . ASN B 2 46 ? -36.718 44.025 42.952 1.00 30.24 46 ASN B CA 1
ATOM 2399 C C . ASN B 2 46 ? -35.413 43.280 43.238 1.00 28.41 46 ASN B C 1
ATOM 2400 O O . ASN B 2 46 ? -34.637 43.762 44.067 1.00 27.06 46 ASN B O 1
ATOM 2405 N N . GLN B 2 47 ? -35.141 42.138 42.590 1.00 29.60 47 GLN B N 1
ATOM 2406 C CA . GLN B 2 47 ? -33.850 41.457 42.723 1.00 27.80 47 GLN B CA 1
ATOM 2407 C C . GLN B 2 47 ? -33.128 41.288 41.392 1.00 29.80 47 GLN B C 1
ATOM 2408 O O . GLN B 2 47 ? -32.084 40.627 41.346 1.00 28.76 47 GLN B O 1
ATOM 2414 N N . LEU B 2 48 ? -33.652 41.861 40.315 1.00 29.53 48 LEU B N 1
ATOM 2415 C CA . LEU B 2 48 ? -33.081 41.720 38.984 1.00 26.74 48 LEU B CA 1
ATOM 2416 C C . LEU B 2 48 ? -32.522 43.066 38.545 1.00 28.90 48 LEU B C 1
ATOM 2417 O O . LEU B 2 48 ? -33.268 44.046 38.421 1.00 33.31 48 LEU B O 1
ATOM 2422 N N . TRP B 2 49 ? -31.211 43.116 38.328 1.00 29.97 49 TRP B N 1
ATOM 2423 C CA . TRP B 2 49 ? -30.494 44.368 38.133 1.00 21.65 49 TRP B CA 1
ATOM 2424 C C . TRP B 2 49 ? -29.934 44.430 36.717 1.00 29.00 49 TRP B C 1
ATOM 2425 O O . TRP B 2 49 ? -29.251 43.500 36.270 1.00 28.06 49 TRP B O 1
ATOM 2436 N N . THR B 2 50 ? -30.237 45.516 36.014 1.00 25.39 50 THR B N 1
ATOM 2437 C CA . THR B 2 50 ? -29.701 45.733 34.677 1.00 30.60 50 THR B CA 1
ATOM 2438 C C . THR B 2 50 ? -28.401 46.512 34.799 1.00 32.56 50 THR B C 1
ATOM 2439 O O . THR B 2 50 ? -28.378 47.603 35.381 1.00 28.19 50 THR B O 1
ATOM 2443 N N . LEU B 2 51 ? -27.323 45.954 34.258 1.00 30.06 51 LEU B N 1
ATOM 2444 C CA . LEU B 2 51 ? -26.013 46.600 34.325 1.00 30.60 51 LEU B CA 1
ATOM 2445 C C . LEU B 2 51 ? -25.900 47.496 33.097 1.00 32.47 51 LEU B C 1
ATOM 2446 O O . LEU B 2 51 ? -25.446 47.077 32.032 1.00 35.05 51 LEU B O 1
ATOM 2451 N N . LYS B 2 52 ? -26.333 48.750 33.244 1.00 31.41 52 LYS B N 1
ATOM 2452 C CA . LYS B 2 52 ? -26.448 49.634 32.092 1.00 32.03 52 LYS B CA 1
ATOM 2453 C C . LYS B 2 52 ? -25.076 50.104 31.612 1.00 36.70 52 LYS B C 1
ATOM 2454 O O . LYS B 2 52 ? -24.101 50.153 32.369 1.00 37.79 52 LYS B O 1
ATOM 2460 N N . ARG B 2 53 ? -25.029 50.477 30.328 1.00 32.76 53 ARG B N 1
ATOM 2461 C CA . ARG B 2 53 ? -23.798 50.925 29.679 1.00 35.19 53 ARG B CA 1
ATOM 2462 C C . ARG B 2 53 ? -23.227 52.197 30.291 1.00 42.28 53 ARG B C 1
ATOM 2463 O O . ARG B 2 53 ? -22.037 52.476 30.103 1.00 37.88 53 ARG B O 1
ATOM 2471 N N . ASP B 2 54 ? -24.054 53.003 30.959 1.00 36.19 54 ASP B N 1
ATOM 2472 C CA . ASP B 2 54 ? -23.619 54.244 31.585 1.00 32.80 54 ASP B CA 1
ATOM 2473 C C . ASP B 2 54 ? -23.145 54.032 33.021 1.00 35.74 54 ASP B C 1
ATOM 2474 O O . ASP B 2 54 ? -23.079 54.995 33.796 1.00 31.84 54 ASP B O 1
ATOM 2479 N N . ASN B 2 55 ? -22.844 52.790 33.392 1.00 28.43 55 ASN B N 1
ATOM 2480 C CA . ASN B 2 55 ? -22.362 52.415 34.716 1.00 37.94 55 ASN B CA 1
ATOM 2481 C C . ASN B 2 55 ? -23.408 52.612 35.803 1.00 39.12 55 ASN B C 1
ATOM 2482 O O . ASN B 2 55 ? -23.056 52.737 36.982 1.00 34.59 55 ASN B O 1
ATOM 2487 N N . THR B 2 56 ? -24.691 52.646 35.443 1.00 31.88 56 THR B N 1
ATOM 2488 C CA . THR B 2 56 ? -25.726 52.546 36.461 1.00 29.03 56 THR B CA 1
ATOM 2489 C C . THR B 2 56 ? -26.162 51.090 36.629 1.00 28.69 56 THR B C 1
ATOM 2490 O O . THR B 2 56 ? -25.912 50.230 35.777 1.00 26.15 56 THR B O 1
ATOM 2494 N N . ILE B 2 57 ? -26.792 50.818 37.766 1.00 26.06 57 ILE B N 1
ATOM 2495 C CA . ILE B 2 57 ? -27.259 49.486 38.127 1.00 24.25 57 ILE B CA 1
ATOM 2496 C C . ILE B 2 57 ? -28.731 49.657 38.478 1.00 27.61 57 ILE B C 1
ATOM 2497 O O . ILE B 2 57 ? -29.055 50.283 39.491 1.00 24.05 57 ILE B O 1
ATOM 2502 N N . ARG B 2 58 ? -29.625 49.145 37.626 1.00 31.03 58 ARG B N 1
ATOM 2503 C CA . ARG B 2 58 ? -31.029 49.545 37.652 1.00 33.61 58 ARG B CA 1
ATOM 2504 C C . ARG B 2 58 ? -31.972 48.377 37.906 1.00 30.25 58 ARG B C 1
ATOM 2505 O O . ARG B 2 58 ? -31.792 47.282 37.362 1.00 32.46 58 ARG B O 1
ATOM 2513 N N . SER B 2 59 ? -32.993 48.635 38.723 1.00 27.48 59 SER B N 1
ATOM 2514 C CA . SER B 2 59 ? -34.081 47.701 38.966 1.00 28.09 59 SER B CA 1
ATOM 2515 C C . SER B 2 59 ? -35.379 48.434 38.696 1.00 35.90 59 SER B C 1
ATOM 2516 O O . SER B 2 59 ? -35.578 49.552 39.188 1.00 32.62 59 SER B O 1
ATOM 2519 N N . ASN B 2 60 ? -36.249 47.809 37.903 1.00 34.09 60 ASN B N 1
ATOM 2520 C CA . ASN B 2 60 ? -37.520 48.406 37.507 1.00 34.31 60 ASN B CA 1
ATOM 2521 C C . ASN B 2 60 ? -37.314 49.821 36.973 1.00 37.55 60 ASN B C 1
ATOM 2522 O O . ASN B 2 60 ? -38.125 50.715 37.214 1.00 32.73 60 ASN B O 1
ATOM 2527 N N . GLY B 2 61 ? -36.197 50.048 36.283 1.00 36.95 61 GLY B N 1
ATOM 2528 C CA . GLY B 2 61 ? -35.929 51.342 35.684 1.00 44.58 61 GLY B CA 1
ATOM 2529 C C . GLY B 2 61 ? -35.367 52.412 36.605 1.00 41.77 61 GLY B C 1
ATOM 2530 O O . GLY B 2 61 ? -35.091 53.520 36.129 1.00 35.06 61 GLY B O 1
ATOM 2531 N N . LYS B 2 62 ? -35.200 52.140 37.900 1.00 31.63 62 LYS B N 1
ATOM 2532 C CA . LYS B 2 62 ? -34.624 53.107 38.830 1.00 28.35 62 LYS B CA 1
ATOM 2533 C C . LYS B 2 62 ? -33.231 52.649 39.253 1.00 30.39 62 LYS B C 1
ATOM 2534 O O . LYS B 2 62 ? -32.862 51.490 39.073 1.00 27.77 62 LYS B O 1
ATOM 2540 N N . CYS B 2 63 ? -32.459 53.566 39.836 1.00 27.07 63 CYS B N 1
ATOM 2541 C CA . CYS B 2 63 ? -31.028 53.368 40.029 1.00 28.03 63 CYS B CA 1
ATOM 2542 C C . CYS B 2 63 ? -30.681 52.971 41.459 1.00 35.68 63 CYS B C 1
ATOM 2543 O O . CYS B 2 63 ? -31.186 53.550 42.431 1.00 32.77 63 CYS B O 1
ATOM 2546 N N . LEU B 2 64 ? -29.767 52.012 41.569 1.00 28.11 64 LEU B N 1
ATOM 2547 C CA . LEU B 2 64 ? -29.019 51.808 42.803 1.00 26.87 64 LEU B CA 1
ATOM 2548 C C . LEU B 2 64 ? -28.188 53.054 43.098 1.00 25.91 64 LEU B C 1
ATOM 2549 O O . LEU B 2 64 ? -27.352 53.453 42.283 1.00 26.07 64 LEU B O 1
ATOM 2554 N N . THR B 2 65 ? -28.417 53.676 44.255 1.00 27.09 65 THR B N 1
ATOM 2555 C CA . THR B 2 65 ? -27.923 55.031 44.519 1.00 21.61 65 THR B CA 1
ATOM 2556 C C . THR B 2 65 ? -27.366 55.122 45.930 1.00 23.98 65 THR B C 1
ATOM 2557 O O . THR B 2 65 ? -28.021 54.697 46.892 1.00 23.16 65 THR B O 1
ATOM 2561 N N . THR B 2 66 ? -26.164 55.666 46.073 1.00 21.44 66 THR B N 1
ATOM 2562 C CA . THR B 2 66 ? -25.662 55.877 47.418 1.00 21.84 66 THR B CA 1
ATOM 2563 C C . THR B 2 66 ? -26.272 57.149 47.992 1.00 24.66 66 THR B C 1
ATOM 2564 O O . THR B 2 66 ? -26.474 58.142 47.284 1.00 22.91 66 THR B O 1
ATOM 2568 N N . TYR B 2 67 ? -26.602 57.105 49.282 1.00 22.71 67 TYR B N 1
ATOM 2569 C CA . TYR B 2 67 ? -27.185 58.284 49.916 1.00 22.73 67 TYR B CA 1
ATOM 2570 C C . TYR B 2 67 ? -26.175 59.410 50.032 1.00 19.70 67 TYR B C 1
ATOM 2571 O O . TYR B 2 67 ? -26.567 60.582 50.091 1.00 22.32 67 TYR B O 1
ATOM 2580 N N . GLY B 2 68 ? -24.891 59.083 50.056 1.00 22.67 68 GLY B N 1
ATOM 2581 C CA . GLY B 2 68 ? -23.880 60.106 50.211 1.00 30.38 68 GLY B CA 1
ATOM 2582 C C . GLY B 2 68 ? -22.507 59.539 49.926 1.00 30.23 68 GLY B C 1
ATOM 2583 O O . GLY B 2 68 ? -22.360 58.389 49.503 1.00 22.63 68 GLY B O 1
ATOM 2584 N N . TYR B 2 69 ? -21.500 60.363 50.197 1.00 20.71 69 TYR B N 1
ATOM 2585 C CA . TYR B 2 69 ? -20.119 60.088 49.836 1.00 23.55 69 TYR B CA 1
ATOM 2586 C C . TYR B 2 69 ? -19.228 59.899 51.056 1.00 28.96 69 TYR B C 1
ATOM 2587 O O . TYR B 2 69 ? -18.007 60.045 50.959 1.00 29.14 69 TYR B O 1
ATOM 2596 N N . SER B 2 70 ? -19.809 59.593 52.207 1.00 27.83 70 SER B N 1
ATOM 2597 C CA . SER B 2 70 ? -18.964 59.345 53.363 1.00 33.59 70 SER B CA 1
ATOM 2598 C C . SER B 2 70 ? -19.281 57.967 53.941 1.00 28.72 70 SER B C 1
ATOM 2599 O O . SER B 2 70 ? -20.372 57.442 53.713 1.00 26.51 70 SER B O 1
ATOM 2602 N N . PRO B 2 71 ? -18.330 57.332 54.636 1.00 28.65 71 PRO B N 1
ATOM 2603 C CA . PRO B 2 71 ? -18.503 55.917 55.008 1.00 26.39 71 PRO B CA 1
ATOM 2604 C C . PRO B 2 71 ? -19.681 55.705 55.949 1.00 24.54 71 PRO B C 1
ATOM 2605 O O . PRO B 2 71 ? -19.892 56.472 56.887 1.00 24.33 71 PRO B O 1
ATOM 2609 N N . GLY B 2 72 ? -20.450 54.639 55.697 1.00 22.76 72 GLY B N 1
ATOM 2610 C CA . GLY B 2 72 ? -21.512 54.229 56.591 1.00 21.58 72 GLY B CA 1
ATOM 2611 C C . GLY B 2 72 ? -22.925 54.648 56.198 1.00 27.13 72 GLY B C 1
ATOM 2612 O O . GLY B 2 72 ? -23.869 54.208 56.861 1.00 23.82 72 GLY B O 1
ATOM 2613 N N . VAL B 2 73 ? -23.109 55.477 55.151 1.00 22.11 73 VAL B N 1
ATOM 2614 C CA . VAL B 2 73 ? -24.455 55.922 54.780 1.00 22.62 73 VAL B CA 1
ATOM 2615 C C . VAL B 2 73 ? -25.145 54.862 53.917 1.00 20.81 73 VAL B C 1
ATOM 2616 O O . VAL B 2 73 ? -24.510 53.990 53.322 1.00 22.48 73 VAL B O 1
ATOM 2620 N N . TYR B 2 74 ? -26.475 54.926 53.856 1.00 18.14 74 TYR B N 1
ATOM 2621 C CA . TYR B 2 74 ? -27.219 53.815 53.270 1.00 16.49 74 TYR B CA 1
ATOM 2622 C C . TYR B 2 74 ? -27.313 53.922 51.742 1.00 18.46 74 TYR B C 1
ATOM 2623 O O . TYR B 2 74 ? -26.971 54.929 51.122 1.00 20.42 74 TYR B O 1
ATOM 2632 N N . VAL B 2 75 ? -27.749 52.831 51.130 1.00 20.23 75 VAL B N 1
ATOM 2633 C CA . VAL B 2 75 ? -27.901 52.741 49.687 1.00 24.10 75 VAL B CA 1
ATOM 2634 C C . VAL B 2 75 ? -29.376 52.501 49.391 1.00 25.29 75 VAL B C 1
ATOM 2635 O O . VAL B 2 75 ? -30.055 51.761 50.115 1.00 19.29 75 VAL B O 1
ATOM 2639 N N . MET B 2 76 ? -29.874 53.154 48.348 1.00 21.76 76 MET B N 1
ATOM 2640 C CA . MET B 2 76 ? -31.305 53.296 48.143 1.00 23.52 76 MET B CA 1
ATOM 2641 C C . MET B 2 76 ? -31.620 53.169 46.661 1.00 25.34 76 MET B C 1
ATOM 2642 O O . MET B 2 76 ? -30.733 53.242 45.807 1.00 22.49 76 MET B O 1
ATOM 2647 N N . ILE B 2 77 ? -32.902 52.978 46.362 1.00 26.81 77 ILE B N 1
ATOM 2648 C CA . ILE B 2 77 ? -33.402 53.085 44.999 1.00 24.81 77 ILE B CA 1
ATOM 2649 C C . ILE B 2 77 ? -33.771 54.547 44.751 1.00 28.35 77 ILE B C 1
ATOM 2650 O O . ILE B 2 77 ? -34.272 55.236 45.651 1.00 27.04 77 ILE B O 1
ATOM 2655 N N . TYR B 2 78 ? -33.482 55.052 43.551 1.00 24.99 78 TYR B N 1
ATOM 2656 C CA . TYR B 2 78 ? -33.780 56.453 43.251 1.00 28.21 78 TYR B CA 1
ATOM 2657 C C . TYR B 2 78 ? -33.930 56.648 41.749 1.00 28.30 78 TYR B C 1
ATOM 2658 O O . TYR B 2 78 ? -33.241 55.997 40.958 1.00 32.74 78 TYR B O 1
ATOM 2667 N N . ASP B 2 79 ? -34.850 57.535 41.374 1.00 28.94 79 ASP B N 1
ATOM 2668 C CA . ASP B 2 79 ? -34.995 57.983 39.992 1.00 32.04 79 ASP B CA 1
ATOM 2669 C C . ASP B 2 79 ? -33.635 58.359 39.407 1.00 39.27 79 ASP B C 1
ATOM 2670 O O . ASP B 2 79 ? -32.934 59.218 39.955 1.00 37.94 79 ASP B O 1
ATOM 2675 N N . CYS B 2 80 ? -33.257 57.707 38.293 1.00 37.51 80 CYS B N 1
ATOM 2676 C CA . CYS B 2 80 ? -31.914 57.908 37.739 1.00 36.88 80 CYS B CA 1
ATOM 2677 C C . CYS B 2 80 ? -31.658 59.347 37.287 1.00 37.68 80 CYS B C 1
ATOM 2678 O O . CYS B 2 80 ? -30.507 59.804 37.320 1.00 40.58 80 CYS B O 1
ATOM 2681 N N . ASN B 2 81 ? -32.685 60.078 36.859 1.00 35.66 81 ASN B N 1
ATOM 2682 C CA . ASN B 2 81 ? -32.426 61.421 36.353 1.00 40.56 81 ASN B CA 1
ATOM 2683 C C . ASN B 2 81 ? -32.540 62.506 37.413 1.00 45.93 81 ASN B C 1
ATOM 2684 O O . ASN B 2 81 ? -31.893 63.552 37.276 1.00 49.36 81 ASN B O 1
ATOM 2689 N N . THR B 2 82 ? -33.322 62.297 38.473 1.00 45.71 82 THR B N 1
ATOM 2690 C CA . THR B 2 82 ? -33.336 63.285 39.546 1.00 45.10 82 THR B CA 1
ATOM 2691 C C . THR B 2 82 ? -32.335 62.982 40.660 1.00 38.19 82 THR B C 1
ATOM 2692 O O . THR B 2 82 ? -32.031 63.875 41.457 1.00 36.03 82 THR B O 1
ATOM 2696 N N . ALA B 2 83 ? -31.813 61.763 40.749 1.00 36.76 83 ALA B N 1
ATOM 2697 C CA . ALA B 2 83 ? -30.704 61.534 41.666 1.00 35.92 83 ALA B CA 1
ATOM 2698 C C . ALA B 2 83 ? -29.482 62.317 41.199 1.00 33.57 83 ALA B C 1
ATOM 2699 O O . ALA B 2 83 ? -29.346 62.653 40.020 1.00 35.58 83 ALA B O 1
ATOM 2701 N N . ALA B 2 84 ? -28.604 62.641 42.144 1.00 36.26 84 ALA B N 1
ATOM 2702 C CA . ALA B 2 84 ? -27.277 63.128 41.785 1.00 36.52 84 ALA B CA 1
ATOM 2703 C C . ALA B 2 84 ? -26.570 62.079 40.936 1.00 38.57 84 ALA B C 1
ATOM 2704 O O . ALA B 2 84 ? -26.468 60.910 41.328 1.00 33.56 84 ALA B O 1
ATOM 2706 N N . THR B 2 85 ? -26.085 62.498 39.764 1.00 39.43 85 THR B N 1
ATOM 2707 C CA . THR B 2 85 ? -25.560 61.532 38.805 1.00 38.99 85 THR B CA 1
ATOM 2708 C C . THR B 2 85 ? -24.399 60.732 39.385 1.00 29.84 85 THR B C 1
ATOM 2709 O O . THR B 2 85 ? -24.343 59.505 39.223 1.00 29.86 85 THR B O 1
ATOM 2713 N N . ASP B 2 86 ? -23.474 61.396 40.089 1.00 29.53 86 ASP B N 1
ATOM 2714 C CA . ASP B 2 86 ? -22.328 60.677 40.650 1.00 28.47 86 ASP B CA 1
ATOM 2715 C C . ASP B 2 86 ? -22.761 59.601 41.635 1.00 33.73 86 ASP B C 1
ATOM 2716 O O . ASP B 2 86 ? -22.064 58.593 41.801 1.00 34.39 86 ASP B O 1
ATOM 2721 N N . ALA B 2 87 ? -23.895 59.796 42.308 1.00 32.63 87 ALA B N 1
ATOM 2722 C CA . ALA B 2 87 ? -24.340 58.811 43.283 1.00 22.18 87 ALA B CA 1
ATOM 2723 C C . ALA B 2 87 ? -24.935 57.557 42.645 1.00 22.17 87 ALA B C 1
ATOM 2724 O O . ALA B 2 87 ? -25.135 56.560 43.349 1.00 26.49 87 ALA B O 1
ATOM 2726 N N . THR B 2 88 ? -25.212 57.568 41.341 1.00 30.34 88 THR B N 1
ATOM 2727 C CA . THR B 2 88 ? -25.757 56.392 40.676 1.00 28.65 88 THR B CA 1
ATOM 2728 C C . THR B 2 88 ? -24.702 55.598 39.925 1.00 31.36 88 THR B C 1
ATOM 2729 O O . THR B 2 88 ? -25.047 54.608 39.271 1.00 30.82 88 THR B O 1
ATOM 2733 N N . ARG B 2 89 ? -23.436 56.007 39.986 1.00 31.91 89 ARG B N 1
ATOM 2734 C CA . ARG B 2 89 ? -22.383 55.387 39.189 1.00 32.72 89 ARG B CA 1
ATOM 2735 C C . ARG B 2 89 ? -21.657 54.335 40.010 1.00 30.00 89 ARG B C 1
ATOM 2736 O O . ARG B 2 89 ? -21.346 54.552 41.184 1.00 31.65 89 ARG B O 1
ATOM 2744 N N . TRP B 2 90 ? -21.383 53.197 39.379 1.00 23.22 90 TRP B N 1
ATOM 2745 C CA . TRP B 2 90 ? -20.698 52.092 40.029 1.00 26.63 90 TRP B CA 1
ATOM 2746 C C . TRP B 2 90 ? -19.788 51.401 39.024 1.00 32.98 90 TRP B C 1
ATOM 2747 O O . TRP B 2 90 ? -20.077 51.378 37.826 1.00 33.74 90 TRP B O 1
ATOM 2758 N N . GLN B 2 91 ? -18.677 50.855 39.518 1.00 30.26 91 GLN B N 1
ATOM 2759 C CA . GLN B 2 91 ? -17.857 49.923 38.753 1.00 27.93 91 GLN B CA 1
ATOM 2760 C C . GLN B 2 91 ? -17.860 48.580 39.467 1.00 28.32 91 GLN B C 1
ATOM 2761 O O . GLN B 2 91 ? -17.835 48.512 40.703 1.00 26.44 91 GLN B O 1
ATOM 2767 N N . ILE B 2 92 ? -17.885 47.522 38.680 1.00 28.69 92 ILE B N 1
ATOM 2768 C CA . ILE B 2 92 ? -17.911 46.162 39.184 1.00 32.75 92 ILE B CA 1
ATOM 2769 C C . ILE B 2 92 ? -16.550 45.569 38.861 1.00 26.86 92 ILE B C 1
ATOM 2770 O O . ILE B 2 92 ? -16.191 45.421 37.690 1.00 27.94 92 ILE B O 1
ATOM 2775 N N . TRP B 2 93 ? -15.776 45.281 39.896 1.00 26.07 93 TRP B N 1
ATOM 2776 C CA . TRP B 2 93 ? -14.400 44.845 39.734 1.00 27.53 93 TRP B CA 1
ATOM 2777 C C . TRP B 2 93 ? -14.317 43.325 39.653 1.00 26.65 93 TRP B C 1
ATOM 2778 O O . TRP B 2 93 ? -15.127 42.617 40.252 1.00 22.93 93 TRP B O 1
ATOM 2789 N N . ASP B 2 94 ? -13.313 42.834 38.910 1.00 25.07 94 ASP B N 1
ATOM 2790 C CA . ASP B 2 94 ? -13.089 41.396 38.798 1.00 30.09 94 ASP B CA 1
ATOM 2791 C C . ASP B 2 94 ? -12.902 40.745 40.158 1.00 28.99 94 ASP B C 1
ATOM 2792 O O . ASP B 2 94 ? -13.227 39.565 40.327 1.00 30.14 94 ASP B O 1
ATOM 2797 N N . ASN B 2 95 ? -12.358 41.473 41.130 1.00 22.31 95 ASN B N 1
ATOM 2798 C CA . ASN B 2 95 ? -12.167 40.885 42.448 1.00 23.60 95 ASN B CA 1
ATOM 2799 C C . ASN B 2 95 ? -13.412 40.998 43.329 1.00 23.32 95 ASN B C 1
ATOM 2800 O O . ASN B 2 95 ? -13.323 40.774 44.539 1.00 26.86 95 ASN B O 1
ATOM 2805 N N . GLY B 2 96 ? -14.566 41.342 42.756 1.00 19.28 96 GLY B N 1
ATOM 2806 C CA . GLY B 2 96 ? -15.820 41.210 43.469 1.00 16.59 96 GLY B CA 1
ATOM 2807 C C . GLY B 2 96 ? -16.275 42.464 44.177 1.00 24.20 96 GLY B C 1
ATOM 2808 O O . GLY B 2 96 ? -17.332 42.445 44.827 1.00 19.83 96 GLY B O 1
ATOM 2809 N N . THR B 2 97 ? -15.517 43.547 44.062 1.00 24.35 97 THR B N 1
ATOM 2810 C CA . THR B 2 97 ? -15.864 44.816 44.678 1.00 22.09 97 THR B CA 1
ATOM 2811 C C . THR B 2 97 ? -16.811 45.590 43.779 1.00 23.12 97 THR B C 1
ATOM 2812 O O . THR B 2 97 ? -16.652 45.603 42.557 1.00 24.06 97 THR B O 1
ATOM 2816 N N . ILE B 2 98 ? -17.796 46.247 44.388 1.00 26.25 98 ILE B N 1
ATOM 2817 C CA . ILE B 2 98 ? -18.667 47.177 43.681 1.00 23.79 98 ILE B CA 1
ATOM 2818 C C . ILE B 2 98 ? -18.452 48.561 44.293 1.00 23.87 98 ILE B C 1
ATOM 2819 O O . ILE B 2 98 ? -18.854 48.813 45.437 1.00 19.58 98 ILE B O 1
ATOM 2824 N N . ILE B 2 99 ? -17.819 49.462 43.534 1.00 21.98 99 ILE B N 1
ATOM 2825 C CA . ILE B 2 99 ? -17.302 50.721 44.066 1.00 24.32 99 ILE B CA 1
ATOM 2826 C C . ILE B 2 99 ? -18.000 51.905 43.403 1.00 25.93 99 ILE B C 1
ATOM 2827 O O . ILE B 2 99 ? -18.311 51.874 42.207 1.00 20.79 99 ILE B O 1
ATOM 2832 N N . ASN B 2 100 ? -18.224 52.957 44.191 1.00 24.03 100 ASN B N 1
ATOM 2833 C CA . ASN B 2 100 ? -18.769 54.211 43.696 1.00 23.79 100 ASN B CA 1
ATOM 2834 C C . ASN B 2 100 ? -17.607 55.150 43.386 1.00 22.89 100 ASN B C 1
ATOM 2835 O O . ASN B 2 100 ? -16.931 55.604 44.320 1.00 26.35 100 ASN B O 1
ATOM 2840 N N . PRO B 2 101 ? -17.322 55.452 42.113 1.00 26.99 101 PRO B N 1
ATOM 2841 C CA . PRO B 2 101 ? -16.090 56.203 41.797 1.00 26.57 101 PRO B CA 1
ATOM 2842 C C . PRO B 2 101 ? -15.986 57.550 42.484 1.00 34.83 101 PRO B C 1
ATOM 2843 O O . PRO B 2 101 ? -14.888 57.939 42.906 1.00 32.40 101 PRO B O 1
ATOM 2847 N N . ARG B 2 102 ? -17.092 58.291 42.587 1.00 28.84 102 ARG B N 1
ATOM 2848 C CA . ARG B 2 102 ? -17.017 59.633 43.155 1.00 30.01 102 ARG B CA 1
ATOM 2849 C C . ARG B 2 102 ? -16.484 59.590 44.581 1.00 31.57 102 ARG B C 1
ATOM 2850 O O . ARG B 2 102 ? -15.631 60.401 44.956 1.00 28.88 102 ARG B O 1
ATOM 2858 N N . SER B 2 103 ? -16.949 58.632 45.380 1.00 22.84 103 SER B N 1
ATOM 2859 C CA . SER B 2 103 ? -16.560 58.570 46.781 1.00 27.22 103 SER B CA 1
ATOM 2860 C C . SER B 2 103 ? -15.441 57.578 47.053 1.00 30.42 103 SER B C 1
ATOM 2861 O O . SER B 2 103 ? -14.848 57.626 48.134 1.00 31.24 103 SER B O 1
ATOM 2864 N N . SER B 2 104 ? -15.145 56.685 46.106 1.00 26.94 104 SER B N 1
ATOM 2865 C CA . SER B 2 104 ? -14.244 55.547 46.293 1.00 27.29 104 SER B CA 1
ATOM 2866 C C . SER B 2 104 ? -14.704 54.615 47.410 1.00 25.16 104 SER B C 1
ATOM 2867 O O . SER B 2 104 ? -13.917 53.807 47.903 1.00 26.17 104 SER B O 1
ATOM 2870 N N . LEU B 2 105 ? -15.970 54.703 47.822 1.00 26.55 105 LEU B N 1
ATOM 2871 C CA . LEU B 2 105 ? -16.528 53.792 48.812 1.00 22.83 105 LEU B CA 1
ATOM 2872 C C . LEU B 2 105 ? -17.199 52.628 48.102 1.00 21.80 105 LEU B C 1
ATOM 2873 O O . LEU B 2 105 ? -17.574 52.725 46.931 1.00 22.38 105 LEU B O 1
ATOM 2878 N N . VAL B 2 106 ? -17.354 51.512 48.822 1.00 20.56 106 VAL B N 1
ATOM 2879 C CA . VAL B 2 106 ? -17.796 50.283 48.180 1.00 21.55 106 VAL B CA 1
ATOM 2880 C C . VAL B 2 106 ? -19.082 49.798 48.826 1.00 19.22 106 VAL B C 1
ATOM 2881 O O . VAL B 2 106 ? -19.330 50.012 50.018 1.00 17.96 106 VAL B O 1
ATOM 2885 N N . LEU B 2 107 ? -19.904 49.148 48.009 1.00 21.20 107 LEU B N 1
ATOM 2886 C CA . LEU B 2 107 ? -21.155 48.564 48.469 1.00 24.12 107 LEU B CA 1
ATOM 2887 C C . LEU B 2 107 ? -20.879 47.507 49.527 1.00 25.16 107 LEU B C 1
ATOM 2888 O O . LEU B 2 107 ? -19.988 46.666 49.369 1.00 20.30 107 LEU B O 1
ATOM 2893 N N . ALA B 2 108 ? -21.671 47.529 50.596 1.00 20.65 108 ALA B N 1
ATOM 2894 C CA . ALA B 2 108 ? -21.375 46.692 51.747 1.00 23.75 108 ALA B CA 1
ATOM 2895 C C . ALA B 2 108 ? -22.656 46.248 52.439 1.00 25.00 108 ALA B C 1
ATOM 2896 O O . ALA B 2 108 ? -23.679 46.935 52.398 1.00 19.39 108 ALA B O 1
ATOM 2898 N N . ALA B 2 109 ? -22.582 45.091 53.089 1.00 18.25 109 ALA B N 1
ATOM 2899 C CA . ALA B 2 109 ? -23.616 44.630 54.013 1.00 18.93 109 ALA B CA 1
ATOM 2900 C C . ALA B 2 109 ? -22.934 44.420 55.359 1.00 23.04 109 ALA B C 1
ATOM 2901 O O . ALA B 2 109 ? -22.249 43.411 55.548 1.00 24.99 109 ALA B O 1
ATOM 2903 N N . THR B 2 110 ? -23.110 45.359 56.298 1.00 20.73 110 THR B N 1
ATOM 2904 C CA . THR B 2 110 ? -22.356 45.274 57.549 1.00 24.50 110 THR B CA 1
ATOM 2905 C C . THR B 2 110 ? -22.989 44.333 58.556 1.00 27.24 110 THR B C 1
ATOM 2906 O O . THR B 2 110 ? -22.428 44.138 59.639 1.00 23.81 110 THR B O 1
ATOM 2910 N N . SER B 2 111 ? -24.134 43.752 58.238 1.00 24.17 111 SER B N 1
ATOM 2911 C CA . SER B 2 111 ? -24.626 42.595 58.963 1.00 26.43 111 SER B CA 1
ATOM 2912 C C . SER B 2 111 ? -24.937 41.509 57.937 1.00 26.07 111 SER B C 1
ATOM 2913 O O . SER B 2 111 ? -25.060 41.782 56.739 1.00 21.41 111 SER B O 1
ATOM 2916 N N . GLY B 2 112 ? -25.030 40.267 58.406 1.00 25.56 112 GLY B N 1
ATOM 2917 C CA . GLY B 2 112 ? -25.283 39.136 57.543 1.00 23.96 112 GLY B CA 1
ATOM 2918 C C . GLY B 2 112 ? -26.708 38.622 57.536 1.00 26.85 112 GLY B C 1
ATOM 2919 O O . GLY B 2 112 ? -26.981 37.619 56.873 1.00 29.17 112 GLY B O 1
ATOM 2920 N N . ASN B 2 113 ? -27.620 39.278 58.250 1.00 23.89 113 ASN B N 1
ATOM 2921 C CA . ASN B 2 113 ? -29.013 38.854 58.353 1.00 31.15 113 ASN B CA 1
ATOM 2922 C C . ASN B 2 113 ? -29.838 39.341 57.167 1.00 32.16 113 ASN B C 1
ATOM 2923 O O . ASN B 2 113 ? -29.562 40.391 56.575 1.00 29.04 113 ASN B O 1
ATOM 2928 N N . SER B 2 114 ? -30.896 38.589 56.866 1.00 26.89 114 SER B N 1
ATOM 2929 C CA . SER B 2 114 ? -31.940 39.071 55.969 1.00 29.73 114 SER B CA 1
ATOM 2930 C C . SER B 2 114 ? -32.499 40.398 56.463 1.00 22.54 114 SER B C 1
ATOM 2931 O O . SER B 2 114 ? -32.774 40.566 57.650 1.00 28.68 114 SER B O 1
ATOM 2934 N N . GLY B 2 115 ? -32.687 41.337 55.542 1.00 24.46 115 GLY B N 1
ATOM 2935 C CA . GLY B 2 115 ? -33.215 42.638 55.891 1.00 23.29 115 GLY B CA 1
ATOM 2936 C C . GLY B 2 115 ? -32.165 43.676 56.219 1.00 25.35 115 GLY B C 1
ATOM 2937 O O . GLY B 2 115 ? -32.519 44.848 56.432 1.00 29.47 115 GLY B O 1
ATOM 2938 N N . THR B 2 116 ? -30.891 43.289 56.266 1.00 23.34 116 THR B N 1
ATOM 2939 C CA . THR B 2 116 ? -29.803 44.238 56.494 1.00 24.88 116 THR B CA 1
ATOM 2940 C C . THR B 2 116 ? -29.789 45.312 55.421 1.00 24.31 116 THR B C 1
ATOM 2941 O O . THR B 2 116 ? -29.624 45.008 54.235 1.00 25.50 116 THR B O 1
ATOM 2945 N N . THR B 2 117 ? -29.912 46.570 55.835 1.00 21.53 117 THR B N 1
ATOM 2946 C CA . THR B 2 117 ? -29.775 47.681 54.895 1.00 22.88 117 THR B CA 1
ATOM 2947 C C . THR B 2 117 ? -28.349 47.797 54.356 1.00 17.96 117 THR B C 1
ATOM 2948 O O . THR B 2 117 ? -27.378 47.787 55.119 1.00 20.47 117 THR B O 1
ATOM 2952 N N . LEU B 2 118 ? -28.221 47.922 53.036 1.00 17.80 118 LEU B N 1
ATOM 2953 C CA . LEU B 2 118 ? -26.899 48.067 52.437 1.00 24.81 118 LEU B CA 1
ATOM 2954 C C . LEU B 2 118 ? -26.355 49.482 52.648 1.00 24.24 118 LEU B C 1
ATOM 2955 O O . LEU B 2 118 ? -27.105 50.458 52.708 1.00 22.96 118 LEU B O 1
ATOM 2960 N N . THR B 2 119 ? -25.030 49.585 52.756 1.00 20.60 119 THR B N 1
ATOM 2961 C CA . THR B 2 119 ? -24.349 50.850 52.977 1.00 16.95 119 THR B CA 1
ATOM 2962 C C . THR B 2 119 ? -23.156 50.959 52.032 1.00 18.40 119 THR B C 1
ATOM 2963 O O . THR B 2 119 ? -22.793 50.003 51.348 1.00 18.48 119 THR B O 1
ATOM 2967 N N . VAL B 2 120 ? -22.537 52.140 51.980 1.00 21.28 120 VAL B N 1
ATOM 2968 C CA . VAL B 2 120 ? -21.222 52.286 51.358 1.00 23.96 120 VAL B CA 1
ATOM 2969 C C . VAL B 2 120 ? -20.208 52.371 52.483 1.00 27.83 120 VAL B C 1
ATOM 2970 O O . VAL B 2 120 ? -20.501 52.924 53.554 1.00 25.38 120 VAL B O 1
ATOM 2974 N N . GLN B 2 121 ? -19.030 51.781 52.268 1.00 24.91 121 GLN B N 1
ATOM 2975 C CA . GLN B 2 121 ? -18.012 51.703 53.307 1.00 20.93 121 GLN B CA 1
ATOM 2976 C C . GLN B 2 121 ? -16.621 51.889 52.705 1.00 19.88 121 GLN B C 1
ATOM 2977 O O . GLN B 2 121 ? -16.399 51.690 51.503 1.00 21.63 121 GLN B O 1
ATOM 2983 N N . THR B 2 122 ? -15.669 52.215 53.571 1.00 20.77 122 THR B N 1
ATOM 2984 C CA . THR B 2 122 ? -14.265 52.216 53.171 1.00 21.48 122 THR B CA 1
ATOM 2985 C C . THR B 2 122 ? -13.831 50.815 52.746 1.00 24.02 122 THR B C 1
ATOM 2986 O O . THR B 2 122 ? -14.068 49.837 53.456 1.00 20.42 122 THR B O 1
ATOM 2990 N N . ASN B 2 123 ? -13.204 50.720 51.577 1.00 26.62 123 ASN B N 1
ATOM 2991 C CA . ASN B 2 123 ? -12.817 49.427 51.020 1.00 26.70 123 ASN B CA 1
ATOM 2992 C C . ASN B 2 123 ? -11.756 48.756 51.888 1.00 20.86 123 ASN B C 1
ATOM 2993 O O . ASN B 2 123 ? -10.666 49.296 52.058 1.00 22.71 123 ASN B O 1
ATOM 2998 N N . ILE B 2 124 ? -12.054 47.556 52.395 1.00 21.91 124 ILE B N 1
ATOM 2999 C CA . ILE B 2 124 ? -11.052 46.765 53.106 1.00 22.04 124 ILE B CA 1
ATOM 3000 C C . ILE B 2 124 ? -11.053 45.342 52.552 1.00 20.06 124 ILE B C 1
ATOM 3001 O O . ILE B 2 124 ? -10.458 44.430 53.139 1.00 23.09 124 ILE B O 1
ATOM 3006 N N . TYR B 2 125 ? -11.699 45.153 51.402 1.00 21.21 125 TYR B N 1
ATOM 3007 C CA . TYR B 2 125 ? -11.836 43.841 50.766 1.00 20.75 125 TYR B CA 1
ATOM 3008 C C . TYR B 2 125 ? -12.323 42.792 51.756 1.00 25.62 125 TYR B C 1
ATOM 3009 O O . TYR B 2 125 ? -11.786 41.686 51.837 1.00 21.74 125 TYR B O 1
ATOM 3018 N N . ALA B 2 126 ? -13.344 43.150 52.526 1.00 19.61 126 ALA B N 1
ATOM 3019 C CA . ALA B 2 126 ? -13.910 42.191 53.454 1.00 19.32 126 ALA B CA 1
ATOM 3020 C C . ALA B 2 126 ? -15.004 41.388 52.763 1.00 17.38 126 ALA B C 1
ATOM 3021 O O . ALA B 2 126 ? -15.526 41.772 51.707 1.00 18.47 126 ALA B O 1
ATOM 3023 N N . VAL B 2 127 ? -15.350 40.257 53.380 1.00 16.95 127 VAL B N 1
ATOM 3024 C CA . VAL B 2 127 ? -16.460 39.448 52.886 1.00 18.40 127 VAL B CA 1
ATOM 3025 C C . VAL B 2 127 ? -17.745 40.261 52.848 1.00 25.50 127 VAL B C 1
ATOM 3026 O O . VAL B 2 127 ? -18.597 40.051 51.969 1.00 18.02 127 VAL B O 1
ATOM 3030 N N . SER B 2 128 ? -17.910 41.204 53.795 1.00 21.72 128 SER B N 1
ATOM 3031 C CA . SER B 2 128 ? -19.063 42.101 53.784 1.00 20.90 128 SER B CA 1
ATOM 3032 C C . SER B 2 128 ? -19.076 43.020 52.574 1.00 20.49 128 SER B C 1
ATOM 3033 O O . SER B 2 128 ? -20.072 43.723 52.356 1.00 20.09 128 SER B O 1
ATOM 3036 N N . GLN B 2 129 ? -18.003 43.036 51.786 1.00 21.11 129 GLN B N 1
ATOM 3037 C CA . GLN B 2 129 ? -17.921 43.891 50.610 1.00 17.80 129 GLN B CA 1
ATOM 3038 C C . GLN B 2 129 ? -17.742 43.102 49.317 1.00 19.62 129 GLN B C 1
ATOM 3039 O O . GLN B 2 129 ? -17.399 43.691 48.285 1.00 19.86 129 GLN B O 1
ATOM 3045 N N . GLY B 2 130 ? -17.973 41.796 49.338 1.00 21.08 130 GLY B N 1
ATOM 3046 C CA . GLY B 2 130 ? -17.777 40.957 48.168 1.00 19.44 130 GLY B CA 1
ATOM 3047 C C . GLY B 2 130 ? -19.114 40.651 47.513 1.00 23.11 130 GLY B C 1
ATOM 3048 O O . GLY B 2 130 ? -20.091 40.328 48.194 1.00 19.49 130 GLY B O 1
ATOM 3049 N N . TRP B 2 131 ? -19.149 40.764 46.182 1.00 19.47 131 TRP B N 1
ATOM 3050 C CA . TRP B 2 131 ? -20.383 40.601 45.421 1.00 23.29 131 TRP B CA 1
ATOM 3051 C C . TRP B 2 131 ? -20.094 39.829 44.149 1.00 25.32 131 TRP B C 1
ATOM 3052 O O . TRP B 2 131 ? -18.960 39.770 43.682 1.00 21.94 131 TRP B O 1
ATOM 3063 N N . LEU B 2 132 ? -21.146 39.270 43.575 1.00 24.92 132 LEU B N 1
ATOM 3064 C CA . LEU B 2 132 ? -21.027 38.634 42.276 1.00 22.91 132 LEU B CA 1
ATOM 3065 C C . LEU B 2 132 ? -22.310 38.866 41.484 1.00 25.58 132 LEU B C 1
ATOM 3066 O O . LEU B 2 132 ? -23.405 38.523 41.952 1.00 26.00 132 LEU B O 1
ATOM 3071 N N . PRO B 2 133 ? -22.222 39.482 40.303 1.00 31.03 133 PRO B N 1
ATOM 3072 C CA . PRO B 2 133 ? -23.389 39.584 39.410 1.00 28.79 133 PRO B CA 1
ATOM 3073 C C . PRO B 2 133 ? -23.588 38.255 38.699 1.00 35.99 133 PRO B C 1
ATOM 3074 O O . PRO B 2 133 ? -22.717 37.817 37.946 1.00 29.10 133 PRO B O 1
ATOM 3078 N N . THR B 2 134 ? -24.734 37.620 38.931 1.00 24.53 134 THR B N 1
ATOM 3079 C CA . THR B 2 134 ? -25.001 36.280 38.421 1.00 26.19 134 THR B CA 1
ATOM 3080 C C . THR B 2 134 ? -26.457 35.949 38.720 1.00 34.36 134 THR B C 1
ATOM 3081 O O . THR B 2 134 ? -27.088 36.567 39.579 1.00 33.81 134 THR B O 1
ATOM 3085 N N . ASN B 2 135 ? -26.981 34.968 38.002 1.00 34.56 135 ASN B N 1
ATOM 3086 C CA . ASN B 2 135 ? -28.282 34.396 38.317 1.00 39.08 135 ASN B CA 1
ATOM 3087 C C . ASN B 2 135 ? -28.152 33.056 39.038 1.00 34.78 135 ASN B C 1
ATOM 3088 O O . ASN B 2 135 ? -29.168 32.446 39.393 1.00 35.52 135 ASN B O 1
ATOM 3093 N N . ASN B 2 136 ? -26.921 32.631 39.306 1.00 29.08 136 ASN B N 1
ATOM 3094 C CA . ASN B 2 136 ? -26.636 31.528 40.225 1.00 37.23 136 ASN B CA 1
ATOM 3095 C C . ASN B 2 136 ? -26.892 31.918 41.676 1.00 39.20 136 ASN B C 1
ATOM 3096 O O . ASN B 2 136 ? -26.181 32.755 42.237 1.00 49.75 136 ASN B O 1
ATOM 3101 N N . THR B 2 137 ? -27.858 31.277 42.300 1.00 42.43 137 THR B N 1
ATOM 3102 C CA . THR B 2 137 ? -28.131 31.552 43.700 1.00 48.15 137 THR B CA 1
ATOM 3103 C C . THR B 2 137 ? -27.413 30.589 44.632 1.00 45.72 137 THR B C 1
ATOM 3104 O O . THR B 2 137 ? -27.505 30.741 45.858 1.00 44.53 137 THR B O 1
ATOM 3108 N N . GLN B 2 138 ? -26.711 29.623 44.093 1.00 36.71 138 GLN B N 1
ATOM 3109 C CA . GLN B 2 138 ? -26.013 28.672 44.932 1.00 33.98 138 GLN B CA 1
ATOM 3110 C C . GLN B 2 138 ? -24.519 28.890 44.839 1.00 26.85 138 GLN B C 1
ATOM 3111 O O . GLN B 2 138 ? -24.007 29.320 43.801 1.00 31.39 138 GLN B O 1
ATOM 3117 N N . PRO B 2 139 ? -23.785 28.608 45.905 1.00 25.87 139 PRO B N 1
ATOM 3118 C CA . PRO B 2 139 ? -22.329 28.640 45.810 1.00 24.74 139 PRO B CA 1
ATOM 3119 C C . PRO B 2 139 ? -21.814 27.538 44.899 1.00 27.52 139 PRO B C 1
ATOM 3120 O O . PRO B 2 139 ? -22.479 26.537 44.644 1.00 26.14 139 PRO B O 1
ATOM 3124 N N . PHE B 2 140 ? -20.604 27.761 44.401 1.00 24.21 140 PHE B N 1
ATOM 3125 C CA . PHE B 2 140 ? -19.878 26.807 43.575 1.00 28.86 140 PHE B CA 1
ATOM 3126 C C . PHE B 2 140 ? -19.204 25.780 44.484 1.00 25.74 140 PHE B C 1
ATOM 3127 O O . PHE B 2 140 ? -18.310 26.123 45.263 1.00 25.23 140 PHE B O 1
ATOM 3135 N N . VAL B 2 141 ? -19.628 24.521 44.408 1.00 26.00 141 VAL B N 1
ATOM 3136 C CA . VAL B 2 141 ? -19.101 23.472 45.277 1.00 24.25 141 VAL B CA 1
ATOM 3137 C C . VAL B 2 141 ? -18.020 22.703 44.518 1.00 26.74 141 VAL B C 1
ATOM 3138 O O . VAL B 2 141 ? -18.231 22.272 43.379 1.00 27.56 141 VAL B O 1
ATOM 3142 N N . THR B 2 142 ? -16.858 22.545 45.141 1.00 23.78 142 THR B N 1
ATOM 3143 C CA . THR B 2 142 ? -15.679 22.049 44.444 1.00 27.16 142 THR B CA 1
ATOM 3144 C C . THR B 2 142 ? -14.724 21.447 45.466 1.00 29.56 142 THR B C 1
ATOM 3145 O O . THR B 2 142 ? -14.775 21.778 46.654 1.00 23.56 142 THR B O 1
ATOM 3149 N N . THR B 2 143 ? -13.856 20.549 44.997 1.00 22.22 143 THR B N 1
ATOM 3150 C CA . THR B 2 143 ? -12.661 20.264 45.778 1.00 22.26 143 THR B CA 1
ATOM 3151 C C . THR B 2 143 ? -11.563 21.233 45.358 1.00 22.22 143 THR B C 1
ATOM 3152 O O . THR B 2 143 ? -11.623 21.846 44.289 1.00 27.48 143 THR B O 1
ATOM 3156 N N . ILE B 2 144 ? -10.555 21.374 46.217 1.00 19.05 144 ILE B N 1
ATOM 3157 C CA . ILE B 2 144 ? -9.455 22.310 46.002 1.00 20.76 144 ILE B CA 1
ATOM 3158 C C . ILE B 2 144 ? -8.164 21.512 46.121 1.00 23.35 144 ILE B C 1
ATOM 3159 O O . ILE B 2 144 ? -7.796 21.075 47.218 1.00 22.87 144 ILE B O 1
ATOM 3164 N N . VAL B 2 145 ? -7.479 21.321 45.005 1.00 21.59 145 VAL B N 1
ATOM 3165 C CA . VAL B 2 145 ? -6.322 20.443 44.935 1.00 19.03 145 VAL B CA 1
ATOM 3166 C C . VAL B 2 145 ? -5.071 21.301 44.860 1.00 23.43 145 VAL B C 1
ATOM 3167 O O . VAL B 2 145 ? -5.045 22.314 44.149 1.00 23.67 145 VAL B O 1
ATOM 3171 N N . GLY B 2 146 ? -4.033 20.888 45.589 1.00 20.86 146 GLY B N 1
ATOM 3172 C CA . GLY B 2 146 ? -2.797 21.646 45.621 1.00 20.65 146 GLY B CA 1
ATOM 3173 C C . GLY B 2 146 ? -1.575 20.766 45.562 1.00 20.90 146 GLY B C 1
ATOM 3174 O O . GLY B 2 146 ? -1.545 19.802 44.791 1.00 20.04 146 GLY B O 1
ATOM 3175 N N . LEU B 2 147 ? -0.568 21.082 46.386 1.00 18.53 147 LEU B N 1
ATOM 3176 C CA . LEU B 2 147 ? 0.733 20.418 46.323 1.00 19.79 147 LEU B CA 1
ATOM 3177 C C . LEU B 2 147 ? 0.609 18.892 46.377 1.00 19.25 147 LEU B C 1
ATOM 3178 O O . LEU B 2 147 ? -0.182 18.340 47.146 1.00 20.79 147 LEU B O 1
ATOM 3183 N N . TYR B 2 148 ? 1.389 18.220 45.530 1.00 21.17 148 TYR B N 1
ATOM 3184 C CA . TYR B 2 148 ? 1.445 16.765 45.410 1.00 26.44 148 TYR B CA 1
ATOM 3185 C C . TYR B 2 148 ? 0.090 16.165 45.060 1.00 28.61 148 TYR B C 1
ATOM 3186 O O . TYR B 2 148 ? -0.134 14.972 45.285 1.00 24.42 148 TYR B O 1
ATOM 3195 N N . GLY B 2 149 ? -0.813 16.977 44.520 1.00 23.01 149 GLY B N 1
ATOM 3196 C CA . GLY B 2 149 ? -2.152 16.529 44.207 1.00 24.63 149 GLY B CA 1
ATOM 3197 C C . GLY B 2 149 ? -3.056 16.341 45.398 1.00 20.40 149 GLY B C 1
ATOM 3198 O O . GLY B 2 149 ? -4.106 15.703 45.262 1.00 22.40 149 GLY B O 1
ATOM 3199 N N . LEU B 2 150 ? -2.687 16.881 46.558 1.00 17.45 150 LEU B N 1
ATOM 3200 C CA . LEU B 2 150 ? -3.445 16.692 47.786 1.00 22.64 150 LEU B CA 1
ATOM 3201 C C . LEU B 2 150 ? -4.623 17.664 47.854 1.00 25.11 150 LEU B C 1
ATOM 3202 O O . LEU B 2 150 ? -4.624 18.729 47.233 1.00 26.99 150 LEU B O 1
ATOM 3207 N N . CYS B 2 151 ? -5.633 17.278 48.634 1.00 23.06 151 CYS B N 1
ATOM 3208 C CA . CYS B 2 151 ? -6.917 17.971 48.677 1.00 20.25 151 CYS B CA 1
ATOM 3209 C C . CYS B 2 151 ? -7.011 18.793 49.957 1.00 22.26 151 CYS B C 1
ATOM 3210 O O . CYS B 2 151 ? -6.671 18.302 51.042 1.00 17.98 151 CYS B O 1
ATOM 3213 N N . LEU B 2 152 ? -7.431 20.056 49.831 1.00 20.55 152 LEU B N 1
ATOM 3214 C CA . LEU B 2 152 ? -7.707 20.866 51.021 1.00 14.88 152 LEU B CA 1
ATOM 3215 C C . LEU B 2 152 ? -8.814 20.208 51.840 1.00 22.22 152 LEU B C 1
ATOM 3216 O O . LEU B 2 152 ? -9.864 19.839 51.301 1.00 19.96 152 LEU B O 1
ATOM 3221 N N . GLN B 2 153 ? -8.595 20.066 53.149 1.00 20.36 153 GLN B N 1
ATOM 3222 C CA . GLN B 2 153 ? -9.543 19.312 53.957 1.00 18.60 153 GLN B CA 1
ATOM 3223 C C . GLN B 2 153 ? -9.812 20.043 55.264 1.00 22.54 153 GLN B C 1
ATOM 3224 O O . GLN B 2 153 ? -8.891 20.591 55.869 1.00 26.20 153 GLN B O 1
ATOM 3230 N N . ALA B 2 154 ? -11.075 20.055 55.693 1.00 22.60 154 ALA B N 1
ATOM 3231 C CA . ALA B 2 154 ? -11.467 20.681 56.954 1.00 27.00 154 ALA B CA 1
ATOM 3232 C C . ALA B 2 154 ? -11.687 19.618 58.016 1.00 30.69 154 ALA B C 1
ATOM 3233 O O . ALA B 2 154 ? -12.301 18.582 57.752 1.00 40.53 154 ALA B O 1
ATOM 3235 N N . ASN B 2 155 ? -11.202 19.887 59.220 1.00 35.65 155 ASN B N 1
ATOM 3236 C CA . ASN B 2 155 ? -11.420 19.006 60.367 1.00 36.97 155 ASN B CA 1
ATOM 3237 C C . ASN B 2 155 ? -11.724 19.930 61.534 1.00 46.66 155 ASN B C 1
ATOM 3238 O O . ASN B 2 155 ? -10.803 20.466 62.160 1.00 39.33 155 ASN B O 1
ATOM 3243 N N . SER B 2 156 ? -13.016 20.121 61.796 1.00 40.52 156 SER B N 1
ATOM 3244 C CA . SER B 2 156 ? -13.499 21.069 62.788 1.00 48.67 156 SER B CA 1
ATOM 3245 C C . SER B 2 156 ? -12.948 22.463 62.492 1.00 49.88 156 SER B C 1
ATOM 3246 O O . SER B 2 156 ? -13.335 23.086 61.495 1.00 49.38 156 SER B O 1
ATOM 3249 N N . GLY B 2 157 ? -12.043 22.953 63.336 1.00 35.95 157 GLY B N 1
ATOM 3250 C CA . GLY B 2 157 ? -11.474 24.273 63.170 1.00 26.45 157 GLY B CA 1
ATOM 3251 C C . GLY B 2 157 ? -10.190 24.314 62.372 1.00 32.67 157 GLY B C 1
ATOM 3252 O O . GLY B 2 157 ? -9.669 25.396 62.090 1.00 32.05 157 GLY B O 1
ATOM 3253 N N . GLN B 2 158 ? -9.665 23.162 61.982 1.00 26.34 158 GLN B N 1
ATOM 3254 C CA . GLN B 2 158 ? -8.362 23.060 61.344 1.00 23.88 158 GLN B CA 1
ATOM 3255 C C . GLN B 2 158 ? -8.510 22.782 59.859 1.00 27.92 158 GLN B C 1
ATOM 3256 O O . GLN B 2 158 ? -9.507 22.210 59.412 1.00 27.14 158 GLN B O 1
ATOM 3262 N N . VAL B 2 159 ? -7.501 23.191 59.099 1.00 20.79 159 VAL B N 1
ATOM 3263 C CA . VAL B 2 159 ? -7.483 22.972 57.664 1.00 19.70 159 VAL B CA 1
ATOM 3264 C C . VAL B 2 159 ? -6.070 22.567 57.281 1.00 21.48 159 VAL B C 1
ATOM 3265 O O . VAL B 2 159 ? -5.096 23.123 57.798 1.00 22.23 159 VAL B O 1
ATOM 3269 N N A TRP B 2 160 ? -5.965 21.559 56.415 0.55 19.16 160 TRP B N 1
ATOM 3270 N N B TRP B 2 160 ? -5.963 21.603 56.369 0.45 19.39 160 TRP B N 1
ATOM 3271 C CA A TRP B 2 160 ? -4.688 21.096 55.880 0.55 21.20 160 TRP B CA 1
ATOM 3272 C CA B TRP B 2 160 ? -4.687 21.105 55.864 0.45 21.07 160 TRP B CA 1
ATOM 3273 C C A TRP B 2 160 ? -4.973 20.388 54.558 0.55 22.17 160 TRP B C 1
ATOM 3274 C C B TRP B 2 160 ? -4.980 20.343 54.578 0.45 22.23 160 TRP B C 1
ATOM 3275 O O A TRP B 2 160 ? -6.111 20.378 54.080 0.55 23.86 160 TRP B O 1
ATOM 3276 O O B TRP B 2 160 ? -6.134 20.242 54.152 0.45 25.08 160 TRP B O 1
ATOM 3297 N N . ILE B 2 161 ? -3.933 19.818 53.944 1.00 18.03 161 ILE B N 1
ATOM 3298 C CA . ILE B 2 161 ? -4.090 19.072 52.698 1.00 15.88 161 ILE B CA 1
ATOM 3299 C C . ILE B 2 161 ? -3.818 17.596 52.958 1.00 21.02 161 ILE B C 1
ATOM 3300 O O . ILE B 2 161 ? -2.900 17.233 53.702 1.00 20.22 161 ILE B O 1
ATOM 3305 N N . GLU B 2 162 ? -4.609 16.748 52.302 1.00 18.58 162 GLU B N 1
ATOM 3306 C CA . GLU B 2 162 ? -4.697 15.333 52.615 1.00 21.58 162 GLU B CA 1
ATOM 3307 C C . GLU B 2 162 ? -4.933 14.587 51.307 1.00 21.30 162 GLU B C 1
ATOM 3308 O O . GLU B 2 162 ? -5.410 15.173 50.325 1.00 20.03 162 GLU B O 1
ATOM 3314 N N . ASP B 2 163 ? -4.592 13.291 51.283 1.00 18.69 163 ASP B N 1
ATOM 3315 C CA . ASP B 2 163 ? -4.883 12.494 50.093 1.00 20.62 163 ASP B CA 1
ATOM 3316 C C . ASP B 2 163 ? -6.353 12.648 49.700 1.00 23.65 163 ASP B C 1
ATOM 3317 O O . ASP B 2 163 ? -7.251 12.569 50.548 1.00 22.08 163 ASP B O 1
ATOM 3322 N N . CYS B 2 164 ? -6.591 12.873 48.411 1.00 23.69 164 CYS B N 1
ATOM 3323 C CA . CYS B 2 164 ? -7.944 13.114 47.931 1.00 22.62 164 CYS B CA 1
ATOM 3324 C C . CYS B 2 164 ? -8.781 11.842 48.004 1.00 20.63 164 CYS B C 1
ATOM 3325 O O . CYS B 2 164 ? -8.335 10.748 47.635 1.00 21.57 164 CYS B O 1
ATOM 3328 N N . SER B 2 165 ? -10.014 11.988 48.469 1.00 21.47 165 SER B N 1
ATOM 3329 C CA . SER B 2 165 ? -11.000 10.921 48.347 1.00 27.12 165 SER B CA 1
ATOM 3330 C C . SER B 2 165 ? -12.330 11.562 48.012 1.00 26.84 165 SER B C 1
ATOM 3331 O O . SER B 2 165 ? -12.781 12.454 48.733 1.00 31.96 165 SER B O 1
ATOM 3334 N N . SER B 2 166 ? -12.952 11.106 46.927 1.00 34.25 166 SER B N 1
ATOM 3335 C CA . SER B 2 166 ? -14.233 11.666 46.519 1.00 38.81 166 SER B CA 1
ATOM 3336 C C . SER B 2 166 ? -15.337 11.358 47.524 1.00 37.76 166 SER B C 1
ATOM 3337 O O . SER B 2 166 ? -16.392 11.999 47.483 1.00 41.65 166 SER B O 1
ATOM 3340 N N . GLU B 2 167 ? -15.129 10.384 48.414 1.00 31.83 167 GLU B N 1
ATOM 3341 C CA . GLU B 2 167 ? -16.132 10.081 49.430 1.00 38.20 167 GLU B CA 1
ATOM 3342 C C . GLU B 2 167 ? -16.165 11.095 50.572 1.00 38.63 167 GLU B C 1
ATOM 3343 O O . GLU B 2 167 ? -17.070 11.027 51.407 1.00 36.46 167 GLU B O 1
ATOM 3349 N N . LYS B 2 168 ? -15.221 12.033 50.640 1.00 27.83 168 LYS B N 1
ATOM 3350 C CA . LYS B 2 168 ? -15.022 12.837 51.844 1.00 26.59 168 LYS B CA 1
ATOM 3351 C C . LYS B 2 168 ? -15.713 14.186 51.713 1.00 28.10 168 LYS B C 1
ATOM 3352 O O . LYS B 2 168 ? -15.213 15.090 51.028 1.00 24.55 168 LYS B O 1
ATOM 3358 N N . ALA B 2 169 ? -16.828 14.346 52.429 1.00 28.17 169 ALA B N 1
ATOM 3359 C CA . ALA B 2 169 ? -17.494 15.645 52.463 1.00 2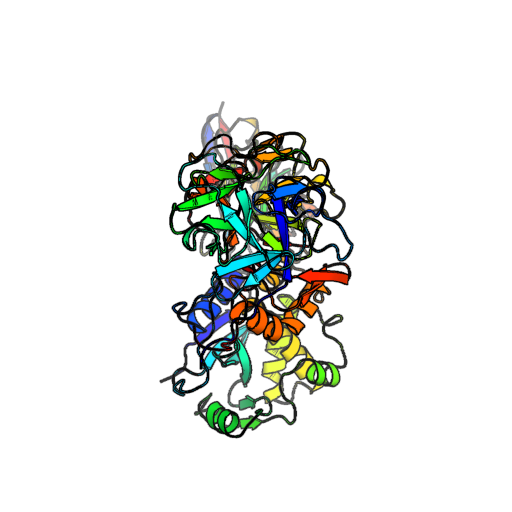8.03 169 ALA B CA 1
ATOM 3360 C C . ALA B 2 169 ? -16.585 16.735 53.030 1.00 26.40 169 ALA B C 1
ATOM 3361 O O . ALA B 2 169 ? -16.711 17.912 52.658 1.00 24.88 169 ALA B O 1
ATOM 3363 N N . GLU B 2 170 ? -15.646 16.370 53.906 1.00 24.18 170 GLU B N 1
ATOM 3364 C CA . GLU B 2 170 ? -14.731 17.357 54.487 1.00 21.57 170 GLU B CA 1
ATOM 3365 C C . GLU B 2 170 ? -13.724 17.898 53.478 1.00 19.75 170 GLU B C 1
ATOM 3366 O O . GLU B 2 170 ? -12.977 18.836 53.803 1.00 19.06 170 GLU B O 1
ATOM 3372 N N . GLN B 2 171 ? -13.678 17.342 52.269 1.00 19.78 171 GLN B N 1
ATOM 3373 C CA . GLN B 2 171 ? -12.830 17.869 51.206 1.00 17.70 171 GLN B CA 1
ATOM 3374 C C . GLN B 2 171 ? -13.620 18.670 50.176 1.00 21.58 171 GLN B C 1
ATOM 3375 O O . GLN B 2 171 ? -13.054 19.092 49.163 1.00 22.64 171 GLN B O 1
ATOM 3381 N N . GLN B 2 172 ? -14.912 18.898 50.418 1.00 23.03 172 GLN B N 1
ATOM 3382 C CA . GLN B 2 172 ? -15.751 19.707 49.542 1.00 25.89 172 GLN B CA 1
ATOM 3383 C C . GLN B 2 172 ? -15.890 21.118 50.105 1.00 22.57 172 GLN B C 1
ATOM 3384 O O . GLN B 2 172 ? -16.045 21.307 51.317 1.00 20.01 172 GLN B O 1
ATOM 3390 N N . TRP B 2 173 ? -15.834 22.100 49.212 1.00 18.31 173 TRP B N 1
ATOM 3391 C CA . TRP B 2 173 ? -15.790 23.506 49.568 1.00 18.93 173 TRP B CA 1
ATOM 3392 C C . TRP B 2 173 ? -16.835 24.274 48.770 1.00 24.84 173 TRP B C 1
ATOM 3393 O O . TRP B 2 173 ? -17.018 24.037 47.571 1.00 25.43 173 TRP B O 1
ATOM 3404 N N . ALA B 2 174 ? -17.518 25.187 49.450 1.00 21.66 174 ALA B N 1
ATOM 3405 C CA . ALA B 2 174 ? -18.530 26.037 48.841 1.00 20.10 174 ALA B CA 1
ATOM 3406 C C . ALA B 2 174 ? -17.910 27.410 48.622 1.00 22.01 174 ALA B C 1
ATOM 3407 O O . ALA B 2 174 ? -17.545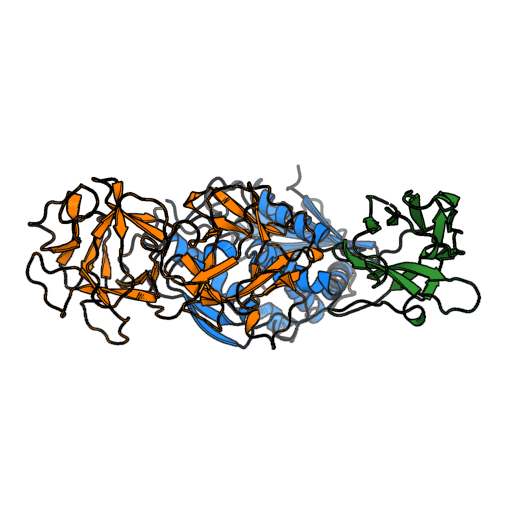 28.085 49.590 1.00 22.96 174 ALA B O 1
ATOM 3409 N N . LEU B 2 175 ? -17.785 27.812 47.354 1.00 22.90 175 LEU B N 1
ATOM 3410 C CA . LEU B 2 175 ? -17.219 29.108 46.978 1.00 20.46 175 LEU B CA 1
ATOM 3411 C C . LEU B 2 175 ? -18.369 30.106 46.907 1.00 23.30 175 LEU B C 1
ATOM 3412 O O . LEU B 2 175 ? -19.106 30.145 45.918 1.00 24.58 175 LEU B O 1
ATOM 3417 N N . TYR B 2 176 ? -18.525 30.917 47.951 1.00 21.41 176 TYR B N 1
ATOM 3418 C CA . TYR B 2 176 ? -19.662 31.830 48.028 1.00 25.21 176 TYR B CA 1
ATOM 3419 C C . TYR B 2 176 ? -19.405 33.102 47.209 1.00 25.97 176 TYR B C 1
ATOM 3420 O O . TYR B 2 176 ? -18.261 33.480 46.948 1.00 21.93 176 TYR B O 1
ATOM 3429 N N . ALA B 2 177 ? -20.505 33.778 46.829 1.00 24.89 177 ALA B N 1
ATOM 3430 C CA . ALA B 2 177 ? -20.418 35.000 46.020 1.00 27.03 177 ALA B CA 1
ATOM 3431 C C . ALA B 2 177 ? -19.636 36.107 46.713 1.00 23.29 177 ALA B C 1
ATOM 3432 O O . ALA B 2 177 ? -19.060 36.971 46.038 1.00 23.17 177 ALA B O 1
ATOM 3434 N N . ASP B 2 178 ? -19.651 36.133 48.049 1.00 16.01 178 ASP B N 1
ATOM 3435 C CA . ASP B 2 178 ? -18.979 37.169 48.829 1.00 18.13 178 ASP B CA 1
ATOM 3436 C C . ASP B 2 178 ? -17.463 36.955 48.943 1.00 17.78 178 ASP B C 1
ATOM 3437 O O . ASP B 2 178 ? -16.795 37.728 49.644 1.00 21.37 178 ASP B O 1
ATOM 3442 N N . GLY B 2 179 ? -16.912 35.951 48.261 1.00 19.42 179 GLY B N 1
ATOM 3443 C CA . GLY B 2 179 ? -15.485 35.669 48.308 1.00 18.45 179 GLY B CA 1
ATOM 3444 C C . GLY B 2 179 ? -15.071 34.727 49.419 1.00 22.31 179 GLY B C 1
ATOM 3445 O O . GLY B 2 179 ? -13.871 34.433 49.553 1.00 21.02 179 GLY B O 1
ATOM 3446 N N . SER B 2 180 ? -16.016 34.255 50.227 1.00 19.22 180 SER B N 1
ATOM 3447 C CA . SER B 2 180 ? -15.689 33.340 51.306 1.00 20.19 180 SER B CA 1
ATOM 3448 C C . SER B 2 180 ? -15.608 31.910 50.778 1.00 21.19 180 SER B C 1
ATOM 3449 O O . SER B 2 180 ? -16.247 31.548 49.784 1.00 23.04 180 SER B O 1
ATOM 3452 N N . ILE B 2 181 ? -14.781 31.107 51.436 1.00 19.97 181 ILE B N 1
ATOM 3453 C CA . ILE B 2 181 ? -14.597 29.704 51.086 1.00 19.69 181 ILE B CA 1
ATOM 3454 C C . ILE B 2 181 ? -15.059 28.912 52.301 1.00 21.86 181 ILE B C 1
ATOM 3455 O O . ILE B 2 181 ? -14.456 28.998 53.381 1.00 15.19 181 ILE B O 1
ATOM 3460 N N . ARG B 2 182 ? -16.139 28.165 52.138 1.00 22.95 182 ARG B N 1
ATOM 3461 C CA . ARG B 2 182 ? -16.831 27.599 53.277 1.00 18.74 182 ARG B CA 1
ATOM 3462 C C . ARG B 2 182 ? -16.794 26.083 53.198 1.00 20.22 182 ARG B C 1
ATOM 3463 O O . ARG B 2 182 ? -17.047 25.521 52.127 1.00 22.15 182 ARG B O 1
ATOM 3471 N N . PRO B 2 183 ? -16.498 25.401 54.304 1.00 21.79 183 PRO B N 1
ATOM 3472 C CA . PRO B 2 183 ? -16.570 23.933 54.307 1.00 23.05 183 PRO B CA 1
ATOM 3473 C C . PRO B 2 183 ? -17.989 23.522 53.985 1.00 25.26 183 PRO B C 1
ATOM 3474 O O . PRO B 2 183 ? -18.950 24.082 54.524 1.00 25.00 183 PRO B O 1
ATOM 3478 N N . GLN B 2 184 ? -18.116 22.557 53.078 1.00 20.66 184 GLN B N 1
ATOM 3479 C CA . GLN B 2 184 ? -19.440 22.152 52.628 1.00 29.63 184 GLN B CA 1
ATOM 3480 C C . GLN B 2 184 ? -20.307 21.683 53.786 1.00 27.59 184 GLN B C 1
ATOM 3481 O O . GLN B 2 184 ? -21.524 21.886 53.769 1.00 28.95 184 GLN B O 1
ATOM 3487 N N . GLN B 2 185 ? -19.706 21.082 54.810 1.00 24.04 185 GLN B N 1
ATOM 3488 C CA . GLN B 2 185 ? -20.501 20.542 55.902 1.00 33.91 185 GLN B CA 1
ATOM 3489 C C . GLN B 2 185 ? -20.901 21.577 56.946 1.00 32.80 185 GLN B C 1
ATOM 3490 O O . GLN B 2 185 ? -21.709 21.255 57.819 1.00 33.36 185 GLN B O 1
ATOM 3496 N N . ASN B 2 186 ? -20.349 22.790 56.912 1.00 27.53 186 ASN B N 1
ATOM 3497 C CA . ASN B 2 186 ? -20.796 23.825 57.850 1.00 32.19 186 ASN B CA 1
ATOM 3498 C C . ASN B 2 186 ? -20.668 25.169 57.137 1.00 23.71 186 ASN B C 1
ATOM 3499 O O . ASN B 2 186 ? -19.626 25.828 57.209 1.00 21.45 186 ASN B O 1
ATOM 3504 N N . ARG B 2 187 ? -21.749 25.563 56.462 1.00 25.26 187 ARG B N 1
ATOM 3505 C CA . ARG B 2 187 ? -21.770 26.786 55.672 1.00 31.65 187 ARG B CA 1
ATOM 3506 C C . ARG B 2 187 ? -21.792 28.042 56.528 1.00 29.06 187 ARG B C 1
ATOM 3507 O O . ARG B 2 187 ? -21.799 29.138 55.969 1.00 29.08 187 ARG B O 1
ATOM 3515 N N . ASP B 2 188 ? -21.861 27.927 57.851 1.00 26.27 188 ASP B N 1
ATOM 3516 C CA . ASP B 2 188 ? -21.703 29.092 58.711 1.00 26.73 188 ASP B CA 1
ATOM 3517 C C . ASP B 2 188 ? -20.250 29.327 59.095 1.00 26.19 188 ASP B C 1
ATOM 3518 O O . ASP B 2 188 ? -19.963 30.303 59.796 1.00 26.54 188 ASP B O 1
ATOM 3523 N N . ASN B 2 189 ? -19.340 28.461 58.652 1.00 23.65 189 ASN B N 1
ATOM 3524 C CA . ASN B 2 189 ? -17.901 28.575 58.877 1.00 24.53 189 ASN B CA 1
ATOM 3525 C C . ASN B 2 189 ? -17.193 28.975 57.591 1.00 20.82 189 ASN B C 1
ATOM 3526 O O . ASN B 2 189 ? -17.714 28.775 56.491 1.00 20.59 189 ASN B O 1
ATOM 3531 N N . CYS B 2 190 ? -15.986 29.533 57.750 1.00 22.81 190 CYS B N 1
ATOM 3532 C CA . CYS B 2 190 ? -15.230 30.219 56.708 1.00 22.38 190 CYS B CA 1
ATOM 3533 C C . CYS B 2 190 ? -13.741 29.917 56.864 1.00 20.50 190 CYS B C 1
ATOM 3534 O O . CYS B 2 190 ? -13.221 29.910 57.984 1.00 19.66 190 CYS B O 1
ATOM 3537 N N . LEU B 2 191 ? -13.060 29.684 55.744 1.00 20.96 191 LEU B N 1
ATOM 3538 C CA . LEU B 2 191 ? -11.598 29.753 55.692 1.00 15.95 191 LEU B CA 1
ATOM 3539 C C . LEU B 2 191 ? -11.126 31.127 56.156 1.00 20.14 191 LEU B C 1
ATOM 3540 O O . LEU B 2 191 ? -11.453 32.147 55.536 1.00 21.77 191 LEU B O 1
ATOM 3545 N N . THR B 2 192 ? -10.366 31.165 57.249 1.00 18.81 192 THR B N 1
ATOM 3546 C CA . THR B 2 192 ? -10.090 32.415 57.957 1.00 20.62 192 THR B CA 1
ATOM 3547 C C . THR B 2 192 ? -8.613 32.530 58.298 1.00 22.20 192 THR B C 1
ATOM 3548 O O . THR B 2 192 ? -8.025 31.595 58.855 1.00 18.58 192 THR B O 1
ATOM 3552 N N . SER B 2 193 ? -8.025 33.681 57.986 1.00 20.44 193 SER B N 1
ATOM 3553 C CA . SER B 2 193 ? -6.713 34.047 58.497 1.00 23.74 193 SER B CA 1
ATOM 3554 C C . SER B 2 193 ? -6.898 35.020 59.655 1.00 23.88 193 SER B C 1
ATOM 3555 O O . SER B 2 193 ? -7.569 36.045 59.502 1.00 18.83 193 SER B O 1
ATOM 3558 N N . ASP B 2 194 ? -6.307 34.695 60.806 1.00 19.08 194 ASP B N 1
ATOM 3559 C CA . ASP B 2 194 ? -6.416 35.553 61.991 1.00 22.63 194 ASP B CA 1
ATOM 3560 C C . ASP B 2 194 ? -5.804 36.942 61.799 1.00 24.96 194 ASP B C 1
ATOM 3561 O O . ASP B 2 194 ? -6.046 37.828 62.623 1.00 23.70 194 ASP B O 1
ATOM 3566 N N . SER B 2 195 ? -4.961 37.144 60.788 1.00 23.99 195 SER B N 1
ATOM 3567 C CA . SER B 2 195 ? -4.353 38.454 60.569 1.00 24.77 195 SER B CA 1
ATOM 3568 C C . SER B 2 195 ? -4.044 38.607 59.088 1.00 22.57 195 SER B C 1
ATOM 3569 O O . SER B 2 195 ? -4.262 37.696 58.288 1.00 21.82 195 SER B O 1
ATOM 3572 N N . ASN B 2 196 ? -3.517 39.777 58.736 1.00 18.27 196 ASN B N 1
ATOM 3573 C CA . ASN B 2 196 ? -3.067 40.091 57.389 1.00 24.55 196 ASN B CA 1
ATOM 3574 C C . ASN B 2 196 ? -1.566 39.866 57.206 1.00 19.85 196 ASN B C 1
ATOM 3575 O O . ASN B 2 196 ? -0.971 40.458 56.306 1.00 21.39 196 ASN B O 1
ATOM 3580 N N . ILE B 2 197 ? -0.944 39.034 58.039 1.00 20.80 197 ILE B N 1
ATOM 3581 C CA . ILE B 2 197 ? 0.507 38.988 58.143 1.00 19.39 197 ILE B CA 1
ATOM 3582 C C . ILE B 2 197 ? 1.019 37.597 57.779 1.00 20.77 197 ILE B C 1
ATOM 3583 O O . ILE B 2 197 ? 0.397 36.577 58.095 1.00 18.23 197 ILE B O 1
ATOM 3588 N N . ARG B 2 198 ? 2.190 37.573 57.151 1.00 19.58 198 ARG B N 1
ATOM 3589 C CA . ARG B 2 198 ? 2.790 36.337 56.678 1.00 22.71 198 ARG B CA 1
ATOM 3590 C C . ARG B 2 198 ? 2.914 35.325 57.809 1.00 22.72 198 ARG B C 1
ATOM 3591 O O . ARG B 2 198 ? 3.102 35.679 58.974 1.00 20.68 198 ARG B O 1
ATOM 3599 N N . GLU B 2 199 ? 2.804 34.053 57.438 1.00 23.08 199 GLU B N 1
ATOM 3600 C CA . GLU B 2 199 ? 2.974 32.879 58.286 1.00 20.07 199 GLU B CA 1
ATOM 3601 C C . GLU B 2 199 ? 1.860 32.712 59.307 1.00 24.06 199 GLU B C 1
ATOM 3602 O O . GLU B 2 199 ? 1.964 31.868 60.185 1.00 23.39 199 GLU B O 1
ATOM 3608 N N . THR B 2 200 ? 0.776 33.470 59.198 1.00 18.93 200 THR B N 1
ATOM 3609 C CA . THR B 2 200 ? -0.410 33.156 59.979 1.00 17.90 200 THR B CA 1
ATOM 3610 C C . THR B 2 200 ? -1.015 31.846 59.472 1.00 20.72 200 THR B C 1
ATOM 3611 O O . THR B 2 200 ? -1.212 31.675 58.265 1.00 17.64 200 THR B O 1
ATOM 3615 N N . VAL B 2 201 ? -1.296 30.918 60.387 1.00 20.24 201 VAL B N 1
ATOM 3616 C CA . VAL B 2 201 ? -1.884 29.630 60.024 1.00 19.55 201 VAL B CA 1
ATOM 3617 C C . VAL B 2 201 ? -3.376 29.835 59.786 1.00 22.37 201 VAL B C 1
ATOM 3618 O O . VAL B 2 201 ? -4.090 30.359 60.649 1.00 20.17 201 VAL B O 1
ATOM 3622 N N . VAL B 2 202 ? -3.844 29.451 58.613 1.00 21.40 202 VAL B N 1
ATOM 3623 C CA . VAL B 2 202 ? -5.253 29.619 58.277 1.00 21.35 202 VAL B CA 1
ATOM 3624 C C . VAL B 2 202 ? -6.073 28.556 58.996 1.00 18.40 202 VAL B C 1
ATOM 3625 O O . VAL B 2 202 ? -5.610 27.423 59.213 1.00 16.63 202 VAL B O 1
ATOM 3629 N N . LYS B 2 203 ? -7.298 28.926 59.383 1.00 20.13 203 LYS B N 1
ATOM 3630 C CA . LYS B 2 203 ? -8.196 28.074 60.160 1.00 21.55 203 LYS B CA 1
ATOM 3631 C C . LYS B 2 203 ? -9.602 28.105 59.569 1.00 19.75 203 LYS B C 1
ATOM 3632 O O . LYS B 2 203 ? -9.896 28.835 58.618 1.00 23.24 203 LYS B O 1
ATOM 3638 N N . ILE B 2 204 ? -10.491 27.346 60.197 1.00 17.30 204 ILE B N 1
ATOM 3639 C CA . ILE B 2 204 ? -11.916 27.338 59.880 1.00 23.33 204 ILE B CA 1
ATOM 3640 C C . ILE B 2 204 ? -12.610 27.965 61.080 1.00 21.47 204 ILE B C 1
ATOM 3641 O O . ILE B 2 204 ? -12.564 27.406 62.182 1.00 23.02 204 ILE B O 1
ATOM 3646 N N . LEU B 2 205 ? -13.227 29.135 60.889 1.00 19.88 205 LEU B N 1
ATOM 3647 C CA . LEU B 2 205 ? -13.863 29.863 61.973 1.00 17.56 205 LEU B CA 1
ATOM 3648 C C . LEU B 2 205 ? -15.225 30.370 61.508 1.00 19.15 205 LEU B C 1
ATOM 3649 O O . LEU B 2 205 ? -15.530 30.380 60.311 1.00 18.56 205 LEU B O 1
ATOM 3654 N N . SER B 2 206 ? -16.041 30.814 62.466 1.00 18.35 206 SER B N 1
ATOM 3655 C CA . SER B 2 206 ? -17.350 31.370 62.132 1.00 25.38 206 SER B CA 1
ATOM 3656 C C . SER B 2 206 ? -17.225 32.489 61.097 1.00 22.17 206 SER B C 1
ATOM 3657 O O . SER B 2 206 ? -16.322 33.329 61.176 1.00 20.87 206 SER B O 1
ATOM 3660 N N . CYS B 2 207 ? -18.137 32.489 60.110 1.00 20.57 207 CYS B N 1
ATOM 3661 C CA . CYS B 2 207 ? -18.229 33.577 59.122 1.00 26.25 207 CYS B CA 1
ATOM 3662 C C . CYS B 2 207 ? -18.805 34.878 59.687 1.00 26.77 207 CYS B C 1
ATOM 3663 O O . CYS B 2 207 ? -18.919 35.858 58.932 1.00 22.55 207 CYS B O 1
ATOM 3666 N N . GLY B 2 208 ? -19.201 34.909 60.958 1.00 20.41 208 GLY B N 1
ATOM 3667 C CA . GLY B 2 208 ? -19.839 36.065 61.563 1.00 21.52 208 GLY B CA 1
ATOM 3668 C C . GLY B 2 208 ? -19.207 37.426 61.302 1.00 24.46 208 GLY B C 1
ATOM 3669 O O . GLY B 2 208 ? -19.909 38.406 61.021 1.00 22.77 208 GLY B O 1
ATOM 3670 N N . PRO B 2 209 ? -17.878 37.534 61.427 1.00 23.55 209 PRO B N 1
ATOM 3671 C CA . PRO B 2 209 ? -17.228 38.839 61.172 1.00 21.80 209 PRO B CA 1
ATOM 3672 C C . PRO B 2 209 ? -17.244 39.256 59.709 1.00 23.93 209 PRO B C 1
ATOM 3673 O O . PRO B 2 209 ? -17.099 40.453 59.432 1.00 23.24 209 PRO B O 1
ATOM 3677 N N . ALA B 2 210 ? -17.372 38.315 58.773 1.00 20.36 210 ALA B N 1
ATOM 3678 C CA . ALA B 2 210 ? -17.259 38.593 57.339 1.00 20.23 210 ALA B CA 1
ATOM 3679 C C . ALA B 2 210 ? -16.093 39.548 57.067 1.00 24.91 210 ALA B C 1
ATOM 3680 O O . ALA B 2 210 ? -16.248 40.620 56.480 1.00 21.00 210 ALA B O 1
ATOM 3682 N N . SER B 2 211 ? -14.910 39.149 57.537 1.00 20.04 211 SER B N 1
ATOM 3683 C CA . SER B 2 211 ? -13.780 40.060 57.637 1.00 21.59 211 SER B CA 1
ATOM 3684 C C . SER B 2 211 ? -12.893 40.013 56.394 1.00 24.84 211 SER B C 1
ATOM 3685 O O . SER B 2 211 ? -13.073 39.186 55.494 1.00 21.39 211 SER B O 1
ATOM 3688 N N . SER B 2 212 ? -11.897 40.911 56.380 1.00 23.55 212 SER B N 1
ATOM 3689 C CA . SER B 2 212 ? -10.833 40.898 55.374 1.00 19.11 212 SER B CA 1
ATOM 3690 C C . SER B 2 212 ? -10.078 39.572 55.351 1.00 19.34 212 SER B C 1
ATOM 3691 O O . SER B 2 212 ? -9.595 39.154 54.290 1.00 21.95 212 SER B O 1
ATOM 3694 N N . GLY B 2 213 ? -9.937 38.913 56.504 1.00 20.57 213 GLY B N 1
ATOM 3695 C CA . GLY B 2 213 ? -9.233 37.641 56.561 1.00 17.43 213 GLY B CA 1
ATOM 3696 C C . GLY B 2 213 ? -10.033 36.439 56.118 1.00 16.38 213 GLY B C 1
ATOM 3697 O O . GLY B 2 213 ? -9.564 35.297 56.248 1.00 18.82 213 GLY B O 1
ATOM 3698 N N . GLN B 2 214 ? -11.252 36.662 55.623 1.00 16.79 214 GLN B N 1
ATOM 3699 C CA . GLN B 2 214 ? -12.134 35.579 55.202 1.00 18.32 214 GLN B CA 1
ATOM 3700 C C . GLN B 2 214 ? -12.516 35.691 53.732 1.00 23.22 214 GLN B C 1
ATOM 3701 O O . GLN B 2 214 ? -13.358 34.913 53.253 1.00 21.08 214 GLN B O 1
ATOM 3707 N N . ARG B 2 215 ? -11.918 36.631 52.998 1.00 19.42 215 ARG B N 1
ATOM 3708 C CA . ARG B 2 215 ? -12.218 36.829 51.586 1.00 22.71 215 ARG B CA 1
ATOM 3709 C C . ARG B 2 215 ? -11.031 36.361 50.754 1.00 23.09 215 ARG B C 1
ATOM 3710 O O . ARG B 2 215 ? -9.880 36.693 51.062 1.00 23.12 215 ARG B O 1
ATOM 3718 N N . TRP B 2 216 ? -11.314 35.596 49.705 1.00 18.60 216 TRP B N 1
ATOM 3719 C CA . TRP B 2 216 ? -10.276 34.960 48.903 1.00 20.38 216 TRP B CA 1
ATOM 3720 C C . TRP B 2 216 ? -10.611 35.079 47.422 1.00 26.24 216 TRP B C 1
ATOM 3721 O O . TRP B 2 216 ? -11.779 35.034 47.035 1.00 26.19 216 TRP B O 1
ATOM 3732 N N . MET B 2 217 ? -9.579 35.201 46.587 1.00 20.90 217 MET B N 1
ATOM 3733 C CA . MET B 2 217 ? -9.784 35.239 45.145 1.00 22.63 217 MET B CA 1
ATOM 3734 C C . MET B 2 217 ? -8.920 34.200 44.451 1.00 17.52 217 MET B C 1
ATOM 3735 O O . MET B 2 217 ? -7.705 34.158 44.664 1.00 16.92 217 MET B O 1
ATOM 3740 N N . PHE B 2 218 ? -9.546 33.393 43.599 1.00 19.80 218 PHE B N 1
ATOM 3741 C CA . PHE B 2 218 ? -8.831 32.457 42.737 1.00 19.35 218 PHE B CA 1
ATOM 3742 C C . PHE B 2 218 ? -8.251 33.241 41.566 1.00 16.20 218 PHE B C 1
ATOM 3743 O O . PHE B 2 218 ? -9.005 33.763 40.733 1.00 20.50 218 PHE B O 1
ATOM 3751 N N . LYS B 2 219 ? -6.920 33.319 41.491 1.00 16.13 219 LYS B N 1
ATOM 3752 C CA . LYS B 2 219 ? -6.231 34.098 40.465 1.00 16.53 219 LYS B CA 1
ATOM 3753 C C . LYS B 2 219 ? -5.921 33.241 39.242 1.00 24.81 219 LYS B C 1
ATOM 3754 O O . LYS B 2 219 ? -5.937 32.007 39.289 1.00 19.69 219 LYS B O 1
ATOM 3760 N N . ASN B 2 220 ? -5.635 33.921 38.135 1.00 19.94 220 ASN B N 1
ATOM 3761 C CA . ASN B 2 220 ? -5.361 33.233 36.882 1.00 23.96 220 ASN B CA 1
ATOM 3762 C C . ASN B 2 220 ? -4.064 32.434 36.931 1.00 20.81 220 ASN B C 1
ATOM 3763 O O . ASN B 2 220 ? -3.872 31.544 36.104 1.00 19.14 220 ASN B O 1
ATOM 3768 N N . ASP B 2 221 ? -3.158 32.737 37.861 1.00 20.20 221 ASP B N 1
ATOM 3769 C CA . ASP B 2 221 ? -1.900 32.004 37.937 1.00 26.35 221 ASP B CA 1
ATOM 3770 C C . ASP B 2 221 ? -1.966 30.800 38.875 1.00 25.35 221 ASP B C 1
ATOM 3771 O O . ASP B 2 221 ? -0.928 30.205 39.172 1.00 24.49 221 ASP B O 1
ATOM 3776 N N . GLY B 2 222 ? -3.150 30.420 39.343 1.00 21.50 222 GLY B N 1
ATOM 3777 C CA . GLY B 2 222 ? -3.266 29.252 40.187 1.00 19.96 222 GLY B CA 1
ATOM 3778 C C . GLY B 2 222 ? -3.176 29.523 41.677 1.00 25.29 222 GLY B C 1
ATOM 3779 O O . GLY B 2 222 ? -3.350 28.585 42.471 1.00 19.64 222 GLY B O 1
ATOM 3780 N N . THR B 2 223 ? -2.905 30.762 42.085 1.00 19.87 223 THR B N 1
ATOM 3781 C CA . THR B 2 223 ? -2.831 31.090 43.501 1.00 18.11 223 THR B CA 1
ATOM 3782 C C . THR B 2 223 ? -4.205 31.471 44.042 1.00 16.59 223 THR B C 1
ATOM 3783 O O . THR B 2 223 ? -5.134 31.806 43.296 1.00 21.53 223 THR B O 1
ATOM 3787 N N . ILE B 2 224 ? -4.339 31.371 45.363 1.00 15.49 224 ILE B N 1
ATOM 3788 C CA . ILE B 2 224 ? -5.548 31.775 46.060 1.00 20.44 224 ILE B CA 1
ATOM 3789 C C . ILE B 2 224 ? -5.151 32.945 46.953 1.00 19.68 224 ILE B C 1
ATOM 3790 O O . ILE B 2 224 ? -4.397 32.777 47.925 1.00 19.85 224 ILE B O 1
ATOM 3795 N N . LEU B 2 225 ? -5.655 34.125 46.625 1.00 23.00 225 LEU B N 1
ATOM 3796 C CA . LEU B 2 225 ? -5.128 35.378 47.145 1.00 18.62 225 LEU B CA 1
ATOM 3797 C C . LEU B 2 225 ? -6.070 35.945 48.191 1.00 22.19 225 LEU B C 1
ATOM 3798 O O . LEU B 2 225 ? -7.274 36.074 47.944 1.00 21.43 225 LEU B O 1
ATOM 3803 N N . ASN B 2 226 ? -5.517 36.303 49.345 1.00 17.61 226 ASN B N 1
ATOM 3804 C CA . ASN B 2 226 ? -6.231 37.128 50.308 1.00 24.18 226 ASN B CA 1
ATOM 3805 C C . ASN B 2 226 ? -6.091 38.589 49.863 1.00 23.95 226 ASN B C 1
ATOM 3806 O O . ASN B 2 226 ? -5.007 39.174 49.959 1.00 21.16 226 ASN B O 1
ATOM 3811 N N . LEU B 2 227 ? -7.183 39.171 49.349 1.00 24.16 227 LEU B N 1
ATOM 3812 C CA . LEU B 2 227 ? -7.102 40.465 48.658 1.00 24.04 227 LEU B CA 1
ATOM 3813 C C . LEU B 2 227 ? -6.509 41.548 49.545 1.00 20.89 227 LEU B C 1
ATOM 3814 O O . LEU B 2 227 ? -5.638 42.313 49.115 1.00 26.13 227 LEU B O 1
ATOM 3819 N N . TYR B 2 228 ? -6.985 41.643 50.783 1.00 17.41 228 TYR B N 1
ATOM 3820 C CA . TYR B 2 228 ? -6.606 42.770 51.625 1.00 22.57 228 TYR B CA 1
ATOM 3821 C C . TYR B 2 228 ? -5.117 42.751 51.943 1.00 33.83 228 TYR B C 1
ATOM 3822 O O . TYR B 2 228 ? -4.455 43.795 51.908 1.00 28.27 228 TYR B O 1
ATOM 3831 N N . SER B 2 229 ? -4.570 41.579 52.244 1.00 30.05 229 SER B N 1
ATOM 3832 C CA . SER B 2 229 ? -3.174 41.501 52.638 1.00 29.58 229 SER B CA 1
ATOM 3833 C C . SER B 2 229 ? -2.216 41.420 51.454 1.00 26.03 229 SER B C 1
ATOM 3834 O O . SER B 2 229 ? -1.038 41.728 51.618 1.00 31.59 229 SER B O 1
ATOM 3837 N N . GLY B 2 230 ? -2.679 40.993 50.280 1.00 22.90 230 GLY B N 1
ATOM 3838 C CA . GLY B 2 230 ? -1.784 40.657 49.187 1.00 20.54 230 GLY B CA 1
ATOM 3839 C C . GLY B 2 230 ? -1.097 39.304 49.309 1.00 28.87 230 GLY B C 1
ATOM 3840 O O . GLY B 2 230 ? -0.325 38.935 48.410 1.00 26.58 230 GLY B O 1
ATOM 3841 N N . LEU B 2 231 ? -1.344 38.551 50.382 1.00 22.04 231 LEU B N 1
ATOM 3842 C CA . LEU B 2 231 ? -0.676 37.276 50.609 1.00 21.54 231 LEU B CA 1
ATOM 3843 C C . LEU B 2 231 ? -1.525 36.143 50.040 1.00 23.44 231 LEU B C 1
ATOM 3844 O O . LEU B 2 231 ? -2.746 36.274 49.897 1.00 21.15 231 LEU B O 1
ATOM 3849 N N . VAL B 2 232 ? -0.866 35.034 49.693 1.00 19.20 232 VAL B N 1
ATOM 3850 C CA . VAL B 2 232 ? -1.541 33.896 49.084 1.00 17.11 232 VAL B CA 1
ATOM 3851 C C . VAL B 2 232 ? -1.500 32.688 50.024 1.00 15.98 232 VAL B C 1
ATOM 3852 O O . VAL B 2 232 ? -0.672 32.586 50.935 1.00 20.80 232 VAL B O 1
ATOM 3856 N N . LEU B 2 233 ? -2.433 31.767 49.784 1.00 18.40 233 LEU B N 1
ATOM 3857 C CA . LEU B 2 233 ? -2.504 30.491 50.484 1.00 18.47 233 LEU B CA 1
ATOM 3858 C C . LEU B 2 233 ? -1.297 29.617 50.146 1.00 21.54 233 LEU B C 1
ATOM 3859 O O . LEU B 2 233 ? -0.970 29.425 48.972 1.00 20.84 233 LEU B O 1
ATOM 3864 N N . ASP B 2 234 ? -0.649 29.067 51.170 1.00 17.68 234 ASP B N 1
ATOM 3865 C CA . ASP B 2 234 ? 0.695 28.511 51.018 1.00 19.09 234 ASP B CA 1
ATOM 3866 C C . ASP B 2 234 ? 0.834 27.297 51.937 1.00 25.85 234 ASP B C 1
ATOM 3867 O O . ASP B 2 234 ? 0.612 27.407 53.150 1.00 20.01 234 ASP B O 1
ATOM 3872 N N . VAL B 2 235 ? 1.185 26.141 51.365 1.00 19.26 235 VAL B N 1
ATOM 3873 C CA . VAL B 2 235 ? 1.419 24.931 52.157 1.00 16.34 235 VAL B CA 1
ATOM 3874 C C . VAL B 2 235 ? 2.750 25.087 52.887 1.00 19.31 235 VAL B C 1
ATOM 3875 O O . VAL B 2 235 ? 3.814 25.073 52.262 1.00 23.92 235 VAL B O 1
ATOM 3879 N N . ARG B 2 236 ? 2.698 25.209 54.208 1.00 20.54 236 ARG B N 1
ATOM 3880 C CA . ARG B 2 236 ? 3.857 25.685 54.947 1.00 23.47 236 ARG B CA 1
ATOM 3881 C C . ARG B 2 236 ? 5.089 24.805 54.705 1.00 25.23 236 ARG B C 1
ATOM 3882 O O . ARG B 2 236 ? 5.030 23.576 54.821 1.00 21.33 236 ARG B O 1
ATOM 3890 N N . ALA B 2 237 ? 6.209 25.451 54.364 1.00 22.16 237 ALA B N 1
ATOM 3891 C CA . ALA B 2 237 ? 7.482 24.790 54.074 1.00 24.66 237 ALA B CA 1
ATOM 3892 C C . ALA B 2 237 ? 7.349 23.691 53.018 1.00 29.15 237 ALA B C 1
ATOM 3893 O O . ALA B 2 237 ? 8.174 22.772 52.980 1.00 26.79 237 ALA B O 1
ATOM 3895 N N . SER B 2 238 ? 6.328 23.767 52.157 1.00 21.75 238 SER B N 1
ATOM 3896 C CA . SER B 2 238 ? 6.041 22.712 51.173 1.00 23.42 238 SER B CA 1
ATOM 3897 C C . SER B 2 238 ? 5.945 21.348 51.840 1.00 26.78 238 SER B C 1
ATOM 3898 O O . SER B 2 238 ? 6.304 20.329 51.251 1.00 27.44 238 SER B O 1
ATOM 3901 N N . ASP B 2 239 ? 5.481 21.319 53.084 1.00 23.49 239 ASP B N 1
ATOM 3902 C CA . ASP B 2 239 ? 5.504 20.095 53.876 1.00 23.28 239 ASP B CA 1
ATOM 3903 C C . ASP B 2 239 ? 4.095 19.782 54.344 1.00 28.13 239 ASP B C 1
ATOM 3904 O O . ASP B 2 239 ? 3.634 20.341 55.355 1.00 25.27 239 ASP B O 1
ATOM 3909 N N . PRO B 2 240 ? 3.378 18.897 53.644 1.00 32.18 240 PRO B N 1
ATOM 3910 C CA . PRO B 2 240 ? 2.004 18.561 54.058 1.00 29.06 240 PRO B CA 1
ATOM 3911 C C . PRO B 2 240 ? 1.921 17.992 55.455 1.00 28.76 240 PRO B C 1
ATOM 3912 O O . PRO B 2 240 ? 0.883 18.145 56.111 1.00 26.40 240 PRO B O 1
ATOM 3916 N N . SER B 2 241 ? 2.983 17.341 55.936 1.00 24.26 241 SER B N 1
ATOM 3917 C CA . SER B 2 241 ? 2.927 16.698 57.244 1.00 26.37 241 SER B CA 1
ATOM 3918 C C . SER B 2 241 ? 2.860 17.702 58.385 1.00 29.35 241 SER B C 1
ATOM 3919 O O . SER B 2 241 ? 2.554 17.310 59.512 1.00 25.53 241 SER B O 1
ATOM 3922 N N . LEU B 2 242 ? 3.133 18.978 58.135 1.00 22.21 242 LEU B N 1
ATOM 3923 C CA . LEU B 2 242 ? 2.948 19.948 59.202 1.00 25.24 242 LEU B CA 1
ATOM 3924 C C . LEU B 2 242 ? 1.476 20.266 59.426 1.00 30.04 242 LEU B C 1
ATOM 3925 O O . LEU B 2 242 ? 1.136 20.835 60.466 1.00 25.63 242 LEU B O 1
ATOM 3930 N N . LYS B 2 243 ? 0.601 19.898 58.479 1.00 20.06 243 LYS B N 1
ATOM 3931 C CA . LYS B 2 243 ? -0.839 20.154 58.594 1.00 21.94 243 LYS B CA 1
ATOM 3932 C C . LYS B 2 243 ? -1.133 21.640 58.833 1.00 22.62 243 LYS B C 1
ATOM 3933 O O . LYS B 2 243 ? -2.036 21.999 59.590 1.00 26.44 243 LYS B O 1
ATOM 3939 N N . GLN B 2 244 ? -0.372 22.512 58.173 1.00 17.74 244 GLN B N 1
ATOM 3940 C CA . GLN B 2 244 ? -0.575 23.952 58.289 1.00 20.58 244 GLN B CA 1
ATOM 3941 C C . GLN B 2 244 ? -0.535 24.597 56.912 1.00 22.77 244 GLN B C 1
ATOM 3942 O O . GLN B 2 244 ? 0.411 24.389 56.146 1.00 19.47 244 GLN B O 1
ATOM 3948 N N . ILE B 2 245 ? -1.580 25.357 56.609 1.00 19.08 245 ILE B N 1
ATOM 3949 C CA . ILE B 2 245 ? -1.643 26.234 55.452 1.00 16.84 245 ILE B CA 1
ATOM 3950 C C . ILE B 2 245 ? -1.506 27.655 55.984 1.00 20.19 245 ILE B C 1
ATOM 3951 O O . ILE B 2 245 ? -2.158 28.007 56.971 1.00 20.51 245 ILE B O 1
ATOM 3956 N N . ILE B 2 246 ? -0.676 28.475 55.339 1.00 15.24 246 ILE B N 1
ATOM 3957 C CA . ILE B 2 246 ? -0.402 29.809 55.858 1.00 15.78 246 ILE B CA 1
ATOM 3958 C C . ILE B 2 246 ? -0.624 30.860 54.776 1.00 19.85 246 ILE B C 1
ATOM 3959 O O . ILE B 2 246 ? -0.699 30.555 53.580 1.00 18.75 246 ILE B O 1
ATOM 3964 N N . LEU B 2 247 ? -0.719 32.119 55.222 1.00 19.58 247 LEU B N 1
ATOM 3965 C CA . LEU B 2 247 ? -0.492 33.263 54.342 1.00 18.99 247 LEU B CA 1
ATOM 3966 C C . LEU B 2 247 ? 1.003 33.435 54.111 1.00 22.41 247 LEU B C 1
ATOM 3967 O O . LEU B 2 247 ? 1.804 33.313 55.045 1.00 20.10 247 LEU B O 1
ATOM 3972 N N . TYR B 2 248 ? 1.380 33.746 52.870 1.00 19.14 248 TYR B N 1
ATOM 3973 C CA . TYR B 2 248 ? 2.786 33.957 52.548 1.00 26.76 248 TYR B CA 1
ATOM 3974 C C . TYR B 2 248 ? 2.895 34.840 51.307 1.00 24.29 248 TYR B C 1
ATOM 3975 O O . TYR B 2 248 ? 2.012 34.793 50.444 1.00 24.22 248 TYR B O 1
ATOM 3984 N N . PRO B 2 249 ? 3.950 35.654 51.192 1.00 23.39 249 PRO B N 1
ATOM 3985 C CA . PRO B 2 249 ? 4.134 36.448 49.973 1.00 23.66 249 PRO B CA 1
ATOM 3986 C C . PRO B 2 249 ? 4.196 35.570 48.730 1.00 27.79 249 PRO B C 1
ATOM 3987 O O . PRO B 2 249 ? 4.657 34.428 48.766 1.00 21.96 249 PRO B O 1
ATOM 3991 N N . LEU B 2 250 ? 3.728 36.129 47.618 1.00 27.01 250 LEU B N 1
ATOM 3992 C CA . LEU B 2 250 ? 3.602 35.379 46.374 1.00 27.91 250 LEU B CA 1
ATOM 3993 C C . LEU B 2 250 ? 4.975 34.992 45.845 1.00 26.60 250 LEU B C 1
ATOM 3994 O O . LEU B 2 250 ? 5.806 35.861 45.581 1.00 28.21 250 LEU B O 1
ATOM 3999 N N . HIS B 2 251 ? 5.218 33.694 45.664 1.00 28.83 251 HIS B N 1
ATOM 4000 C CA . HIS B 2 251 ? 6.302 33.289 44.777 1.00 32.77 251 HIS B CA 1
ATOM 4001 C C . HIS B 2 251 ? 5.869 32.328 43.682 1.00 25.67 251 HIS B C 1
ATOM 4002 O O . HIS B 2 251 ? 6.617 32.161 42.721 1.00 28.12 251 HIS B O 1
ATOM 4009 N N . GLY B 2 252 ? 4.702 31.701 43.779 1.00 30.04 252 GLY B N 1
ATOM 4010 C CA . GLY B 2 252 ? 4.247 30.832 42.710 1.00 29.27 252 GLY B CA 1
ATOM 4011 C C . GLY B 2 252 ? 4.912 29.469 42.598 1.00 32.36 252 GLY B C 1
ATOM 4012 O O . GLY B 2 252 ? 4.744 28.811 41.567 1.00 27.00 252 GLY B O 1
ATOM 4013 N N . ASP B 2 253 ? 5.676 29.026 43.603 1.00 31.26 253 ASP B N 1
ATOM 4014 C CA . ASP B 2 253 ? 6.180 27.655 43.629 1.00 35.97 253 ASP B CA 1
ATOM 4015 C C . ASP B 2 253 ? 5.013 26.689 43.840 1.00 27.50 253 ASP B C 1
ATOM 4016 O O . ASP B 2 253 ? 3.913 27.112 44.190 1.00 21.76 253 ASP B O 1
ATOM 4021 N N . PRO B 2 254 ? 5.232 25.378 43.645 1.00 26.79 254 PRO B N 1
ATOM 4022 C CA . PRO B 2 254 ? 4.110 24.421 43.731 1.00 21.37 254 PRO B CA 1
ATOM 4023 C C . PRO B 2 254 ? 3.306 24.470 45.027 1.00 22.83 254 PRO B C 1
ATOM 4024 O O . PRO B 2 254 ? 2.099 24.205 44.990 1.00 25.02 254 PRO B O 1
ATOM 4028 N N . ASN B 2 255 ? 3.917 24.803 46.170 1.00 20.29 255 ASN B N 1
ATOM 4029 C CA . ASN B 2 255 ? 3.137 24.865 47.408 1.00 20.63 255 ASN B CA 1
ATOM 4030 C C . ASN B 2 255 ? 2.200 26.071 47.472 1.00 22.65 255 ASN B C 1
ATOM 4031 O O . ASN B 2 255 ? 1.488 26.225 48.473 1.00 22.06 255 ASN B O 1
ATOM 4036 N N . GLN B 2 256 ? 2.164 26.921 46.445 1.00 21.92 256 GLN B N 1
ATOM 4037 C CA . GLN B 2 256 ? 1.211 28.027 46.383 1.00 22.79 256 GLN B CA 1
ATOM 4038 C C . GLN B 2 256 ? 0.203 27.860 45.252 1.00 20.15 256 GLN B C 1
ATOM 4039 O O . GLN B 2 256 ? -0.592 28.767 45.002 1.00 19.98 256 GLN B O 1
ATOM 4045 N N . ILE B 2 257 ? 0.224 26.731 44.553 1.00 19.16 257 ILE B N 1
ATOM 4046 C CA . ILE B 2 257 ? -0.583 26.528 43.357 1.00 15.95 257 ILE B CA 1
ATOM 4047 C C . ILE B 2 257 ? -1.722 25.582 43.702 1.00 19.12 257 ILE B C 1
ATOM 4048 O O . ILE B 2 257 ? -1.505 24.546 44.344 1.00 21.80 257 ILE B O 1
ATOM 4053 N N . TRP B 2 258 ? -2.927 25.935 43.266 1.00 17.37 258 TRP B N 1
ATOM 4054 C CA . TRP B 2 258 ? -4.153 25.232 43.613 1.00 18.84 258 TRP B CA 1
ATOM 4055 C C . TRP B 2 258 ? -5.001 25.104 42.358 1.00 25.29 258 TRP B C 1
ATOM 4056 O O . TRP B 2 258 ? -4.785 25.810 41.371 1.00 23.85 258 TRP B O 1
ATOM 4067 N N . LEU B 2 259 ? -5.989 24.202 42.410 1.00 23.32 259 LEU B N 1
ATOM 4068 C CA . LEU B 2 259 ? -6.923 24.123 41.318 1.00 19.37 259 LEU B CA 1
ATOM 4069 C C . LEU B 2 259 ? -8.279 23.669 41.842 1.00 25.63 259 LEU B C 1
ATOM 4070 O O . LEU B 2 259 ? -8.341 22.678 42.598 1.00 24.33 259 LEU B O 1
ATOM 4075 N N . PRO B 2 260 ? -9.360 24.354 41.471 1.00 24.22 260 PRO B N 1
ATOM 4076 C CA . PRO B 2 260 ? -10.709 23.887 41.809 1.00 29.47 260 PRO B CA 1
ATOM 4077 C C . PRO B 2 260 ? -11.125 22.770 40.866 1.00 30.16 260 PRO B C 1
ATOM 4078 O O . PRO B 2 260 ? -11.268 22.975 39.658 1.00 32.87 260 PRO B O 1
ATOM 4082 N N . LEU B 2 261 ? -11.297 21.580 41.412 1.00 31.25 261 LEU B N 1
ATOM 4083 C CA . LEU B 2 261 ? -11.693 20.419 40.632 1.00 36.39 261 LEU B CA 1
ATOM 4084 C C . LEU B 2 261 ? -13.104 20.051 41.042 1.00 40.65 261 LEU B C 1
ATOM 4085 O O . LEU B 2 261 ? -13.344 19.685 42.198 1.00 61.52 261 LEU B O 1
ATOM 4090 N N . PHE B 2 262 ? -14.034 20.173 40.111 1.00 38.64 262 PHE B N 1
ATOM 4091 C CA . PHE B 2 262 ? -15.428 19.900 40.429 1.00 47.02 262 PHE B CA 1
ATOM 4092 C C . PHE B 2 262 ? -15.927 18.666 39.696 1.00 43.29 262 PHE B C 1
ATOM 4093 O O . PHE B 2 262 ? -17.036 18.633 39.170 1.00 50.06 262 PHE B O 1
ATOM 4101 N N . LEU C 3 2 ? 21.188 -2.984 35.909 1.00 69.72 2 LEU C N 1
ATOM 4102 C CA . LEU C 3 2 ? 20.843 -1.924 36.855 1.00 64.19 2 LEU C CA 1
ATOM 4103 C C . LEU C 3 2 ? 21.342 -2.217 38.262 1.00 59.64 2 LEU C C 1
ATOM 4104 O O . LEU C 3 2 ? 20.942 -3.207 38.870 1.00 66.18 2 LEU C O 1
ATOM 4109 N N . GLN C 3 3 ? 22.194 -1.341 38.790 1.00 63.10 3 GLN C N 1
ATOM 4110 C CA . GLN C 3 3 ? 22.719 -1.482 40.141 1.00 59.45 3 GLN C CA 1
ATOM 4111 C C . GLN C 3 3 ? 22.499 -0.199 40.926 1.00 53.77 3 GLN C C 1
ATOM 4112 O O . GLN C 3 3 ? 22.697 0.902 40.404 1.00 55.85 3 GLN C O 1
ATOM 4118 N N . LEU C 3 4 ? 22.096 -0.349 42.183 1.00 44.41 4 LEU C N 1
ATOM 4119 C CA . LEU C 3 4 ? 21.979 0.759 43.116 1.00 42.48 4 LEU C CA 1
ATOM 4120 C C . LEU C 3 4 ? 23.125 0.687 44.110 1.00 45.03 4 LEU C C 1
ATOM 4121 O O . LEU C 3 4 ? 23.530 -0.403 44.521 1.00 45.89 4 LEU C O 1
ATOM 4126 N N . ALA C 3 5 ? 23.657 1.844 44.488 1.00 46.81 5 ALA C N 1
ATOM 4127 C CA . ALA C 3 5 ? 24.781 1.904 45.415 1.00 50.35 5 ALA C CA 1
ATOM 4128 C C . ALA C 3 5 ? 24.470 2.921 46.499 1.00 51.12 5 ALA C C 1
ATOM 4129 O O . ALA C 3 5 ? 24.169 4.080 46.195 1.00 53.54 5 ALA C O 1
ATOM 4131 N N . GLU C 3 6 ? 24.531 2.484 47.752 1.00 47.82 6 GLU C N 1
ATOM 4132 C CA . GLU C 3 6 ? 24.351 3.370 48.888 1.00 46.26 6 GLU C CA 1
ATOM 4133 C C . GLU C 3 6 ? 25.695 3.866 49.384 1.00 50.89 6 GLU C C 1
ATOM 4134 O O . GLU C 3 6 ? 26.705 3.164 49.309 1.00 53.97 6 GLU C O 1
ATOM 4140 N N . SER C 3 7 ? 25.698 5.087 49.907 1.00 51.86 7 SER C N 1
ATOM 4141 C CA . SER C 3 7 ? 26.905 5.663 50.483 1.00 62.55 7 SER C CA 1
ATOM 4142 C C . SER C 3 7 ? 26.499 6.510 51.678 1.00 60.09 7 SER C C 1
ATOM 4143 O O . SER C 3 7 ? 25.321 6.826 51.870 1.00 60.00 7 SER C O 1
ATOM 4146 N N . GLY C 3 8 ? 27.483 6.871 52.486 1.00 59.38 8 GLY C N 1
ATOM 4147 C CA . GLY C 3 8 ? 27.282 7.850 53.531 1.00 60.02 8 GLY C CA 1
ATOM 4148 C C . GLY C 3 8 ? 27.024 7.296 54.916 1.00 58.30 8 GLY C C 1
ATOM 4149 O O . GLY C 3 8 ? 26.945 8.081 55.871 1.00 59.81 8 GLY C O 1
ATOM 4150 N N . GLY C 3 9 ? 26.883 5.984 55.063 1.00 55.96 9 GLY C N 1
ATOM 4151 C CA . GLY C 3 9 ? 26.802 5.403 56.386 1.00 58.10 9 GLY C CA 1
ATOM 4152 C C . GLY C 3 9 ? 28.091 5.591 57.171 1.00 61.42 9 GLY C C 1
ATOM 4153 O O . GLY C 3 9 ? 29.126 6.015 56.654 1.00 64.71 9 GLY C O 1
ATOM 4154 N N . GLY C 3 10 ? 28.019 5.265 58.455 1.00 65.29 10 GLY C N 1
ATOM 4155 C CA . GLY C 3 10 ? 29.177 5.394 59.319 1.00 67.20 10 GLY C CA 1
ATOM 4156 C C . GLY C 3 10 ? 28.749 5.458 60.774 1.00 68.03 10 GLY C C 1
ATOM 4157 O O . GLY C 3 10 ? 27.647 5.040 61.131 1.00 65.08 10 GLY C O 1
ATOM 4158 N N . LEU C 3 11 ? 29.648 5.999 61.592 1.00 72.61 11 LEU C N 1
ATOM 4159 C CA . LEU C 3 11 ? 29.469 6.107 63.033 1.00 74.56 11 LEU C CA 1
ATOM 4160 C C . LEU C 3 11 ? 29.142 7.541 63.406 1.00 76.23 11 LEU C C 1
ATOM 4161 O O . LEU C 3 11 ? 29.766 8.480 62.905 1.00 78.64 11 LEU C O 1
ATOM 4166 N N . VAL C 3 12 ? 28.166 7.700 64.296 1.00 75.54 12 VAL C N 1
ATOM 4167 C CA . VAL C 3 12 ? 27.904 8.963 64.973 1.00 80.63 12 VAL C CA 1
ATOM 4168 C C . VAL C 3 12 ? 27.383 8.640 66.357 1.00 81.82 12 VAL C C 1
ATOM 4169 O O . VAL C 3 12 ? 26.981 7.511 66.644 1.00 77.56 12 VAL C O 1
ATOM 4173 N N . GLN C 3 13 ? 27.343 9.657 67.205 1.00 83.19 13 GLN C N 1
ATOM 4174 C CA . GLN C 3 13 ? 26.788 9.492 68.534 1.00 85.68 13 GLN C CA 1
ATOM 4175 C C . GLN C 3 13 ? 25.387 10.084 68.589 1.00 84.13 13 GLN C C 1
ATOM 4176 O O . GLN C 3 13 ? 24.972 10.846 67.710 1.00 86.00 13 GLN C O 1
ATOM 4182 N N . ALA C 3 14 ? 24.656 9.692 69.631 1.00 84.78 14 ALA C N 1
ATOM 4183 C CA . ALA C 3 14 ? 23.252 10.050 69.760 1.00 85.16 14 ALA C CA 1
ATOM 4184 C C . ALA C 3 14 ? 23.064 11.554 69.623 1.00 91.49 14 ALA C C 1
ATOM 4185 O O . ALA C 3 14 ? 23.821 12.347 70.189 1.00 90.92 14 ALA C O 1
ATOM 4187 N N . GLY C 3 15 ? 22.050 11.940 68.848 1.00 87.58 15 GLY C N 1
ATOM 4188 C CA . GLY C 3 15 ? 21.812 13.326 68.522 1.00 87.74 15 GLY C CA 1
ATOM 4189 C C . GLY C 3 15 ? 22.537 13.819 67.291 1.00 84.92 15 GLY C C 1
ATOM 4190 O O . GLY C 3 15 ? 22.271 14.942 66.846 1.00 86.52 15 GLY C O 1
ATOM 4191 N N . GLY C 3 16 ? 23.443 13.020 66.728 1.00 82.45 16 GLY C N 1
ATOM 4192 C CA . GLY C 3 16 ? 24.146 13.397 65.522 1.00 84.17 16 GLY C CA 1
ATOM 4193 C C . GLY C 3 16 ? 23.315 13.197 64.262 1.00 79.94 16 GLY C C 1
ATOM 4194 O O . GLY C 3 16 ? 22.150 12.792 64.285 1.00 76.88 16 GLY C O 1
ATOM 4195 N N . SER C 3 17 ? 23.953 13.479 63.128 1.00 75.75 17 SER C N 1
ATOM 4196 C CA . SER C 3 17 ? 23.275 13.466 61.844 1.00 80.04 17 SER C CA 1
ATOM 4197 C C . SER C 3 17 ? 24.160 12.809 60.793 1.00 76.76 17 SER C C 1
ATOM 4198 O O . SER C 3 17 ? 25.390 12.829 60.894 1.00 72.73 17 SER C O 1
ATOM 4201 N N . LEU C 3 18 ? 23.516 12.196 59.798 1.00 62.71 18 LEU C N 1
ATOM 4202 C CA . LEU C 3 18 ? 24.190 11.670 58.616 1.00 61.24 18 LEU C CA 1
ATOM 4203 C C . LEU C 3 18 ? 23.314 11.931 57.407 1.00 60.72 18 LEU C C 1
ATOM 4204 O O . LEU C 3 18 ? 22.098 12.110 57.519 1.00 59.61 18 LEU C O 1
ATOM 4209 N N . ASN C 3 19 ? 23.943 11.899 56.240 1.00 59.68 19 ASN C N 1
ATOM 4210 C CA . ASN C 3 19 ? 23.242 12.033 54.972 1.00 61.24 19 ASN C CA 1
ATOM 4211 C C . ASN C 3 19 ? 23.657 10.881 54.068 1.00 58.04 19 ASN C C 1
ATOM 4212 O O . ASN C 3 19 ? 24.815 10.804 53.646 1.00 55.77 19 ASN C O 1
ATOM 4217 N N . LEU C 3 20 ? 22.716 9.981 53.786 1.00 49.31 20 LEU C N 1
ATOM 4218 C CA . LEU C 3 20 ? 22.955 8.877 52.873 1.00 48.11 20 LEU C CA 1
ATOM 4219 C C . LEU C 3 20 ? 22.575 9.275 51.459 1.00 49.87 20 LEU C C 1
ATOM 4220 O O . LEU C 3 20 ? 21.691 10.108 51.239 1.00 50.13 20 LEU C O 1
ATOM 4225 N N . SER C 3 21 ? 23.240 8.656 50.499 1.00 51.29 21 SER C N 1
ATOM 4226 C CA . SER C 3 21 ? 22.947 8.863 49.092 1.00 53.27 21 SER C CA 1
ATOM 4227 C C . SER C 3 21 ? 22.787 7.519 48.396 1.00 51.35 21 SER C C 1
ATOM 4228 O O . SER C 3 21 ? 23.377 6.516 48.802 1.00 49.93 21 SER C O 1
ATOM 4231 N N . CYS C 3 22 ? 21.976 7.505 47.343 1.00 51.56 22 CYS C N 1
ATOM 4232 C CA . CYS C 3 22 ? 21.734 6.292 46.578 1.00 50.26 22 CYS C CA 1
ATOM 4233 C C . CYS C 3 22 ? 21.865 6.674 45.112 1.00 54.33 22 CYS C C 1
ATOM 4234 O O . CYS C 3 22 ? 21.105 7.512 44.614 1.00 55.50 22 CYS C O 1
ATOM 4237 N N . ILE C 3 23 ? 22.847 6.093 44.431 1.00 56.79 23 ILE C N 1
ATOM 4238 C CA . ILE C 3 23 ? 23.132 6.401 43.033 1.00 65.45 23 ILE C CA 1
ATOM 4239 C C . ILE C 3 23 ? 22.902 5.141 42.216 1.00 64.34 23 ILE C C 1
ATOM 4240 O O . ILE C 3 23 ? 23.442 4.077 42.539 1.00 59.16 23 ILE C O 1
ATOM 4245 N N . ALA C 3 24 ? 22.107 5.262 41.164 1.00 62.12 24 ALA C N 1
ATOM 4246 C CA . ALA C 3 24 ? 21.971 4.175 40.216 1.00 65.33 24 ALA C CA 1
ATOM 4247 C C . ALA C 3 24 ? 23.129 4.200 39.227 1.00 68.04 24 ALA C C 1
ATOM 4248 O O . ALA C 3 24 ? 23.717 5.250 38.954 1.00 71.81 24 ALA C O 1
ATOM 4250 N N . SER C 3 25 ? 23.467 3.018 38.703 1.00 71.84 25 SER C N 1
ATOM 4251 C CA . SER C 3 25 ? 24.470 2.920 37.646 1.00 73.77 25 SER C CA 1
ATOM 4252 C C . SER C 3 25 ? 23.976 3.552 36.355 1.00 79.47 25 SER C C 1
ATOM 4253 O O . SER C 3 25 ? 24.779 3.999 35.527 1.00 83.28 25 SER C O 1
ATOM 4256 N N . ARG C 3 26 ? 22.661 3.603 36.184 1.00 77.47 26 ARG C N 1
ATOM 4257 C CA . ARG C 3 26 ? 22.012 3.988 34.945 1.00 84.69 26 ARG C CA 1
ATOM 4258 C C . ARG C 3 26 ? 20.739 4.734 35.311 1.00 83.50 26 ARG C C 1
ATOM 4259 O O . ARG C 3 26 ? 20.176 4.528 36.390 1.00 76.69 26 ARG C O 1
ATOM 4267 N N . ARG C 3 27 ? 20.297 5.624 34.435 1.00 90.39 27 ARG C N 1
ATOM 4268 C CA . ARG C 3 27 ? 19.003 6.264 34.629 1.00 91.01 27 ARG C CA 1
ATOM 4269 C C . ARG C 3 27 ? 17.981 5.573 33.735 1.00 93.33 27 ARG C C 1
ATOM 4270 O O . ARG C 3 27 ? 18.065 5.656 32.506 1.00 108.44 27 ARG C O 1
ATOM 4278 N N . THR C 3 28 ? 17.048 4.846 34.350 1.00 90.93 28 THR C N 1
ATOM 4279 C CA . THR C 3 28 ? 15.849 4.383 33.668 1.00 89.02 28 THR C CA 1
ATOM 4280 C C . THR C 3 28 ? 14.734 5.380 33.929 1.00 82.60 28 THR C C 1
ATOM 4281 O O . THR C 3 28 ? 14.694 6.041 34.969 1.00 82.77 28 THR C O 1
ATOM 4285 N N . LEU C 3 29 ? 13.846 5.499 32.957 1.00 79.38 29 LEU C N 1
ATOM 4286 C CA . LEU C 3 29 ? 12.796 6.495 32.986 1.00 80.43 29 LEU C CA 1
ATOM 4287 C C . LEU C 3 29 ? 11.447 5.899 33.358 1.00 72.42 29 LEU C C 1
ATOM 4288 O O . LEU C 3 29 ? 10.428 6.584 33.256 1.00 70.68 29 LEU C O 1
ATOM 4293 N N . SER C 3 30 ? 11.426 4.639 33.783 1.00 67.30 30 SER C N 1
ATOM 4294 C CA . SER C 3 30 ? 10.202 3.924 34.108 1.00 67.52 30 SER C CA 1
ATOM 4295 C C . SER C 3 30 ? 10.001 3.764 35.608 1.00 57.47 30 SER C C 1
ATOM 4296 O O . SER C 3 30 ? 9.029 3.131 36.034 1.00 53.93 30 SER C O 1
ATOM 4299 N N . THR C 3 31 ? 10.890 4.331 36.411 1.00 40.48 31 THR C N 1
ATOM 4300 C CA . THR C 3 31 ? 10.795 4.219 37.858 1.00 42.37 31 THR C CA 1
ATOM 4301 C C . THR C 3 31 ? 9.577 4.973 38.402 1.00 37.22 31 THR C C 1
ATOM 4302 O O . THR C 3 31 ? 9.258 6.081 37.956 1.00 34.81 31 THR C O 1
ATOM 4306 N N . SER C 3 32 ? 8.878 4.357 39.359 1.00 29.30 32 SER C N 1
ATOM 4307 C CA . SER C 3 32 ? 7.730 4.985 40.016 1.00 27.72 32 SER C CA 1
ATOM 4308 C C . SER C 3 32 ? 8.052 5.504 41.405 1.00 24.96 32 SER C C 1
ATOM 4309 O O . SER C 3 32 ? 7.529 6.550 41.809 1.00 24.02 32 SER C O 1
ATOM 4312 N N . PHE C 3 33 ? 8.861 4.768 42.167 1.00 24.37 33 PHE C N 1
ATOM 4313 C CA . PHE C 3 33 ? 9.189 5.157 43.531 1.00 20.80 33 PHE C CA 1
ATOM 4314 C C . PHE C 3 33 ? 10.624 4.739 43.806 1.00 22.58 33 PHE C C 1
ATOM 4315 O O . PHE C 3 33 ? 11.083 3.718 43.288 1.00 21.64 33 PHE C O 1
ATOM 4323 N N . MET C 3 34 ? 11.338 5.576 44.556 1.00 21.09 34 MET C N 1
ATOM 4324 C CA . MET C 3 34 ? 12.594 5.238 45.204 1.00 22.04 34 MET C CA 1
ATOM 4325 C C . MET C 3 34 ? 12.312 5.161 46.689 1.00 26.96 34 MET C C 1
ATOM 4326 O O . MET C 3 34 ? 11.483 5.920 47.196 1.00 23.24 34 MET C O 1
ATOM 4331 N N . ALA C 3 35 ? 13.034 4.293 47.400 1.00 20.97 35 ALA C N 1
ATOM 4332 C CA . ALA C 3 35 ? 12.742 4.133 48.820 1.00 18.10 35 ALA C CA 1
ATOM 4333 C C . ALA C 3 35 ? 14.006 3.822 49.601 1.00 23.50 35 ALA C C 1
ATOM 4334 O O . ALA C 3 35 ? 14.987 3.298 49.061 1.00 23.80 35 ALA C O 1
ATOM 4336 N N . TRP C 3 36 ? 13.961 4.144 50.892 1.00 18.96 36 TRP C N 1
ATOM 4337 C CA . TRP C 3 36 ? 14.980 3.725 51.854 1.00 20.31 36 TRP C CA 1
ATOM 4338 C C . TRP C 3 36 ? 14.346 2.742 52.825 1.00 24.62 36 TRP C C 1
ATOM 4339 O O . TRP C 3 36 ? 13.237 2.986 53.314 1.00 20.01 36 TRP C O 1
ATOM 4350 N N . PHE C 3 37 ? 15.046 1.646 53.102 1.00 21.65 37 PHE C N 1
ATOM 4351 C CA . PHE C 3 37 ? 14.663 0.675 54.118 1.00 22.40 37 PHE C CA 1
ATOM 4352 C C . PHE C 3 37 ? 15.821 0.515 55.089 1.00 26.13 37 PHE C C 1
ATOM 4353 O O . PHE C 3 37 ? 16.950 0.917 54.797 1.00 27.29 37 PHE C O 1
ATOM 4361 N N . ARG C 3 38 ? 15.550 -0.076 56.249 1.00 26.33 38 ARG C N 1
ATOM 4362 C CA . ARG C 3 38 ? 16.628 -0.448 57.155 1.00 29.47 38 ARG C CA 1
ATOM 4363 C C . ARG C 3 38 ? 16.335 -1.808 57.768 1.00 34.66 38 ARG C C 1
ATOM 4364 O O . ARG C 3 38 ? 15.179 -2.224 57.877 1.00 30.70 38 ARG C O 1
ATOM 4372 N N . GLN C 3 39 ? 17.400 -2.500 58.165 1.00 34.49 39 GLN C N 1
ATOM 4373 C CA . GLN C 3 39 ? 17.280 -3.826 58.741 1.00 37.25 39 GLN C CA 1
ATOM 4374 C C . GLN C 3 39 ? 18.320 -4.001 59.829 1.00 48.58 39 GLN C C 1
ATOM 4375 O O . GLN C 3 39 ? 19.483 -3.629 59.654 1.00 52.55 39 GLN C O 1
ATOM 4381 N N . VAL C 3 40 ? 17.891 -4.567 60.949 1.00 56.16 40 VAL C N 1
ATOM 4382 C CA . VAL C 3 40 ? 18.797 -4.997 62.009 1.00 56.87 40 VAL C CA 1
ATOM 4383 C C . VAL C 3 40 ? 18.766 -6.522 62.016 1.00 54.62 40 VAL C C 1
ATOM 4384 O O . VAL C 3 40 ? 17.842 -7.116 61.442 1.00 51.91 40 VAL C O 1
ATOM 4388 N N . PRO C 3 41 ? 19.744 -7.201 62.614 1.00 59.38 41 PRO C N 1
ATOM 4389 C CA . PRO C 3 41 ? 19.684 -8.668 62.665 1.00 69.90 41 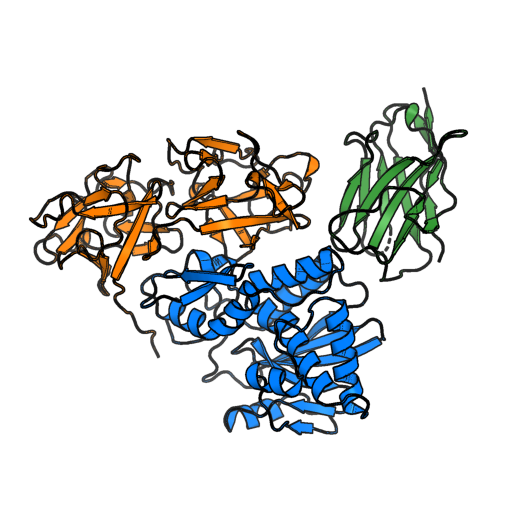PRO C CA 1
ATOM 4390 C C . PRO C 3 41 ? 18.407 -9.149 63.344 1.00 79.24 41 PRO C C 1
ATOM 4391 O O . PRO C 3 41 ? 17.936 -8.557 64.319 1.00 82.67 41 PRO C O 1
ATOM 4395 N N . GLY C 3 42 ? 17.830 -10.222 62.797 1.00 77.04 42 GLY C N 1
ATOM 4396 C CA . GLY C 3 42 ? 16.672 -10.862 63.384 1.00 73.90 42 GLY C CA 1
ATOM 4397 C C . GLY C 3 42 ? 15.342 -10.165 63.175 1.00 70.61 42 GLY C C 1
ATOM 4398 O O . GLY C 3 42 ? 14.307 -10.719 63.566 1.00 77.93 42 GLY C O 1
ATOM 4399 N N . LYS C 3 43 ? 15.320 -8.974 62.594 1.00 60.07 43 LYS C N 1
ATOM 4400 C CA . LYS C 3 43 ? 14.068 -8.300 62.289 1.00 64.21 43 LYS C CA 1
ATOM 4401 C C . LYS C 3 43 ? 13.881 -8.208 60.782 1.00 60.89 43 LYS C C 1
ATOM 4402 O O . LYS C 3 43 ? 14.839 -8.286 60.009 1.00 70.01 43 LYS C O 1
ATOM 4408 N N . GLU C 3 44 ? 12.625 -8.058 60.367 1.00 49.09 44 GLU C N 1
ATOM 4409 C CA . GLU C 3 44 ? 12.351 -7.805 58.965 1.00 52.76 44 GLU C CA 1
ATOM 4410 C C . GLU C 3 44 ? 12.870 -6.423 58.583 1.00 49.44 44 GLU C C 1
ATOM 4411 O O . GLU C 3 44 ? 13.208 -5.598 59.438 1.00 43.31 44 GLU C O 1
ATOM 4417 N N . ARG C 3 45 ? 12.945 -6.186 57.276 1.00 36.82 45 ARG C N 1
ATOM 4418 C CA . ARG C 3 45 ? 13.327 -4.881 56.769 1.00 38.52 45 ARG C CA 1
ATOM 4419 C C . ARG C 3 45 ? 12.189 -3.898 56.977 1.00 40.52 45 ARG C C 1
ATOM 4420 O O . ARG C 3 45 ? 11.030 -4.196 56.672 1.00 38.77 45 ARG C O 1
ATOM 4428 N N . GLU C 3 46 ? 12.533 -2.716 57.468 1.00 36.75 46 GLU C N 1
ATOM 4429 C CA . GLU C 3 46 ? 11.576 -1.703 57.883 1.00 31.30 46 GLU C CA 1
ATOM 4430 C C . GLU C 3 46 ? 11.580 -0.551 56.882 1.00 28.31 46 GLU C C 1
ATOM 4431 O O . GLU C 3 46 ? 12.645 -0.035 56.533 1.00 27.73 46 GLU C O 1
ATOM 4437 N N . PHE C 3 47 ? 10.392 -0.155 56.423 1.00 24.67 47 PHE C N 1
ATOM 4438 C CA . PHE C 3 47 ? 10.269 1.020 55.560 1.00 23.27 47 PHE C CA 1
ATOM 4439 C C . PHE C 3 47 ? 10.737 2.261 56.304 1.00 24.94 47 PHE C C 1
ATOM 4440 O O . PHE C 3 47 ? 10.348 2.496 57.449 1.00 24.79 47 PHE C O 1
ATOM 4448 N N . VAL C 3 48 ? 11.585 3.054 55.664 1.00 20.43 48 VAL C N 1
ATOM 4449 C CA . VAL C 3 48 ? 12.088 4.287 56.242 1.00 22.68 48 VAL C CA 1
ATOM 4450 C C . VAL C 3 48 ? 11.524 5.508 55.522 1.00 27.69 48 VAL C C 1
ATOM 4451 O O . VAL C 3 48 ? 11.018 6.432 56.158 1.00 24.76 48 VAL C O 1
ATOM 4455 N N . ALA C 3 49 ? 11.601 5.528 54.193 1.00 19.44 49 ALA C N 1
ATOM 4456 C CA . ALA C 3 49 ? 11.197 6.711 53.439 1.00 21.85 49 ALA C CA 1
ATOM 4457 C C . ALA C 3 49 ? 11.018 6.313 51.986 1.00 26.81 49 ALA C C 1
ATOM 4458 O O . ALA C 3 49 ? 11.634 5.354 51.523 1.00 22.86 49 ALA C O 1
ATOM 4460 N N . ALA C 3 50 ? 10.173 7.051 51.273 1.00 28.53 50 ALA C N 1
ATOM 4461 C CA . ALA C 3 50 ? 10.029 6.857 49.837 1.00 25.73 50 ALA C CA 1
ATOM 4462 C C . ALA C 3 50 ? 9.816 8.199 49.163 1.00 32.49 50 ALA C C 1
ATOM 4463 O O . ALA C 3 50 ? 9.400 9.180 49.788 1.00 23.64 50 ALA C O 1
ATOM 4465 N N . LEU C 3 51 ? 10.092 8.215 47.862 1.00 27.79 51 LEU C N 1
ATOM 4466 C CA . LEU C 3 51 ? 9.950 9.398 47.029 1.00 26.78 51 LEU C CA 1
ATOM 4467 C C . LEU C 3 51 ? 9.216 9.008 45.755 1.00 28.63 51 LEU C C 1
ATOM 4468 O O . LEU C 3 51 ? 9.689 8.142 45.014 1.00 20.74 51 LEU C O 1
ATOM 4473 N N . ARG C 3 52 ? 8.068 9.639 45.497 1.00 23.08 52 ARG C N 1
ATOM 4474 C CA . ARG C 3 52 ? 7.319 9.373 44.270 1.00 28.94 52 ARG C CA 1
ATOM 4475 C C . ARG C 3 52 ? 8.008 10.055 43.090 1.00 29.80 52 ARG C C 1
ATOM 4476 O O . ARG C 3 52 ? 8.249 11.265 43.119 1.00 24.15 52 ARG C O 1
ATOM 4484 N N . SER C 3 53 ? 8.320 9.277 42.046 1.00 25.74 53 SER C N 1
ATOM 4485 C CA . SER C 3 53 ? 9.096 9.815 40.926 1.00 23.83 53 SER C CA 1
ATOM 4486 C C . SER C 3 53 ? 8.330 10.888 40.151 1.00 23.79 53 SER C C 1
ATOM 4487 O O . SER C 3 53 ? 8.939 11.825 39.620 1.00 26.80 53 SER C O 1
ATOM 4490 N N . SER C 3 54 ? 7.007 10.744 40.028 1.00 25.76 54 SER C N 1
ATOM 4491 C CA . SER C 3 54 ? 6.240 11.626 39.148 1.00 26.47 54 SER C CA 1
ATOM 4492 C C . SER C 3 54 ? 6.270 13.073 39.632 1.00 30.05 54 SER C C 1
ATOM 4493 O O . SER C 3 54 ? 6.294 14.001 38.818 1.00 29.38 54 SER C O 1
ATOM 4496 N N . ASP C 3 55 ? 6.256 13.292 40.948 1.00 22.18 55 ASP C N 1
ATOM 4497 C CA . ASP C 3 55 ? 6.178 14.654 41.460 1.00 25.38 55 ASP C CA 1
ATOM 4498 C C . ASP C 3 55 ? 7.061 14.917 42.676 1.00 35.91 55 ASP C C 1
ATOM 4499 O O . ASP C 3 55 ? 7.056 16.040 43.185 1.00 24.80 55 ASP C O 1
ATOM 4504 N N . GLY C 3 56 ? 7.825 13.948 43.151 1.00 28.54 56 GLY C N 1
ATOM 4505 C CA . GLY C 3 56 ? 8.685 14.240 44.281 1.00 23.86 56 GLY C CA 1
ATOM 4506 C C . GLY C 3 56 ? 8.022 14.186 45.646 1.00 24.13 56 GLY C C 1
ATOM 4507 O O . GLY C 3 56 ? 8.636 14.616 46.626 1.00 28.92 56 GLY C O 1
ATOM 4508 N N . ARG C 3 57 ? 6.804 13.668 45.757 1.00 22.79 57 ARG C N 1
ATOM 4509 C CA . ARG C 3 57 ? 6.166 13.620 47.066 1.00 23.30 57 ARG C CA 1
ATOM 4510 C C . ARG C 3 57 ? 6.938 12.694 48.007 1.00 24.46 57 ARG C C 1
ATOM 4511 O O . ARG C 3 57 ? 7.219 11.543 47.641 1.00 19.64 57 ARG C O 1
ATOM 4519 N N . PRO C 3 58 ? 7.292 13.143 49.213 1.00 22.81 58 PRO C N 1
ATOM 4520 C CA . PRO C 3 58 ? 7.973 12.2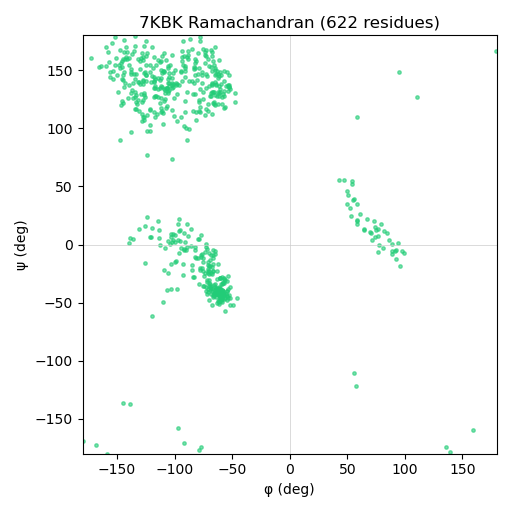57 50.167 1.00 23.74 58 PRO C CA 1
ATOM 4521 C C . PRO C 3 58 ? 7.007 11.516 51.085 1.00 26.83 58 PRO C C 1
ATOM 4522 O O . PRO C 3 58 ? 5.895 11.965 51.363 1.00 30.82 58 PRO C O 1
ATOM 4526 N N . TYR C 3 59 ? 7.461 10.354 51.560 1.00 23.51 59 TYR C N 1
ATOM 4527 C CA . TYR C 3 59 ? 6.739 9.531 52.532 1.00 21.63 59 TYR C CA 1
ATOM 4528 C C . TYR C 3 59 ? 7.734 9.004 53.557 1.00 24.76 59 TYR C C 1
ATOM 4529 O O . TYR C 3 59 ? 8.894 8.752 53.220 1.00 21.07 59 TYR C O 1
ATOM 4538 N N . TYR C 3 60 ? 7.281 8.815 54.801 1.00 20.81 60 TYR C N 1
ATOM 4539 C CA . TYR C 3 60 ? 8.190 8.423 55.879 1.00 24.91 60 TYR C CA 1
ATOM 4540 C C . TYR C 3 60 ? 7.585 7.307 56.716 1.00 28.68 60 TYR C C 1
ATOM 4541 O O . TYR C 3 60 ? 6.368 7.241 56.906 1.00 32.17 60 TYR C O 1
ATOM 4550 N N . GLY C 3 61 ? 8.451 6.433 57.222 1.00 31.34 61 GLY C N 1
ATOM 4551 C CA . GLY C 3 61 ? 8.012 5.413 58.150 1.00 31.10 61 GLY C CA 1
ATOM 4552 C C . GLY C 3 61 ? 7.687 5.987 59.522 1.00 32.74 61 GLY C C 1
ATOM 4553 O O . GLY C 3 61 ? 8.019 7.122 59.863 1.00 32.55 61 GLY C O 1
ATOM 4554 N N . ASP C 3 62 ? 7.027 5.157 60.333 1.00 46.35 62 ASP C N 1
ATOM 4555 C CA . ASP C 3 62 ? 6.483 5.628 61.606 1.00 54.79 62 ASP C CA 1
ATOM 4556 C C . ASP C 3 62 ? 7.580 6.075 62.566 1.00 54.43 62 ASP C C 1
ATOM 4557 O O . ASP C 3 62 ? 7.422 7.078 63.273 1.00 55.56 62 ASP C O 1
ATOM 4562 N N . SER C 3 63 ? 8.707 5.365 62.595 1.00 43.50 63 SER C N 1
ATOM 4563 C CA . SER C 3 63 ? 9.714 5.675 63.604 1.00 50.70 63 SER C CA 1
ATOM 4564 C C . SER C 3 63 ? 10.600 6.863 63.240 1.00 49.08 63 SER C C 1
ATOM 4565 O O . SER C 3 63 ? 11.344 7.340 64.104 1.00 52.27 63 SER C O 1
ATOM 4568 N N . VAL C 3 64 ? 10.561 7.353 62.002 1.00 48.04 64 VAL C N 1
ATOM 4569 C CA . VAL C 3 64 ? 11.233 8.604 61.666 1.00 51.57 64 VAL C CA 1
ATOM 4570 C C . VAL C 3 64 ? 10.199 9.701 61.859 1.00 63.64 64 VAL C C 1
ATOM 4571 O O . VAL C 3 64 ? 9.301 9.898 61.040 1.00 77.40 64 VAL C O 1
ATOM 4575 N N . LYS C 3 65 ? 10.308 10.395 62.974 1.00 66.30 65 LYS C N 1
ATOM 4576 C CA . LYS C 3 65 ? 9.236 11.263 63.421 1.00 63.48 65 LYS C CA 1
ATOM 4577 C C . LYS C 3 65 ? 9.615 12.703 63.094 1.00 59.48 65 LYS C C 1
ATOM 4578 O O . LYS C 3 65 ? 9.993 13.502 63.947 1.00 73.42 65 LYS C O 1
ATOM 4584 N N . GLY C 3 66 ? 9.527 13.009 61.801 1.00 50.09 66 GLY C N 1
ATOM 4585 C CA . GLY C 3 66 ? 9.953 14.299 61.303 1.00 53.70 66 GLY C CA 1
ATOM 4586 C C . GLY C 3 66 ? 11.449 14.510 61.292 1.00 53.28 66 GLY C C 1
ATOM 4587 O O . GLY C 3 66 ? 11.900 15.605 60.932 1.00 51.54 66 GLY C O 1
ATOM 4588 N N . ARG C 3 67 ? 12.232 13.486 61.649 1.00 50.84 67 ARG C N 1
ATOM 4589 C CA . ARG C 3 67 ? 13.670 13.643 61.826 1.00 56.67 67 ARG C CA 1
ATOM 4590 C C . ARG C 3 67 ? 14.439 13.543 60.515 1.00 52.60 67 ARG C C 1
ATOM 4591 O O . ARG C 3 67 ? 15.523 14.124 60.401 1.00 57.60 67 ARG C O 1
ATOM 4599 N N . PHE C 3 68 ? 13.920 12.814 59.527 1.00 44.11 68 PHE C N 1
ATOM 4600 C CA . PHE C 3 68 ? 14.646 12.586 58.284 1.00 43.53 68 PHE C CA 1
ATOM 4601 C C . PHE C 3 68 ? 13.971 13.308 57.128 1.00 42.22 68 PHE C C 1
ATOM 4602 O O . PHE C 3 68 ? 12.772 13.603 57.157 1.00 45.38 68 PHE C O 1
ATOM 4610 N N . THR C 3 69 ? 14.757 13.557 56.084 1.00 42.38 69 THR C N 1
ATOM 4611 C CA . THR C 3 69 ? 14.248 14.130 54.843 1.00 43.76 69 THR C CA 1
ATOM 4612 C C . THR C 3 69 ? 14.800 13.335 53.671 1.00 42.30 69 THR C C 1
ATOM 4613 O O . THR C 3 69 ? 16.020 13.203 53.529 1.00 41.49 69 THR C O 1
ATOM 4617 N N . VAL C 3 70 ? 13.907 12.798 52.841 1.00 42.04 70 VAL C N 1
ATOM 4618 C CA . VAL C 3 70 ? 14.290 12.132 51.603 1.00 41.64 70 VAL C CA 1
ATOM 4619 C C . VAL C 3 70 ? 14.121 13.121 50.462 1.00 45.52 70 VAL C C 1
ATOM 4620 O O . VAL C 3 70 ? 13.140 13.877 50.417 1.00 46.77 70 VAL C O 1
ATOM 4624 N N . SER C 3 71 ? 15.076 13.133 49.541 1.00 45.26 71 SER C N 1
ATOM 4625 C CA . SER C 3 71 ? 15.031 14.115 48.469 1.00 50.06 71 SER C CA 1
ATOM 4626 C C . SER C 3 71 ? 15.781 13.585 47.256 1.00 50.05 71 SER C C 1
ATOM 4627 O O . SER C 3 71 ? 16.438 12.542 47.296 1.00 44.63 71 SER C O 1
ATOM 4630 N N . ARG C 3 72 ? 15.685 14.355 46.186 1.00 50.38 72 ARG C N 1
ATOM 4631 C CA . ARG C 3 72 ? 16.155 14.023 44.856 1.00 50.60 72 ARG C CA 1
ATOM 4632 C C . ARG C 3 72 ? 16.903 15.240 44.333 1.00 57.65 72 ARG C C 1
ATOM 4633 O O . ARG C 3 72 ? 16.552 16.376 44.663 1.00 61.25 72 ARG C O 1
ATOM 4641 N N . ASP C 3 73 ? 17.943 15.017 43.536 1.00 57.67 73 ASP C N 1
ATOM 4642 C CA . ASP C 3 73 ? 18.613 16.142 42.899 1.00 66.08 73 ASP C CA 1
ATOM 4643 C C . ASP C 3 73 ? 18.535 16.016 41.382 1.00 74.42 73 ASP C C 1
ATOM 4644 O O . ASP C 3 73 ? 18.112 14.991 40.838 1.00 70.70 73 ASP C O 1
ATOM 4649 N N . ASN C 3 74 ? 18.924 17.098 40.702 1.00 74.50 74 ASN C N 1
ATOM 4650 C CA . ASN C 3 74 ? 19.251 17.011 39.286 1.00 77.22 74 ASN C CA 1
ATOM 4651 C C . ASN C 3 74 ? 20.286 15.914 39.099 1.00 85.95 74 ASN C C 1
ATOM 4652 O O . ASN C 3 74 ? 21.273 15.851 39.838 1.00 91.00 74 ASN C O 1
ATOM 4657 N N . ALA C 3 75 ? 20.046 15.040 38.126 1.00 88.33 75 ALA C N 1
ATOM 4658 C CA . ALA C 3 75 ? 20.822 13.807 37.984 1.00 84.83 75 ALA C CA 1
ATOM 4659 C C . ALA C 3 75 ? 20.706 12.977 39.256 1.00 73.65 75 ALA C C 1
ATOM 4660 O O . ALA C 3 75 ? 19.632 12.450 39.556 1.00 80.00 75 ALA C O 1
ATOM 4662 N N . THR C 3 77 ? 20.206 10.971 41.617 1.00 62.90 77 THR C N 1
ATOM 4663 C CA . THR C 3 77 ? 20.680 10.711 42.971 1.00 59.02 77 THR C CA 1
ATOM 4664 C C . THR C 3 77 ? 19.610 11.023 44.022 1.00 56.81 77 THR C C 1
ATOM 4665 O O . THR C 3 77 ? 19.061 12.123 44.048 1.00 58.73 77 THR C O 1
ATOM 4669 N N . VAL C 3 78 ? 19.320 10.053 44.890 1.00 52.38 78 VAL C N 1
ATOM 4670 C CA . VAL C 3 78 ? 18.351 10.212 45.970 1.00 44.48 78 VAL C CA 1
ATOM 4671 C C . VAL C 3 78 ? 19.097 10.213 47.298 1.00 53.58 78 VAL C C 1
ATOM 4672 O O . VAL C 3 78 ? 19.998 9.392 47.516 1.00 53.48 78 VAL C O 1
ATOM 4676 N N . TYR C 3 79 ? 18.730 11.143 48.180 1.00 48.04 79 TYR C N 1
ATOM 4677 C CA . TYR C 3 79 ? 19.387 11.330 49.466 1.00 42.45 79 TYR C CA 1
ATOM 4678 C C . TYR C 3 79 ? 18.431 11.046 50.622 1.00 44.32 79 TYR C C 1
ATOM 4679 O O . TYR C 3 79 ? 17.209 11.182 50.491 1.00 39.28 79 TYR C O 1
ATOM 4688 N N . LEU C 3 80 ? 19.001 10.672 51.768 1.00 39.41 80 LEU C N 1
ATOM 4689 C CA . LEU C 3 80 ? 18.260 10.601 53.025 1.00 41.41 80 LEU C CA 1
ATOM 4690 C C . LEU C 3 80 ? 19.014 11.386 54.092 1.00 45.74 80 LEU C C 1
ATOM 4691 O O . LEU C 3 80 ? 20.046 10.929 54.600 1.00 46.13 80 LEU C O 1
ATOM 4696 N N . GLN C 3 81 ? 18.494 12.558 54.443 1.00 43.17 81 GLN C N 1
ATOM 4697 C CA . GLN C 3 81 ? 19.078 13.363 55.506 1.00 44.37 81 GLN C CA 1
ATOM 4698 C C . GLN C 3 81 ? 18.542 12.880 56.846 1.00 47.77 81 GLN C C 1
ATOM 4699 O O . GLN C 3 81 ? 17.342 12.990 57.108 1.00 52.24 81 GLN C O 1
ATOM 4705 N N . MET C 3 82 ? 19.416 12.344 57.692 1.00 44.54 82 MET C N 1
ATOM 4706 C CA . MET C 3 82 ? 19.026 11.813 58.995 1.00 52.66 82 MET C CA 1
ATOM 4707 C C . MET C 3 82 ? 19.549 12.741 60.085 1.00 57.17 82 MET C C 1
ATOM 4708 O O . MET C 3 82 ? 20.756 12.983 60.161 1.00 63.78 82 MET C O 1
ATOM 4713 N N . ASN C 3 83 ? 18.648 13.241 60.931 1.00 56.36 83 ASN C N 1
ATOM 4714 C CA . ASN C 3 83 ? 19.004 14.127 62.031 1.00 61.08 83 ASN C CA 1
ATOM 4715 C C . ASN C 3 83 ? 18.427 13.602 63.339 1.00 64.81 83 ASN C C 1
ATOM 4716 O O . ASN C 3 83 ? 17.466 12.828 63.352 1.00 56.40 83 ASN C O 1
ATOM 4721 N N . SER C 3 84 ? 19.035 14.048 64.444 1.00 67.75 84 SER C N 1
ATOM 4722 C CA . SER C 3 84 ? 18.649 13.646 65.800 1.00 67.74 84 SER C CA 1
ATOM 4723 C C . SER C 3 84 ? 18.634 12.125 65.939 1.00 63.58 84 SER C C 1
ATOM 4724 O O . SER C 3 84 ? 17.644 11.515 66.349 1.00 62.32 84 SER C O 1
ATOM 4727 N N . LEU C 3 85 ? 19.763 11.512 65.605 1.00 62.52 85 LEU C N 1
ATOM 4728 C CA . LEU C 3 85 ? 19.843 10.063 65.538 1.00 63.04 85 LEU C CA 1
ATOM 4729 C C . LEU C 3 85 ? 19.905 9.442 66.926 1.00 68.13 85 LEU C C 1
ATOM 4730 O O . LEU C 3 85 ? 20.694 9.865 67.773 1.00 74.93 85 LEU C O 1
ATOM 4735 N N . LYS C 3 86 ? 19.067 8.430 67.150 1.00 66.94 86 LYS C N 1
ATOM 4736 C CA . LYS C 3 86 ? 19.001 7.659 68.376 1.00 69.29 86 LYS C CA 1
ATOM 4737 C C . LYS C 3 86 ? 19.660 6.298 68.175 1.00 63.35 86 LYS C C 1
ATOM 4738 O O . LYS C 3 86 ? 19.749 5.806 67.046 1.00 61.81 86 LYS C O 1
ATOM 4744 N N . PRO C 3 87 ? 20.161 5.674 69.243 1.00 62.68 87 PRO C N 1
ATOM 4745 C CA . PRO C 3 87 ? 20.754 4.333 69.096 1.00 59.84 87 PRO C CA 1
ATOM 4746 C C . PRO C 3 87 ? 19.828 3.330 68.434 1.00 58.18 87 PRO C C 1
ATOM 4747 O O . PRO C 3 87 ? 20.300 2.392 67.778 1.00 55.62 87 PRO C O 1
ATOM 4751 N N . GLU C 3 88 ? 18.515 3.521 68.556 1.00 56.79 88 GLU C N 1
ATOM 4752 C CA . GLU C 3 88 ? 17.542 2.662 67.902 1.00 56.07 88 GLU C CA 1
ATOM 4753 C C . GLU C 3 88 ? 17.573 2.784 66.382 1.00 51.18 88 GLU C C 1
ATOM 4754 O O . GLU C 3 88 ? 16.904 1.996 65.703 1.00 46.03 88 GLU C O 1
ATOM 4760 N N . ASP C 3 89 ? 18.318 3.746 65.835 1.00 47.38 89 ASP C N 1
ATOM 4761 C CA . ASP C 3 89 ? 18.449 3.905 64.394 1.00 42.15 89 ASP C CA 1
ATOM 4762 C C . ASP C 3 89 ? 19.620 3.124 63.809 1.00 50.51 89 ASP C C 1
ATOM 4763 O O . ASP C 3 89 ? 19.786 3.113 62.583 1.00 44.37 89 ASP C O 1
ATOM 4768 N N . THR C 3 90 ? 20.430 2.479 64.648 1.00 43.25 90 THR C N 1
ATOM 4769 C CA . THR C 3 90 ? 21.501 1.619 64.159 1.00 44.05 90 THR C CA 1
ATOM 4770 C C . THR C 3 90 ? 20.916 0.476 63.340 1.00 39.10 90 THR C C 1
ATOM 4771 O O . THR C 3 90 ? 20.012 -0.229 63.797 1.00 42.86 90 THR C O 1
ATOM 4775 N N . ALA C 3 91 ? 21.427 0.304 62.126 1.00 37.01 91 ALA C N 1
ATOM 4776 C CA . ALA C 3 91 ? 20.893 -0.674 61.185 1.00 38.45 91 ALA C CA 1
ATOM 4777 C C . ALA C 3 91 ? 21.707 -0.581 59.902 1.00 35.47 91 ALA C C 1
ATOM 4778 O O . ALA C 3 91 ? 22.451 0.380 59.682 1.00 34.33 91 ALA C O 1
ATOM 4780 N N . ILE C 3 92 ? 21.541 -1.589 59.055 1.00 32.72 92 ILE C N 1
ATOM 4781 C CA . ILE C 3 92 ? 21.916 -1.483 57.651 1.00 30.68 92 ILE C CA 1
ATOM 4782 C C . ILE C 3 92 ? 20.788 -0.780 56.911 1.00 33.66 92 ILE C C 1
ATOM 4783 O O . ILE C 3 92 ? 19.625 -1.178 57.021 1.00 29.52 92 ILE C O 1
ATOM 4788 N N . TYR C 3 93 ? 21.130 0.248 56.141 1.00 33.90 93 TYR C N 1
ATOM 4789 C CA . TYR C 3 93 ? 20.169 1.018 55.363 1.00 30.33 93 TYR C CA 1
ATOM 4790 C C . TYR C 3 93 ? 20.330 0.681 53.884 1.00 31.83 93 TYR C C 1
ATOM 4791 O O . TYR C 3 93 ? 21.456 0.636 53.368 1.00 35.06 93 TYR C O 1
ATOM 4800 N N . TYR C 3 94 ? 19.207 0.457 53.211 1.00 26.55 94 TYR C N 1
ATOM 4801 C CA . TYR C 3 94 ? 19.169 0.023 51.823 1.00 24.12 94 TYR C CA 1
ATOM 4802 C C . TYR C 3 94 ? 18.333 0.984 50.998 1.00 27.38 94 TYR C C 1
ATOM 4803 O O . TYR C 3 94 ? 17.288 1.459 51.448 1.00 28.80 94 TYR C O 1
ATOM 4812 N N A CYS C 3 95 ? 18.796 1.229 49.783 0.48 23.83 95 CYS C N 1
ATOM 4813 N N B CYS C 3 95 ? 18.763 1.275 49.780 0.52 23.81 95 CYS C N 1
ATOM 4814 C CA A CYS C 3 95 ? 18.014 1.894 48.763 0.48 23.58 95 CYS C CA 1
ATOM 4815 C CA B CYS C 3 95 ? 17.894 1.990 48.859 0.52 22.97 95 CYS C CA 1
ATOM 4816 C C A CYS C 3 95 ? 17.266 0.855 47.931 0.48 22.57 95 CYS C C 1
ATOM 4817 C C B CYS C 3 95 ? 17.348 1.013 47.823 0.52 23.30 95 CYS C C 1
ATOM 4818 O O A CYS C 3 95 ? 17.733 -0.277 47.744 0.48 23.30 95 CYS C O 1
ATOM 4819 O O B CYS C 3 95 ? 18.037 0.073 47.403 0.52 27.63 95 CYS C O 1
ATOM 4824 N N . ALA C 3 96 ? 16.102 1.242 47.424 1.00 21.68 96 ALA C N 1
ATOM 4825 C CA . ALA C 3 96 ? 15.335 0.317 46.607 1.00 24.75 96 ALA C CA 1
ATOM 4826 C C . ALA C 3 96 ? 14.525 1.079 45.569 1.00 29.36 96 ALA C C 1
ATOM 4827 O O . ALA C 3 96 ? 14.212 2.265 45.722 1.00 22.62 96 ALA C O 1
ATOM 4829 N N . LEU C 3 97 ? 14.137 0.357 44.530 1.00 28.04 97 LEU C N 1
ATOM 4830 C CA . LEU C 3 97 ? 13.492 0.949 43.375 1.00 29.46 97 LEU C CA 1
ATOM 4831 C C . LEU C 3 97 ? 12.232 0.159 43.043 1.00 30.89 97 LEU C C 1
ATOM 4832 O O . LEU C 3 97 ? 12.235 -1.075 43.100 1.00 25.73 97 LEU C O 1
ATOM 4837 N N . ASN C 3 98 ? 11.165 0.870 42.671 1.00 21.61 98 ASN C N 1
ATOM 4838 C CA . ASN C 3 98 ? 9.896 0.266 42.276 1.00 22.27 98 ASN C CA 1
ATOM 4839 C C . ASN C 3 98 ? 9.491 0.821 40.917 1.00 30.05 98 ASN C C 1
ATOM 4840 O O . ASN C 3 98 ? 9.685 2.013 40.653 1.00 24.98 98 ASN C O 1
ATOM 4845 N N . ARG C 3 99 ? 8.943 -0.051 40.051 1.00 34.09 99 ARG C N 1
ATOM 4846 C CA . ARG C 3 99 ? 8.569 0.293 38.681 1.00 32.69 99 ARG C CA 1
ATOM 4847 C C . ARG C 3 99 ? 7.111 -0.058 38.407 1.00 40.47 99 ARG C C 1
ATOM 4848 O O . ARG C 3 99 ? 6.571 -1.031 38.943 1.00 35.56 99 ARG C O 1
ATOM 4856 N N . GLY C 3 100 ? 6.484 0.729 37.536 1.00 30.51 100 GLY C N 1
ATOM 4857 C CA . GLY C 3 100 ? 5.170 0.393 37.029 1.00 26.49 100 GLY C CA 1
ATOM 4858 C C . GLY C 3 100 ? 4.020 0.645 37.979 1.00 21.75 100 GLY C C 1
ATOM 4859 O O . GLY C 3 100 ? 2.886 0.252 37.671 1.00 29.97 100 GLY C O 1
ATOM 4860 N N . TYR C 3 101 ? 4.263 1.278 39.120 1.00 19.75 101 TYR C N 1
ATOM 4861 C CA . TYR C 3 101 ? 3.176 1.540 40.058 1.00 25.19 101 TYR C CA 1
ATOM 4862 C C . TYR C 3 101 ? 2.152 2.487 39.441 1.00 30.20 101 TYR C C 1
ATOM 4863 O O . TYR C 3 101 ? 2.508 3.477 38.799 1.00 27.35 101 TYR C O 1
ATOM 4872 N N . SER C 3 102 ? 0.873 2.182 39.644 1.00 23.21 102 SER C N 1
ATOM 4873 C CA . SER C 3 102 ? -0.209 2.991 39.100 1.00 24.42 102 SER C CA 1
ATOM 4874 C C . SER C 3 102 ? -1.275 3.193 40.167 1.00 27.64 102 SER C C 1
ATOM 4875 O O . SER C 3 102 ? -1.785 2.213 40.720 1.00 23.41 102 SER C O 1
ATOM 4878 N N . GLY C 3 103 ? -1.633 4.454 40.446 1.00 23.99 103 GLY C N 1
ATOM 4879 C CA . GLY C 3 103 ? -2.665 4.704 41.435 1.00 19.25 103 GLY C CA 1
ATOM 4880 C C . GLY C 3 103 ? -2.271 5.830 42.368 1.00 18.71 103 GLY C C 1
ATOM 4881 O O . GLY C 3 103 ? -1.231 6.478 42.199 1.00 16.84 103 GLY C O 1
ATOM 4882 N N . THR C 3 104 ? -3.108 6.061 43.387 1.00 18.68 104 THR C N 1
ATOM 4883 C CA . THR C 3 104 ? -2.968 7.229 44.258 1.00 20.82 104 THR C CA 1
ATOM 4884 C C . THR C 3 104 ? -2.193 6.942 45.543 1.00 21.90 104 THR C C 1
ATOM 4885 O O . THR C 3 104 ? -1.912 7.879 46.302 1.00 19.63 104 THR C O 1
ATOM 4889 N N . GLY C 3 105 ? -1.862 5.685 45.813 1.00 19.63 105 GLY C N 1
ATOM 4890 C CA . GLY C 3 105 ? -1.102 5.305 46.988 1.00 26.01 105 GLY C CA 1
ATOM 4891 C C . GLY C 3 105 ? 0.380 5.149 46.690 1.00 26.88 105 GLY C C 1
ATOM 4892 O O . GLY C 3 105 ? 0.911 5.698 45.716 1.00 18.11 105 GLY C O 1
ATOM 4893 N N . TYR C 3 106 ? 1.060 4.381 47.542 1.00 19.34 106 TYR C N 1
ATOM 4894 C CA . TYR C 3 106 ? 2.509 4.237 47.445 1.00 18.31 106 TYR C CA 1
ATOM 4895 C C . TYR C 3 106 ? 2.935 2.864 47.941 1.00 21.18 106 TYR C C 1
ATOM 4896 O O . TYR C 3 106 ? 2.309 2.309 48.854 1.00 20.14 106 TYR C O 1
ATOM 4905 N N . PRO C 3 107 ? 3.974 2.278 47.342 1.00 19.10 107 PRO C N 1
ATOM 4906 C CA . PRO C 3 107 ? 4.525 1.029 47.877 1.00 16.95 107 PRO C CA 1
ATOM 4907 C C . PRO C 3 107 ? 5.385 1.331 49.094 1.00 17.91 107 PRO C C 1
ATOM 4908 O O . PRO C 3 107 ? 6.214 2.242 49.066 1.00 18.85 107 PRO C O 1
ATOM 4912 N N . SER C 3 108 ? 5.187 0.558 50.160 1.00 20.44 108 SER C N 1
ATOM 4913 C CA . SER C 3 108 ? 5.903 0.771 51.410 1.00 20.92 108 SER C CA 1
ATOM 4914 C C . SER C 3 108 ? 6.420 -0.517 52.036 1.00 22.75 108 SER C C 1
ATOM 4915 O O . SER C 3 108 ? 6.938 -0.472 53.160 1.00 22.05 108 SER C O 1
ATOM 4918 N N . LYS C 3 109 ? 6.275 -1.659 51.375 1.00 18.44 109 LYS C N 1
ATOM 4919 C CA . LYS C 3 109 ? 6.750 -2.919 51.922 1.00 17.87 109 LYS C CA 1
ATOM 4920 C C . LYS C 3 109 ? 7.916 -3.425 51.093 1.00 19.53 109 LYS C C 1
ATOM 4921 O O . LYS C 3 109 ? 7.993 -3.175 49.885 1.00 20.63 109 LYS C O 1
ATOM 4927 N N . GLN C 3 110 ? 8.812 -4.161 51.759 1.00 19.03 110 GLN C N 1
ATOM 4928 C CA . GLN C 3 110 ? 10.007 -4.672 51.097 1.00 21.57 110 GLN C CA 1
ATOM 4929 C C . GLN C 3 110 ? 9.654 -5.465 49.842 1.00 25.12 110 GLN C C 1
ATOM 4930 O O . GLN C 3 110 ? 10.320 -5.337 48.809 1.00 22.60 110 GLN C O 1
ATOM 4936 N N . TYR C 3 111 ? 8.582 -6.262 49.897 1.00 18.97 111 TYR C N 1
ATOM 4937 C CA . TYR C 3 111 ? 8.269 -7.124 48.757 1.00 24.18 111 TYR C CA 1
ATOM 4938 C C . TYR C 3 111 ? 7.704 -6.355 47.559 1.00 20.35 111 TYR C C 1
ATOM 4939 O O . TYR C 3 111 ? 7.510 -6.954 46.494 1.00 21.03 111 TYR C O 1
ATOM 4948 N N . GLU C 3 112 ? 7.440 -5.057 47.700 1.00 18.52 112 GLU C N 1
ATOM 4949 C CA . GLU C 3 112 ? 6.958 -4.237 46.596 1.00 26.27 112 GLU C CA 1
ATOM 4950 C C . GLU C 3 112 ? 8.079 -3.566 45.818 1.00 29.89 112 GLU C C 1
ATOM 4951 O O . GLU C 3 112 ? 7.802 -2.891 44.823 1.00 25.90 112 GLU C O 1
ATOM 4957 N N . TYR C 3 113 ? 9.327 -3.719 46.248 1.00 24.91 113 TYR C N 1
ATOM 4958 C CA . TYR C 3 113 ? 10.470 -3.125 45.572 1.00 23.99 113 TYR C CA 1
ATOM 4959 C C . TYR C 3 113 ? 11.347 -4.257 45.058 1.00 30.58 113 TYR C C 1
ATOM 4960 O O . TYR C 3 113 ? 11.706 -5.166 45.819 1.00 23.77 113 TYR C O 1
ATOM 4969 N N . ASN C 3 114 ? 11.680 -4.227 43.769 1.00 34.84 114 ASN C N 1
ATOM 4970 C CA . ASN C 3 114 ? 12.417 -5.366 43.234 1.00 44.68 114 ASN C CA 1
ATOM 4971 C C . ASN C 3 114 ? 13.904 -5.114 43.030 1.00 45.82 114 ASN C C 1
ATOM 4972 O O . ASN C 3 114 ? 14.660 -6.085 42.934 1.00 58.08 114 ASN C O 1
ATOM 4977 N N . ASP C 3 115 ? 14.363 -3.866 43.004 1.00 37.10 115 ASP C N 1
ATOM 4978 C CA . ASP C 3 115 ? 15.789 -3.596 42.853 1.00 36.55 115 ASP C CA 1
ATOM 4979 C C . ASP C 3 115 ? 16.323 -2.997 44.141 1.00 43.07 115 ASP C C 1
ATOM 4980 O O . ASP C 3 115 ? 15.684 -2.109 44.717 1.00 29.21 115 ASP C O 1
ATOM 4985 N N . TRP C 3 116 ? 17.503 -3.483 44.571 1.00 37.38 116 TRP C N 1
ATOM 4986 C CA . TRP C 3 116 ? 18.059 -3.229 45.900 1.00 31.30 116 TRP C CA 1
ATOM 4987 C C . TRP C 3 116 ? 19.555 -2.985 45.823 1.00 32.49 116 TRP C C 1
ATOM 4988 O O . TRP C 3 116 ? 20.271 -3.718 45.139 1.00 35.91 116 TRP C O 1
ATOM 4999 N N . GLY C 3 117 ? 20.038 -1.990 46.561 1.00 29.46 117 GLY C N 1
ATOM 5000 C CA . GLY C 3 117 ? 21.466 -1.872 46.782 1.00 33.16 117 GLY C CA 1
ATOM 5001 C C . GLY C 3 117 ? 21.924 -2.870 47.831 1.00 32.27 117 GLY C C 1
ATOM 5002 O O . GLY C 3 117 ? 21.127 -3.575 48.449 1.00 38.72 117 GLY C O 1
ATOM 5003 N N . GLN C 3 118 ? 23.241 -2.926 48.042 1.00 35.01 118 GLN C N 1
ATOM 5004 C CA . GLN C 3 118 ? 23.786 -3.853 49.033 1.00 41.24 118 GLN C CA 1
ATOM 5005 C C . GLN C 3 118 ? 23.673 -3.341 50.462 1.00 44.88 118 GLN C C 1
ATOM 5006 O O . GLN C 3 118 ? 23.911 -4.110 51.396 1.00 49.09 118 GLN C O 1
ATOM 5012 N N . GLY C 3 119 ? 23.337 -2.076 50.653 1.00 38.21 119 GLY C N 1
ATOM 5013 C CA . GLY C 3 119 ? 23.175 -1.547 51.994 1.00 36.26 119 GLY C CA 1
ATOM 5014 C C . GLY C 3 119 ? 24.429 -0.870 52.505 1.00 40.77 119 GLY C C 1
ATOM 5015 O O . GLY C 3 119 ? 25.553 -1.235 52.167 1.00 46.41 119 GLY C O 1
ATOM 5016 N N . THR C 3 120 ? 24.226 0.148 53.340 1.00 35.39 120 THR C N 1
ATOM 5017 C CA . THR C 3 120 ? 25.320 0.791 54.054 1.00 46.12 120 THR C CA 1
ATOM 5018 C C . THR C 3 120 ? 25.006 0.813 55.546 1.00 37.87 120 THR C C 1
ATOM 5019 O O . THR C 3 120 ? 23.873 1.091 55.950 1.00 36.53 120 THR C O 1
ATOM 5023 N N A GLN C 3 121 ? 26.005 0.482 56.360 0.45 39.57 121 GLN C N 1
ATOM 5024 N N B GLN C 3 121 ? 26.026 0.536 56.352 0.55 39.60 121 GLN C N 1
ATOM 5025 C CA A GLN C 3 121 ? 25.791 0.387 57.797 0.45 41.69 121 GLN C CA 1
ATOM 5026 C CA B GLN C 3 121 ? 25.869 0.402 57.793 0.55 41.89 121 GLN C CA 1
ATOM 5027 C C A GLN C 3 121 ? 25.729 1.769 58.427 0.45 44.88 121 GLN C C 1
ATOM 5028 C C B GLN C 3 121 ? 25.768 1.771 58.459 0.55 45.42 121 GLN C C 1
ATOM 5029 O O A GLN C 3 121 ? 26.507 2.666 58.088 0.45 41.96 121 GLN C O 1
ATOM 5030 O O B GLN C 3 121 ? 26.565 2.671 58.170 0.55 42.17 121 GLN C O 1
ATOM 5041 N N . VAL C 3 122 ? 24.787 1.931 59.348 1.00 39.54 122 VAL C N 1
ATOM 5042 C CA . VAL C 3 122 ? 24.665 3.121 60.176 1.00 40.97 122 VAL C CA 1
ATOM 5043 C C . VAL C 3 122 ? 24.750 2.679 61.627 1.00 42.98 122 VAL C C 1
ATOM 5044 O O . VAL C 3 122 ? 24.005 1.791 62.055 1.00 46.57 122 VAL C O 1
ATOM 5048 N N . THR C 3 123 ? 25.660 3.287 62.378 1.00 51.35 123 THR C N 1
ATOM 5049 C CA . THR C 3 123 ? 25.869 2.934 63.774 1.00 52.49 123 THR C CA 1
ATOM 5050 C C . THR C 3 123 ? 25.813 4.209 64.599 1.00 55.28 123 THR C C 1
ATOM 5051 O O . THR C 3 123 ? 26.575 5.148 64.347 1.00 60.31 123 THR C O 1
ATOM 5055 N N . VAL C 3 124 ? 24.901 4.248 65.569 1.00 53.81 124 VAL C N 1
ATOM 5056 C CA . VAL C 3 124 ? 24.691 5.413 66.421 1.00 57.64 124 VAL C CA 1
ATOM 5057 C C . VAL C 3 124 ? 25.216 5.085 67.811 1.00 68.85 124 VAL C C 1
ATOM 5058 O O . VAL C 3 124 ? 24.809 4.085 68.414 1.00 73.78 124 VAL C O 1
ATOM 5062 N N . SER C 3 125 ? 26.118 5.921 68.319 1.00 73.95 125 SER C N 1
ATOM 5063 C CA . SER C 3 125 ? 26.782 5.637 69.583 1.00 77.81 125 SER C CA 1
ATOM 5064 C C . SER C 3 125 ? 25.859 5.949 70.760 1.00 84.30 125 SER C C 1
ATOM 5065 O O . SER C 3 125 ? 24.724 6.405 70.594 1.00 89.78 125 SER C O 1
ATOM 5068 N N . SER C 3 126 ? 26.362 5.691 71.966 1.00 94.87 126 SER C N 1
ATOM 5069 C CA . SER C 3 126 ? 25.640 5.946 73.215 1.00 95.25 126 SER C CA 1
ATOM 5070 C C . SER C 3 126 ? 24.260 5.291 73.218 1.00 93.23 126 SER C C 1
ATOM 5071 O O . SER C 3 126 ? 23.864 4.657 74.196 1.00 99.14 126 SER C O 1
#

Radius of gyration: 28.14 Å; Cα contacts (8 Å, |Δi|>4): 1642; chains: 3; bounding box: 71×74×72 Å

GO terms:
  GO:0005783 endoplasmic reticulum (C, IDA)
  GO:0031640 killing of cells of another organism (P, IDA)
  GO:0005515 protein binding (F, IPI)
  GO:0016208 AMP binding (F, IDA)
  GO:0030246 carbohydrate binding (F, IDA)